Protein AF-0000000068148582 (afdb_homodimer)

Foldseek 3Di:
DWFWWDAAQQDIDIDDDDDDDAAAAQKFKWQWFKFWDDPVQLVCNHPVVQAPDGTAGAGQQTKTFTCHHYHPDDPDDGGFIWTFAQKDADCPDPCNVVLNRLVHPPIDGDRHPHHHRLGRMDMDRPVGIGGFDPVADRQLLSCLQLLQLLVQLLVQQPDDAAAEEEEEDLFSSSLSNLQCCLPPHHYAYEYEDPDPLSRVLSCVLRVHHYFYLAQVRVCVVDPPHFAAYYEYQAQDLVSVVSCLVRHAADHEYEYEHHDDDDHPDDCVSCVVRVYYYHYGGRHGPCSVVSSVCSVVCVVSSVSQEDEAAESNCVSVVSVCVVVVNDSHNMYMYRYND/DWFWWDAAQLDIDIDDDDDDDAAAAQKFKWQWFKFWDDPVQLVCNHPVPQAPDGTARAGQQTKTFTQHHYHPDDPDDGGFIWTFAQKDADCPDPCNVVLNRLVHPPIDGDRHPHHHRLGRMDMDRPVGIGGFDPVADRQLLSCLQLLQLLVQLLVQQPDDAAAEEEEEDLFSSSLSNLQCCLPPHHYAYEYEDPDPLSRVLSCVLRVHHYFYLAQVRVCVVDPPHFAAYYEYQALDLVSVVSCLVRHAADHEYEYEHHDDDDHPDDCVSCVVRVYYYHYGGRHGPCSVVSSVCSVVCVVSSVSQEDEAAESNCVSVVSVCVVVVNDSHNMYMYRYND

InterPro domains:
  IPR002328 Alcohol dehydrogenase, zinc-type, conserved site [PS00059] (59-73)
  IPR011032 GroES-like superfamily [SSF50129] (1-169)
  IPR013149 Alcohol dehydrogenase-like, C-terminal [PF00107] (189-295)
  IPR013154 Alcohol dehydrogenase-like, N-terminal [PF08240] (25-130)
  IPR036291 NAD(P)-binding domain superfamily [SSF51735] (137-294)

Radius of gyration: 28.93 Å; Cα contacts (8 Å, |Δi|>4): 1723; chains: 2; bounding box: 54×86×64 Å

Organism: Rhizobium meliloti (strain 1021) (NCBI:txid266834)

pLDDT: mean 96.44, std 3.44, range [72.56, 98.94]

Nearest PDB structures (foldseek):
  4ejm-assembly1_A  TM=8.976E-01  e=1.860E-31  Sinorhizobium meliloti 1021
  2dfv-assembly3_C  TM=9.003E-01  e=1.977E-31  Pyrococcus horikoshii OT3
  2dq4-assembly1_A  TM=9.149E-01  e=8.574E-31  Thermus thermophilus
  4a2c-assembly1_B  TM=9.210E-01  e=3.095E-30  Escherichia coli K-12
  4jbh-assembly2_D-2  TM=8.748E-01  e=2.234E-25  Pyrobaculum aerophilum str. IM2

Secondary structure (DSSP, 8-state):
-EEEEEEETTEEEEEE-PPPPPPPTTEEEEEEEEEEE-HHHHHHHHH-TT--SSSEE---EEEEEEEEE-TT--S--TT-EEEEP-EE--S-SHHHHTT-GGG-TT-EEBTTTB--SSBSEEEEEGGGEEE--TTS-HHHHTTHHHHHHHHHHHHHHTPPTT--EEEE--SHHHHHHHHHHHHH--S-EEEE-S-HHHHHHHHHHH--EE--SSHHHHHHHSTT----EEEE-S--HHHHHHHHHHPPTT-EEEE----SS-EEE-HHHHHHTT-EEEE--S-SS-HHHHHHHHHHHHHHHHHHEEEES-GGGHHHHHHHHHTT---SSEEEEES--/-EEEEEEETTEEEEEE-PPPPPPPTTEEEEEEEEEEE-HHHHHHHHH-TT--SSSEE---EEEEEEEEE-TT--S--TT-EEEEP-EE--S-SHHHHTT-GGG-TT-EEBTTTB--SSBSEEEEEGGGEEE--TTS-HHHHTTHHHHHHHHHHHHHHTPPTT--EEEE--SHHHHHHHHHHHHH--S-EEEE-S-HHHHHHHHHHH--EE--SSHHHHHHHSTT----EEEE-S--HHHHHHHHHHPPSS-EEEE----SS-EEE-HHHHHHTT-EEEE--S-SS-HHHHHHHHHHHHHHHHHHEEEES-GGGHHHHHHHHHTT---SSEEEEES--

Structure (mmCIF, N/CA/C/O backbone):
data_AF-0000000068148582-model_v1
#
loop_
_entity.id
_entity.type
_entity.pdbx_description
1 polymer 'Dehydrogenase, Zn-dependent'
#
loop_
_atom_site.group_PDB
_atom_site.id
_atom_site.type_symbol
_atom_site.label_atom_id
_atom_site.label_alt_id
_atom_site.label_comp_id
_atom_site.label_asym_id
_atom_site.label_entity_id
_atom_site.label_seq_id
_atom_site.pdbx_PDB_ins_code
_atom_site.Cartn_x
_atom_site.Cartn_y
_atom_site.Cartn_z
_atom_site.occupancy
_atom_site.B_iso_or_equiv
_atom_site.auth_seq_id
_atom_site.auth_comp_id
_atom_site.auth_asym_id
_atom_site.auth_atom_id
_atom_site.pdbx_PDB_model_num
ATOM 1 N N . MET A 1 1 ? 10.75 -39.531 -23.078 1 97 1 MET A N 1
ATOM 2 C CA . MET A 1 1 ? 9.539 -39.281 -22.281 1 97 1 MET A CA 1
ATOM 3 C C . MET A 1 1 ? 8.703 -38.156 -22.906 1 97 1 MET A C 1
ATOM 5 O O . MET A 1 1 ? 9.227 -37.344 -23.656 1 97 1 MET A O 1
ATOM 9 N N . LYS A 1 2 ? 7.453 -38.125 -22.594 1 98 2 LYS A N 1
ATOM 10 C CA . LYS A 1 2 ? 6.551 -37.125 -23.156 1 98 2 LYS A CA 1
ATOM 11 C C . LYS A 1 2 ? 6.664 -35.812 -22.422 1 98 2 LYS A C 1
ATOM 13 O O . LYS A 1 2 ? 6.746 -35.781 -21.188 1 98 2 LYS A O 1
ATOM 18 N N . ALA A 1 3 ? 6.641 -34.719 -23.125 1 98.56 3 ALA A N 1
ATOM 19 C CA . ALA A 1 3 ? 6.695 -33.375 -22.547 1 98.56 3 ALA A CA 1
ATOM 20 C C . ALA A 1 3 ? 5.984 -32.375 -23.453 1 98.56 3 ALA A C 1
ATOM 22 O O . ALA A 1 3 ? 5.871 -32.594 -24.672 1 98.56 3 ALA A O 1
ATOM 23 N N . VAL A 1 4 ? 5.43 -31.406 -22.891 1 98.5 4 VAL A N 1
ATOM 24 C CA . VAL A 1 4 ? 4.867 -30.266 -23.609 1 98.5 4 VAL A CA 1
ATOM 25 C C . VAL A 1 4 ? 5.898 -29.141 -23.703 1 98.5 4 VAL A C 1
ATOM 27 O O . VAL A 1 4 ? 6.176 -28.469 -22.703 1 98.5 4 VAL A O 1
ATOM 30 N N . ARG A 1 5 ? 6.398 -28.875 -24.844 1 97.31 5 ARG A N 1
ATOM 31 C CA . ARG A 1 5 ? 7.52 -27.969 -25.062 1 97.31 5 ARG A CA 1
ATOM 32 C C . ARG A 1 5 ? 7.055 -26.656 -25.672 1 97.31 5 ARG A C 1
ATOM 34 O O . ARG A 1 5 ? 6.375 -26.656 -26.703 1 97.31 5 ARG A O 1
ATOM 41 N N . LEU A 1 6 ? 7.359 -25.609 -25.016 1 96.19 6 LEU A N 1
ATOM 42 C CA . LEU A 1 6 ? 7.105 -24.266 -25.547 1 96.19 6 LEU A CA 1
ATOM 43 C C . LEU A 1 6 ? 8.281 -23.781 -26.391 1 96.19 6 LEU A C 1
ATOM 45 O O . LEU A 1 6 ? 9.359 -23.5 -25.859 1 96.19 6 LEU A O 1
ATOM 49 N N . TYR A 1 7 ? 8.156 -23.672 -27.656 1 94.69 7 TYR A N 1
ATOM 50 C CA . TYR A 1 7 ? 9.219 -23.266 -28.578 1 94.69 7 TYR A CA 1
ATOM 51 C C . TYR A 1 7 ? 9.227 -21.766 -28.797 1 94.69 7 TYR A C 1
ATOM 53 O O . TYR A 1 7 ? 10.281 -21.172 -29.016 1 94.69 7 TYR A O 1
ATOM 61 N N . ASP A 1 8 ? 8.055 -21.234 -28.859 1 91.75 8 ASP A N 1
ATOM 62 C CA . ASP A 1 8 ? 7.883 -19.812 -29.094 1 91.75 8 ASP A CA 1
ATOM 63 C C . ASP A 1 8 ? 6.43 -19.391 -28.875 1 91.75 8 ASP A C 1
ATOM 65 O O . ASP A 1 8 ? 5.617 -20.172 -28.375 1 91.75 8 ASP A O 1
ATOM 69 N N . ILE A 1 9 ? 6.266 -18.094 -29.141 1 92.62 9 ILE A N 1
ATOM 70 C CA . ILE A 1 9 ? 4.898 -17.578 -29.094 1 92.62 9 ILE A CA 1
ATOM 71 C C . ILE A 1 9 ? 3.99 -18.453 -29.953 1 92.62 9 ILE A C 1
ATOM 73 O O . ILE A 1 9 ? 4.305 -18.703 -31.125 1 92.62 9 ILE A O 1
ATOM 77 N N . ARG A 1 10 ? 2.953 -19 -29.344 1 94.44 10 ARG A N 1
ATOM 78 C CA . ARG A 1 10 ? 1.908 -19.781 -30 1 94.44 10 ARG A CA 1
ATOM 79 C C . ARG A 1 10 ? 2.477 -21.047 -30.625 1 94.44 10 ARG A C 1
ATOM 81 O O . ARG A 1 10 ? 1.963 -21.531 -31.625 1 94.44 10 ARG A O 1
ATOM 88 N N . ASP A 1 11 ? 3.562 -21.484 -30.125 1 95.62 11 ASP A N 1
ATOM 89 C CA . ASP A 1 11 ? 4.172 -22.734 -30.578 1 95.62 11 ASP A CA 1
ATOM 90 C C . ASP A 1 11 ? 4.441 -23.672 -29.406 1 95.62 11 ASP A C 1
ATOM 92 O O . ASP A 1 11 ? 5.559 -23.719 -28.891 1 95.62 11 ASP A O 1
ATOM 96 N N . LEU A 1 12 ? 3.457 -24.344 -29.016 1 96.56 12 LEU A N 1
ATOM 97 C CA . LEU A 1 12 ? 3.451 -25.344 -27.953 1 96.56 12 LEU A CA 1
ATOM 98 C C . LEU A 1 12 ? 3.246 -26.75 -28.531 1 96.56 12 LEU A C 1
ATOM 100 O O . LEU A 1 12 ? 2.242 -27 -29.203 1 96.56 12 LEU A O 1
ATOM 104 N N . ARG A 1 13 ? 4.152 -27.656 -28.25 1 97.56 13 ARG A N 1
ATOM 105 C CA . ARG A 1 13 ? 4.113 -28.984 -28.875 1 97.56 13 ARG A CA 1
ATOM 106 C C . ARG A 1 13 ? 4.254 -30.078 -27.828 1 97.56 13 ARG A C 1
ATOM 108 O O . ARG A 1 13 ? 5.023 -29.938 -26.875 1 97.56 13 ARG A O 1
ATOM 115 N N . VAL A 1 14 ? 3.488 -31.125 -28.047 1 98.25 14 VAL A N 1
ATOM 116 C CA . VAL A 1 14 ? 3.701 -32.344 -27.281 1 98.25 14 VAL A CA 1
ATOM 117 C C . VAL A 1 14 ? 4.68 -33.25 -28.016 1 98.25 14 VAL A C 1
ATOM 119 O O . VAL A 1 14 ? 4.422 -33.656 -29.156 1 98.25 14 VAL A O 1
ATOM 122 N N . GLU A 1 15 ? 5.746 -33.562 -27.391 1 97.75 15 GLU A N 1
ATOM 123 C CA . GLU A 1 15 ? 6.738 -34.375 -28.094 1 97.75 15 GLU A CA 1
ATOM 124 C C . GLU A 1 15 ? 7.48 -35.281 -27.141 1 97.75 15 GLU A C 1
ATOM 126 O O . GLU A 1 15 ? 7.367 -35.156 -25.922 1 97.75 15 GLU A O 1
ATOM 131 N N . GLU A 1 16 ? 8.125 -36.281 -27.734 1 98.12 16 GLU A N 1
ATOM 132 C CA . GLU A 1 16 ? 9.016 -37.156 -26.969 1 98.12 16 GLU A CA 1
ATOM 133 C C . GLU A 1 16 ? 10.391 -36.531 -26.812 1 98.12 16 GLU A C 1
ATOM 135 O O . GLU A 1 16 ? 11 -36.094 -27.797 1 98.12 16 GLU A O 1
ATOM 140 N N . VAL A 1 17 ? 10.812 -36.438 -25.609 1 97.31 17 VAL A N 1
ATOM 141 C CA . VAL A 1 17 ? 12.141 -35.906 -25.312 1 97.31 17 VAL A CA 1
ATOM 142 C C . VAL A 1 17 ? 12.977 -36.969 -24.594 1 97.31 17 VAL A C 1
ATOM 144 O O . VAL A 1 17 ? 12.477 -38.031 -24.25 1 97.31 17 VAL A O 1
ATOM 147 N N . ALA A 1 18 ? 14.203 -36.688 -24.469 1 96.69 18 ALA A N 1
ATOM 148 C CA . ALA A 1 18 ? 15.117 -37.625 -23.812 1 96.69 18 ALA A CA 1
ATOM 149 C C . ALA A 1 18 ? 14.719 -37.844 -22.359 1 96.69 18 ALA A C 1
ATOM 151 O O . ALA A 1 18 ? 14.242 -36.938 -21.688 1 96.69 18 ALA A O 1
ATOM 152 N N . GLU A 1 19 ? 14.938 -39.062 -21.906 1 97.12 19 GLU A N 1
ATOM 153 C CA . GLU A 1 19 ? 14.758 -39.375 -20.484 1 97.12 19 GLU A CA 1
ATOM 154 C C . GLU A 1 19 ? 15.734 -38.562 -19.625 1 97.12 19 GLU A C 1
ATOM 156 O O . GLU A 1 19 ? 16.781 -38.125 -20.109 1 97.12 19 GLU A O 1
ATOM 161 N N . LEU A 1 20 ? 15.406 -38.438 -18.391 1 97.44 20 LEU A N 1
ATOM 162 C CA . LEU A 1 20 ? 16.25 -37.656 -17.484 1 97.44 20 LEU A CA 1
ATOM 163 C C . LEU A 1 20 ? 17.531 -38.406 -17.141 1 97.44 20 LEU A C 1
ATOM 165 O O . LEU A 1 20 ? 17.484 -39.625 -16.953 1 97.44 20 LEU A O 1
ATOM 169 N N . ALA A 1 21 ? 18.547 -37.719 -17.125 1 97.5 21 ALA A N 1
ATOM 170 C CA . ALA A 1 21 ? 19.766 -38.25 -16.547 1 97.5 21 ALA A CA 1
ATOM 171 C C . ALA A 1 21 ? 19.688 -38.312 -15.023 1 97.5 21 ALA A C 1
ATOM 173 O O . ALA A 1 21 ? 18.734 -37.812 -14.43 1 97.5 21 ALA A O 1
ATOM 174 N N . ALA A 1 22 ? 20.625 -39.094 -14.445 1 98 22 ALA A N 1
ATOM 175 C CA . ALA A 1 22 ? 20.719 -39.062 -12.984 1 98 22 ALA A CA 1
ATOM 176 C C . ALA A 1 22 ? 20.859 -37.625 -12.492 1 98 22 ALA A C 1
ATOM 178 O O . ALA A 1 22 ? 21.547 -36.812 -13.102 1 98 22 ALA A O 1
ATOM 179 N N . PRO A 1 23 ? 20.188 -37.344 -11.43 1 98.5 23 PRO A N 1
ATOM 180 C CA . PRO A 1 23 ? 20.266 -35.938 -10.945 1 98.5 23 PRO A CA 1
ATOM 181 C C . PRO A 1 23 ? 21.656 -35.594 -10.43 1 98.5 23 PRO A C 1
ATOM 183 O O . PRO A 1 23 ? 22.281 -36.406 -9.734 1 98.5 23 PRO A O 1
ATOM 186 N N . PRO A 1 24 ? 22.156 -34.469 -10.773 1 98.25 24 PRO A N 1
ATOM 187 C CA . PRO A 1 24 ? 23.406 -33.969 -10.188 1 98.25 24 PRO A CA 1
ATOM 188 C C . PRO A 1 24 ? 23.281 -33.656 -8.695 1 98.25 24 PRO A C 1
ATOM 190 O O . PRO A 1 24 ? 22.188 -33.75 -8.141 1 98.25 24 PRO A O 1
ATOM 193 N N . PRO A 1 25 ? 24.453 -33.344 -8.047 1 98.31 25 PRO A N 1
ATOM 194 C CA . PRO A 1 25 ? 24.391 -33.031 -6.621 1 98.31 25 PRO A CA 1
ATOM 195 C C . PRO A 1 25 ? 23.375 -31.922 -6.316 1 98.31 25 PRO A C 1
ATOM 197 O O . PRO A 1 25 ? 23.328 -30.906 -7.031 1 98.31 25 PRO A O 1
ATOM 200 N N . GLY A 1 26 ? 22.516 -32.125 -5.305 1 98 26 GLY A N 1
ATOM 201 C CA . GLY A 1 26 ? 21.547 -31.125 -4.859 1 98 26 GLY A CA 1
ATOM 202 C C . GLY A 1 26 ? 20.234 -31.172 -5.629 1 98 26 GLY A C 1
ATOM 203 O O . GLY A 1 26 ? 19.312 -30.438 -5.316 1 98 26 GLY A O 1
ATOM 204 N N . PHE A 1 27 ? 20.125 -32.094 -6.57 1 98.62 27 PHE A N 1
ATOM 205 C CA . PHE A 1 27 ? 18.938 -32.156 -7.418 1 98.62 27 PHE A CA 1
ATOM 206 C C . PHE A 1 27 ? 18.172 -33.438 -7.184 1 98.62 27 PHE A C 1
ATOM 208 O O . PHE A 1 27 ? 18.688 -34.375 -6.543 1 98.62 27 PHE A O 1
ATOM 215 N N . VAL A 1 28 ? 16.953 -33.5 -7.648 1 98.81 28 VAL A N 1
ATOM 216 C CA . VAL A 1 28 ? 16.125 -34.719 -7.609 1 98.81 28 VAL A CA 1
ATOM 217 C C . VAL A 1 28 ? 15.375 -34.844 -8.93 1 98.81 28 VAL A C 1
ATOM 219 O O . VAL A 1 28 ? 15.164 -33.875 -9.648 1 98.81 28 VAL A O 1
ATOM 222 N N . ASN A 1 29 ? 15.062 -36.031 -9.258 1 98.81 29 ASN A N 1
ATOM 223 C CA . ASN A 1 29 ? 14.117 -36.344 -10.328 1 98.81 29 ASN A CA 1
ATOM 224 C C . ASN A 1 29 ? 12.727 -36.656 -9.781 1 98.81 29 ASN A C 1
ATOM 226 O O . ASN A 1 29 ? 12.602 -37.344 -8.766 1 98.81 29 ASN A O 1
ATOM 230 N N . LEU A 1 30 ? 11.789 -36.125 -10.367 1 98.75 30 LEU A N 1
ATOM 231 C CA . LEU A 1 30 ? 10.406 -36.406 -10.008 1 98.75 30 LEU A CA 1
ATOM 232 C C . LEU A 1 30 ? 9.656 -37.062 -11.164 1 98.75 30 LEU A C 1
ATOM 234 O O . LEU A 1 30 ? 9.836 -36.656 -12.32 1 98.75 30 LEU A O 1
ATOM 238 N N . GLU A 1 31 ? 8.914 -38.062 -10.891 1 98.75 31 GLU A N 1
ATOM 239 C CA . GLU A 1 31 ? 7.789 -38.406 -11.75 1 98.75 31 GLU A CA 1
ATOM 240 C C . GLU A 1 31 ? 6.594 -37.5 -11.523 1 98.75 31 GLU A C 1
ATOM 242 O O . GLU A 1 31 ? 6.02 -37.469 -10.43 1 98.75 31 GLU A O 1
ATOM 247 N N . VAL A 1 32 ? 6.254 -36.719 -12.484 1 98.88 32 VAL A N 1
ATOM 248 C CA . VAL A 1 32 ? 5.16 -35.75 -12.312 1 98.88 32 VAL A CA 1
ATOM 249 C C . VAL A 1 32 ? 3.832 -36.5 -12.227 1 98.88 32 VAL A C 1
ATOM 251 O O . VAL A 1 32 ? 3.557 -37.406 -13.039 1 98.88 32 VAL A O 1
ATOM 254 N N . ARG A 1 33 ? 3.078 -36.156 -11.234 1 98.69 33 ARG A N 1
ATOM 255 C CA . ARG A 1 33 ? 1.787 -36.812 -11.062 1 98.69 33 ARG A CA 1
ATOM 256 C C . ARG A 1 33 ? 0.655 -35.969 -11.617 1 98.69 33 ARG A C 1
ATOM 258 O O . ARG A 1 33 ? -0.243 -36.469 -12.289 1 98.69 33 ARG A O 1
ATOM 265 N N . ALA A 1 34 ? 0.658 -34.719 -11.352 1 98.81 34 ALA A N 1
ATOM 266 C CA . ALA A 1 34 ? -0.314 -33.781 -11.867 1 98.81 34 ALA A CA 1
ATOM 267 C C . ALA A 1 34 ? 0.3 -32.375 -11.984 1 98.81 34 ALA A C 1
ATOM 269 O O . ALA A 1 34 ? 1.252 -32.062 -11.273 1 98.81 34 ALA A O 1
ATOM 270 N N . ALA A 1 35 ? -0.173 -31.578 -12.906 1 98.81 35 ALA A N 1
ATOM 271 C CA . ALA A 1 35 ? 0.305 -30.219 -13.141 1 98.81 35 ALA A CA 1
ATOM 272 C C . ALA A 1 35 ? -0.84 -29.297 -13.555 1 98.81 35 ALA A C 1
ATOM 274 O O . ALA A 1 35 ? -1.772 -29.719 -14.234 1 98.81 35 ALA A O 1
ATOM 275 N N . GLY A 1 36 ? -0.765 -28.078 -13.125 1 98.56 36 GLY A N 1
ATOM 276 C CA . GLY A 1 36 ? -1.819 -27.125 -13.438 1 98.56 36 GLY A CA 1
ATOM 277 C C . GLY A 1 36 ? -1.413 -26.094 -14.477 1 98.56 36 GLY A C 1
ATOM 278 O O . GLY A 1 36 ? -0.249 -25.703 -14.539 1 98.56 36 GLY A O 1
ATOM 279 N N . ILE A 1 37 ? -2.373 -25.688 -15.273 1 98.12 37 ILE A N 1
ATOM 280 C CA . ILE A 1 37 ? -2.16 -24.578 -16.203 1 98.12 37 ILE A CA 1
ATOM 281 C C . ILE A 1 37 ? -2.482 -23.25 -15.531 1 98.12 37 ILE A C 1
ATOM 283 O O . ILE A 1 37 ? -3.586 -23.062 -15.016 1 98.12 37 ILE A O 1
ATOM 287 N N . CYS A 1 38 ? -1.536 -22.406 -15.469 1 95.94 38 CYS A N 1
ATOM 288 C CA . CYS A 1 38 ? -1.697 -21.094 -14.844 1 95.94 38 CYS A CA 1
ATOM 289 C C . CYS A 1 38 ? -1.968 -20.016 -15.898 1 95.94 38 CYS A C 1
ATOM 291 O O . CYS A 1 38 ? -1.61 -20.188 -17.062 1 95.94 38 CYS A O 1
ATOM 293 N N . GLY A 1 39 ? -2.664 -18.953 -15.492 1 92.62 39 GLY A N 1
ATOM 294 C CA . GLY A 1 39 ? -2.82 -17.812 -16.375 1 92.62 39 GLY A CA 1
ATOM 295 C C . GLY A 1 39 ? -1.505 -17.297 -16.938 1 92.62 39 GLY A C 1
ATOM 296 O O . GLY A 1 39 ? -1.442 -16.844 -18.078 1 92.62 39 GLY A O 1
ATOM 297 N N . SER A 1 40 ? -0.458 -17.359 -16.188 1 91.81 40 SER A N 1
ATOM 298 C CA . SER A 1 40 ? 0.853 -16.906 -16.641 1 91.81 40 SER A CA 1
ATOM 299 C C . SER A 1 40 ? 1.388 -17.812 -17.75 1 91.81 40 SER A C 1
ATOM 301 O O . SER A 1 40 ? 2.125 -17.359 -18.625 1 91.81 40 SER A O 1
ATOM 303 N N . ASP A 1 41 ? 1.072 -19.094 -17.75 1 94.12 41 ASP A N 1
ATOM 304 C CA . ASP A 1 41 ? 1.413 -19.969 -18.875 1 94.12 41 ASP A CA 1
ATOM 305 C C . ASP A 1 41 ? 0.785 -19.469 -20.172 1 94.12 41 ASP A C 1
ATOM 307 O O . ASP A 1 41 ? 1.451 -19.406 -21.203 1 94.12 41 ASP A O 1
ATOM 311 N N . LEU A 1 42 ? -0.471 -19.141 -20.031 1 94.06 42 LEU A N 1
ATOM 312 C CA . LEU A 1 42 ? -1.215 -18.672 -21.188 1 94.06 42 LEU A CA 1
ATOM 313 C C . LEU A 1 42 ? -0.655 -17.344 -21.688 1 94.06 42 LEU A C 1
ATOM 315 O O . LEU A 1 42 ? -0.542 -17.125 -22.891 1 94.06 42 LEU A O 1
ATOM 319 N N . HIS A 1 43 ? -0.361 -16.531 -20.703 1 90.5 43 HIS A N 1
ATOM 320 C CA . HIS A 1 43 ? 0.227 -15.25 -21.047 1 90.5 43 HIS A CA 1
ATOM 321 C C . HIS A 1 43 ? 1.55 -15.422 -21.781 1 90.5 43 HIS A C 1
ATOM 323 O O . HIS A 1 43 ? 1.784 -14.781 -22.812 1 90.5 43 HIS A O 1
ATOM 329 N N . ASN A 1 44 ? 2.377 -16.234 -21.281 1 90.94 44 ASN A N 1
ATOM 330 C CA . ASN A 1 44 ? 3.646 -16.531 -21.938 1 90.94 44 ASN A CA 1
ATOM 331 C C . ASN A 1 44 ? 3.436 -17.094 -23.344 1 90.94 44 ASN A C 1
ATOM 333 O O . ASN A 1 44 ? 4.141 -16.719 -24.281 1 90.94 44 ASN A O 1
ATOM 337 N N . TYR A 1 45 ? 2.51 -17.938 -23.453 1 94.56 45 TYR A N 1
ATOM 338 C CA . TYR A 1 45 ? 2.191 -18.547 -24.734 1 94.56 45 TYR A CA 1
ATOM 339 C C . TYR A 1 45 ? 1.763 -17.5 -25.766 1 94.56 45 TYR A C 1
ATOM 341 O O . TYR A 1 45 ? 2.15 -17.578 -26.922 1 94.56 45 TYR A O 1
ATOM 349 N N . ARG A 1 46 ? 1.098 -16.547 -25.234 1 92.69 46 ARG A N 1
ATOM 350 C CA . ARG A 1 46 ? 0.546 -15.516 -26.125 1 92.69 46 ARG A CA 1
ATOM 351 C C . ARG A 1 46 ? 1.576 -14.43 -26.422 1 92.69 46 ARG A C 1
ATOM 353 O O . ARG A 1 46 ? 1.605 -13.883 -27.516 1 92.69 46 ARG A O 1
ATOM 360 N N . THR A 1 47 ? 2.473 -14.117 -25.453 1 89.25 47 THR A N 1
ATOM 361 C CA . THR A 1 47 ? 3.262 -12.898 -25.594 1 89.25 47 THR A CA 1
ATOM 362 C C . THR A 1 47 ? 4.754 -13.219 -25.578 1 89.25 47 THR A C 1
ATOM 364 O O . THR A 1 47 ? 5.57 -12.406 -26.016 1 89.25 47 THR A O 1
ATOM 367 N N . GLY A 1 48 ? 5.098 -14.312 -25 1 86.81 48 GLY A N 1
ATOM 368 C CA . GLY A 1 48 ? 6.496 -14.664 -24.844 1 86.81 48 GLY A CA 1
ATOM 369 C C . GLY A 1 48 ? 7.207 -13.805 -23.812 1 86.81 48 GLY A C 1
ATOM 370 O O . GLY A 1 48 ? 8.438 -13.766 -23.766 1 86.81 48 GLY A O 1
ATOM 371 N N . GLN A 1 49 ? 6.523 -13.156 -22.969 1 81.56 49 GLN A N 1
ATOM 372 C CA . GLN A 1 49 ? 7.02 -12.102 -22.094 1 81.56 49 GLN A CA 1
ATOM 373 C C . GLN A 1 49 ? 8.117 -12.625 -21.172 1 81.56 49 GLN A C 1
ATOM 375 O O . GLN A 1 49 ? 9.117 -11.953 -20.953 1 81.56 49 GLN A O 1
ATOM 380 N N . TRP A 1 50 ? 7.984 -13.805 -20.625 1 83.75 50 TRP A N 1
ATOM 381 C CA . TRP A 1 50 ? 8.898 -14.289 -19.594 1 83.75 50 TRP A CA 1
ATOM 382 C C . TRP A 1 50 ? 9.695 -15.492 -20.094 1 83.75 50 TRP A C 1
ATOM 384 O O . TRP A 1 50 ? 10.32 -16.203 -19.297 1 83.75 50 TRP A O 1
ATOM 394 N N . ILE A 1 51 ? 9.609 -15.766 -21.359 1 81.81 51 ILE A N 1
ATOM 395 C CA . ILE A 1 51 ? 10.312 -16.922 -21.922 1 81.81 51 ILE A CA 1
ATOM 396 C C . ILE A 1 51 ? 11.781 -16.562 -22.125 1 81.81 51 ILE A C 1
ATOM 398 O O . ILE A 1 51 ? 12.117 -15.742 -22.984 1 81.81 51 ILE A O 1
ATOM 402 N N . SER A 1 52 ? 12.641 -17.109 -21.359 1 85.56 52 SER A N 1
ATOM 403 C CA . SER A 1 52 ? 14.062 -16.812 -21.469 1 85.56 52 SER A CA 1
ATOM 404 C C . SER A 1 52 ? 14.82 -18 -22.062 1 85.56 52 SER A C 1
ATOM 406 O O . SER A 1 52 ? 16 -17.891 -22.406 1 85.56 52 SER A O 1
ATOM 408 N N . ARG A 1 53 ? 14.172 -19.125 -22.094 1 85.56 53 ARG A N 1
ATOM 409 C CA . ARG A 1 53 ? 14.758 -20.359 -22.625 1 85.56 53 ARG A CA 1
ATOM 410 C C . ARG A 1 53 ? 13.805 -21.031 -23.609 1 85.56 53 ARG A C 1
ATOM 412 O O . ARG A 1 53 ? 12.633 -21.234 -23.312 1 85.56 53 ARG A O 1
ATOM 419 N N . ARG A 1 54 ? 14.367 -21.406 -24.766 1 88.69 54 ARG A N 1
ATOM 420 C CA . ARG A 1 54 ? 13.562 -22.078 -25.781 1 88.69 54 ARG A CA 1
ATOM 421 C C . ARG A 1 54 ? 14.336 -23.234 -26.422 1 88.69 54 ARG A C 1
ATOM 423 O O . ARG A 1 54 ? 15.516 -23.094 -26.734 1 88.69 54 ARG A O 1
ATOM 430 N N . PRO A 1 55 ? 13.688 -24.375 -26.703 1 93.06 55 PRO A N 1
ATOM 431 C CA . PRO A 1 55 ? 12.398 -24.719 -26.094 1 93.06 55 PRO A CA 1
ATOM 432 C C . PRO A 1 55 ? 12.508 -25 -24.594 1 93.06 55 PRO A C 1
ATOM 434 O O . PRO A 1 55 ? 13.594 -25.297 -24.094 1 93.06 55 PRO A O 1
ATOM 437 N N . SER A 1 56 ? 11.492 -24.828 -23.922 1 93.81 56 SER A N 1
ATOM 438 C CA . SER A 1 56 ? 11.375 -25.203 -22.516 1 93.81 56 SER A CA 1
ATOM 439 C C . SER A 1 56 ? 10.125 -26.047 -22.281 1 93.81 56 SER A C 1
ATOM 441 O O . SER A 1 56 ? 9.078 -25.797 -22.891 1 93.81 56 SER A O 1
ATOM 443 N N . THR A 1 57 ? 10.305 -27.109 -21.453 1 97.31 57 THR A N 1
ATOM 444 C CA . THR A 1 57 ? 9.094 -27.766 -20.984 1 97.31 57 THR A CA 1
ATOM 445 C C . THR A 1 57 ? 8.273 -26.828 -20.109 1 97.31 57 THR A C 1
ATOM 447 O O . THR A 1 57 ? 8.758 -26.359 -19.078 1 97.31 57 THR A O 1
ATOM 450 N N . ALA A 1 58 ? 7.008 -26.578 -20.438 1 97 58 ALA A N 1
ATOM 451 C CA . ALA A 1 58 ? 6.168 -25.594 -19.75 1 97 58 ALA A CA 1
ATOM 452 C C . ALA A 1 58 ? 5.609 -26.156 -18.453 1 97 58 ALA A C 1
ATOM 454 O O . ALA A 1 58 ? 5.828 -27.328 -18.141 1 97 58 ALA A O 1
ATOM 455 N N . GLY A 1 59 ? 4.949 -25.281 -17.688 1 97.38 59 GLY A N 1
ATOM 456 C CA . GLY A 1 59 ? 4.25 -25.672 -16.469 1 97.38 59 GLY A CA 1
ATOM 457 C C . GLY A 1 59 ? 5.055 -25.422 -15.211 1 97.38 59 GLY A C 1
ATOM 458 O O . GLY A 1 59 ? 6.156 -25.953 -15.055 1 97.38 59 GLY A O 1
ATOM 459 N N . HIS A 1 60 ? 4.488 -24.641 -14.266 1 97.81 60 HIS A N 1
ATOM 460 C CA . HIS A 1 60 ? 5.238 -24.344 -13.055 1 97.81 60 HIS A CA 1
ATOM 461 C C . HIS A 1 60 ? 4.453 -24.734 -11.805 1 97.81 60 HIS A C 1
ATOM 463 O O . HIS A 1 60 ? 4.957 -24.609 -10.688 1 97.81 60 HIS A O 1
ATOM 469 N N . GLU A 1 61 ? 3.27 -25.25 -11.93 1 98.56 61 GLU A N 1
ATOM 470 C CA . GLU A 1 61 ? 2.42 -25.734 -10.844 1 98.56 61 GLU A CA 1
ATOM 471 C C . GLU A 1 61 ? 2.258 -27.25 -10.906 1 98.56 61 GLU A C 1
ATOM 473 O O . GLU A 1 61 ? 1.452 -27.766 -11.688 1 98.56 61 GLU A O 1
ATOM 478 N N . PHE A 1 62 ? 2.998 -27.969 -10 1 98.75 62 PHE A N 1
ATOM 479 C CA . PHE A 1 62 ? 2.854 -29.406 -10.148 1 98.75 62 PHE A CA 1
ATOM 480 C C . PHE A 1 62 ? 3.305 -30.125 -8.891 1 98.75 62 PHE A C 1
ATOM 482 O O . PHE A 1 62 ? 3.896 -29.516 -7.996 1 98.75 62 PHE A O 1
ATOM 489 N N . CYS A 1 63 ? 2.898 -31.375 -8.773 1 98.75 63 CYS A N 1
ATOM 490 C CA . CYS A 1 63 ? 3.332 -32.312 -7.754 1 98.75 63 CYS A CA 1
ATOM 491 C C . CYS A 1 63 ? 3.877 -33.594 -8.391 1 98.75 63 CYS A C 1
ATOM 493 O O . CYS A 1 63 ? 3.727 -33.812 -9.594 1 98.75 63 CYS A O 1
ATOM 495 N N . GLY A 1 64 ? 4.582 -34.344 -7.617 1 98.62 64 GLY A N 1
ATOM 496 C CA . GLY A 1 64 ? 5.184 -35.562 -8.156 1 98.62 64 GLY A CA 1
ATOM 497 C C . GLY A 1 64 ? 5.715 -36.5 -7.074 1 98.62 64 GLY A C 1
ATOM 498 O O . GLY A 1 64 ? 5.441 -36.281 -5.891 1 98.62 64 GLY A O 1
ATOM 499 N N . ARG A 1 65 ? 6.332 -37.5 -7.578 1 98.56 65 ARG A N 1
ATOM 500 C CA . ARG A 1 65 ? 6.98 -38.469 -6.73 1 98.56 65 ARG A CA 1
ATOM 501 C C . ARG A 1 65 ? 8.484 -38.531 -6.984 1 98.56 65 ARG A C 1
ATOM 503 O O . ARG A 1 65 ? 8.922 -38.594 -8.133 1 98.56 65 ARG A O 1
ATOM 510 N N . VAL A 1 66 ? 9.258 -38.5 -5.902 1 98.75 66 VAL A N 1
ATOM 511 C CA . VAL A 1 66 ? 10.711 -38.531 -6.023 1 98.75 66 VAL A CA 1
ATOM 512 C C . VAL A 1 66 ? 11.148 -39.906 -6.555 1 98.75 66 VAL A C 1
ATOM 514 O O . VAL A 1 66 ? 10.812 -40.938 -5.977 1 98.75 66 VAL A O 1
ATOM 517 N N . THR A 1 67 ? 11.891 -39.906 -7.652 1 98.62 67 THR A N 1
ATOM 518 C CA . THR A 1 67 ? 12.312 -41.156 -8.258 1 98.62 67 THR A CA 1
ATOM 519 C C . THR A 1 67 ? 13.828 -41.312 -8.156 1 98.62 67 THR A C 1
ATOM 521 O O . THR A 1 67 ? 14.336 -42.438 -8.234 1 98.62 67 THR A O 1
ATOM 524 N N . ALA A 1 68 ? 14.531 -40.25 -8.047 1 98.69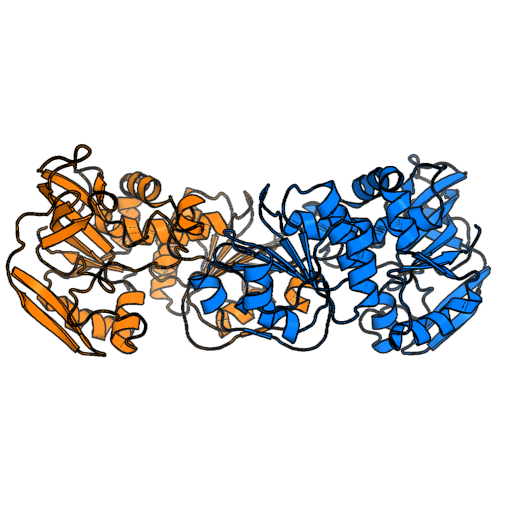 68 ALA A N 1
ATOM 525 C CA . ALA A 1 68 ? 15.984 -40.25 -7.891 1 98.69 68 ALA A CA 1
ATOM 526 C C . ALA A 1 68 ? 16.484 -39.062 -7.102 1 98.69 68 ALA A C 1
ATOM 528 O O . ALA A 1 68 ? 15.859 -38 -7.141 1 98.69 68 ALA A O 1
ATOM 529 N N . ILE A 1 69 ? 17.578 -39.219 -6.363 1 98.44 69 ILE A N 1
ATOM 530 C CA . ILE A 1 69 ? 18.109 -38.188 -5.473 1 98.44 69 ILE A CA 1
ATOM 531 C C . ILE A 1 69 ? 19.594 -38 -5.734 1 98.44 69 ILE A C 1
ATOM 533 O O . ILE A 1 69 ? 20.344 -38.969 -5.781 1 98.44 69 ILE A O 1
ATOM 537 N N . GLY A 1 70 ? 19.938 -36.781 -5.957 1 98.25 70 GLY A N 1
ATOM 538 C CA . GLY A 1 70 ? 21.344 -36.5 -6.133 1 98.25 70 GLY A CA 1
ATOM 539 C C . GLY A 1 70 ? 22.109 -36.438 -4.824 1 98.25 70 GLY A C 1
ATOM 540 O O . GLY A 1 70 ? 21.516 -36.438 -3.75 1 98.25 70 GLY A O 1
ATOM 541 N N . GLU A 1 71 ? 23.469 -36.375 -4.988 1 97.94 71 GLU A N 1
ATOM 542 C CA . GLU A 1 71 ? 24.359 -36.312 -3.826 1 97.94 71 GLU A CA 1
ATOM 543 C C . GLU A 1 71 ? 24.047 -35.062 -2.984 1 97.94 71 GLU A C 1
ATOM 545 O O . GLU A 1 71 ? 23.734 -34 -3.523 1 97.94 71 GLU A O 1
ATOM 550 N N . GLY A 1 72 ? 24.078 -35.219 -1.66 1 97.56 72 GLY A N 1
ATOM 551 C CA . GLY A 1 72 ? 23.953 -34.062 -0.75 1 97.56 72 GLY A CA 1
ATOM 552 C C . GLY A 1 72 ? 22.516 -33.812 -0.344 1 97.56 72 GLY A C 1
ATOM 553 O O . GLY A 1 72 ? 22.266 -32.938 0.485 1 97.56 72 GLY A O 1
ATOM 554 N N . VAL A 1 73 ? 21.562 -34.5 -0.948 1 97.94 73 VAL A N 1
ATOM 555 C CA . VAL A 1 73 ? 20.156 -34.312 -0.585 1 97.94 73 VAL A CA 1
ATOM 556 C C . VAL A 1 73 ? 19.781 -35.312 0.519 1 97.94 73 VAL A C 1
ATOM 558 O O . VAL A 1 73 ? 19.828 -36.531 0.312 1 97.94 73 VAL A O 1
ATOM 561 N N . SER A 1 74 ? 19.438 -34.812 1.717 1 97.12 74 SER A N 1
ATOM 562 C CA . SER A 1 74 ? 19.188 -35.719 2.84 1 97.12 74 SER A CA 1
ATOM 563 C C . SER A 1 74 ? 17.75 -35.594 3.346 1 97.12 74 SER A C 1
ATOM 565 O O . SER A 1 74 ? 17.281 -36.438 4.098 1 97.12 74 SER A O 1
ATOM 567 N N . HIS A 1 75 ? 17.047 -34.531 2.957 1 96.94 75 HIS A N 1
ATOM 568 C CA . HIS A 1 75 ? 15.734 -34.25 3.533 1 96.94 75 HIS A CA 1
ATOM 569 C C . HIS A 1 75 ? 14.633 -34.969 2.75 1 96.94 75 HIS A C 1
ATOM 571 O O . HIS A 1 75 ? 13.453 -34.875 3.104 1 96.94 75 HIS A O 1
ATOM 577 N N . LEU A 1 76 ? 14.969 -35.688 1.676 1 98.12 76 LEU A N 1
ATOM 578 C CA . LEU A 1 76 ? 14.039 -36.438 0.842 1 98.12 76 LEU A CA 1
ATOM 579 C C . LEU A 1 76 ? 14.5 -37.875 0.666 1 98.12 76 LEU A C 1
ATOM 581 O O . LEU A 1 76 ? 15.695 -38.188 0.782 1 98.12 76 LEU A O 1
ATOM 585 N N . VAL A 1 77 ? 13.562 -38.75 0.401 1 97.88 77 VAL A N 1
ATOM 586 C CA . VAL A 1 77 ? 13.875 -40.125 0.016 1 97.88 77 VAL A CA 1
ATOM 587 C C . VAL A 1 77 ? 13.055 -40.531 -1.209 1 97.88 77 VAL A C 1
ATOM 589 O O . VAL A 1 77 ? 12.031 -39.906 -1.501 1 97.88 77 VAL A O 1
ATOM 592 N N . ARG A 1 78 ? 13.555 -41.531 -1.929 1 98 78 ARG A N 1
ATOM 593 C CA . ARG A 1 78 ? 12.805 -42.062 -3.066 1 98 78 ARG A CA 1
ATOM 594 C C . ARG A 1 78 ? 11.406 -42.5 -2.646 1 98 78 ARG A C 1
ATOM 596 O O . ARG A 1 78 ? 11.227 -43.125 -1.601 1 98 78 ARG A O 1
ATOM 603 N N . GLY A 1 79 ? 10.406 -42.062 -3.395 1 98.19 79 GLY A N 1
ATOM 604 C CA . GLY A 1 79 ? 9.031 -42.438 -3.1 1 98.19 79 GLY A CA 1
ATOM 605 C C . GLY A 1 79 ? 8.234 -41.312 -2.459 1 98.19 79 GLY A C 1
ATOM 606 O O . GLY A 1 79 ? 7.004 -41.344 -2.451 1 98.19 79 GLY A O 1
ATOM 607 N N . ASP A 1 80 ? 8.961 -40.344 -1.887 1 98.25 80 ASP A N 1
ATOM 608 C CA . ASP A 1 80 ? 8.266 -39.219 -1.31 1 98.25 80 ASP A CA 1
ATOM 609 C C . ASP A 1 80 ? 7.355 -38.531 -2.34 1 98.25 80 ASP A C 1
ATOM 611 O O . ASP A 1 80 ? 7.742 -38.375 -3.5 1 98.25 80 ASP A O 1
ATOM 615 N N . VAL A 1 81 ? 6.105 -38.188 -1.935 1 98.25 81 VAL A N 1
ATOM 616 C CA . VAL A 1 81 ? 5.242 -37.375 -2.77 1 98.25 81 VAL A CA 1
ATOM 617 C C . VAL A 1 81 ? 5.387 -35.906 -2.365 1 98.25 81 VAL A C 1
ATOM 619 O O . VAL A 1 81 ? 5.449 -35.562 -1.175 1 98.25 81 VAL A O 1
ATOM 622 N N . VAL A 1 82 ? 5.547 -35.031 -3.412 1 98.69 82 VAL A N 1
ATOM 623 C CA . VAL A 1 82 ? 5.988 -33.656 -3.135 1 98.69 82 VAL A CA 1
ATOM 624 C C . VAL A 1 82 ? 5.258 -32.688 -4.051 1 98.69 82 VAL A C 1
ATOM 626 O O . VAL A 1 82 ? 4.723 -33.094 -5.09 1 98.69 82 VAL A O 1
ATOM 629 N N . SER A 1 83 ? 5.078 -31.5 -3.65 1 98.75 83 SER A N 1
ATOM 630 C CA . SER A 1 83 ? 4.695 -30.359 -4.473 1 98.75 83 SER A CA 1
ATOM 631 C C . SER A 1 83 ? 5.891 -29.453 -4.754 1 98.75 83 SER A C 1
ATOM 633 O O . SER A 1 83 ? 6.801 -29.344 -3.928 1 98.75 83 SER A O 1
ATOM 635 N N . ALA A 1 84 ? 5.887 -28.844 -5.855 1 98.5 84 ALA A N 1
ATOM 636 C CA . ALA A 1 84 ? 7.043 -28.062 -6.285 1 98.5 84 ALA A CA 1
ATOM 637 C C . ALA A 1 84 ? 6.836 -26.578 -6 1 98.5 84 ALA A C 1
ATOM 639 O O . ALA A 1 84 ? 5.719 -26.062 -6.117 1 98.5 84 ALA A O 1
ATOM 640 N N . ASP A 1 85 ? 7.902 -25.891 -5.582 1 98.38 85 ASP A N 1
ATOM 641 C CA . ASP A 1 85 ? 8.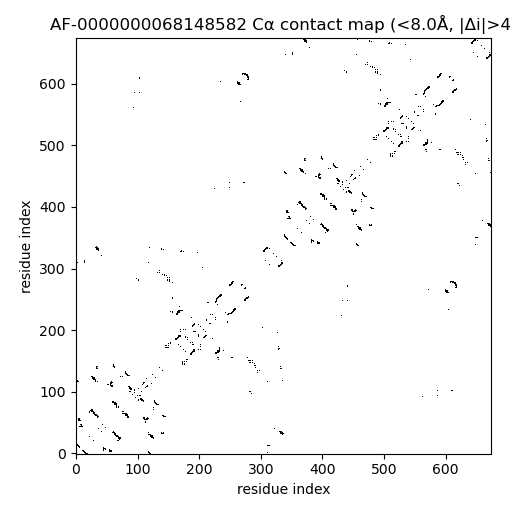008 -24.438 -5.621 1 98.38 85 ASP A CA 1
ATOM 642 C C . ASP A 1 85 ? 8.32 -23.938 -7.031 1 98.38 85 ASP A C 1
ATOM 644 O O . ASP A 1 85 ? 9.297 -24.375 -7.641 1 98.38 85 ASP A O 1
ATOM 648 N N . SER A 1 86 ? 7.5 -23.094 -7.543 1 98 86 SER A N 1
ATOM 649 C CA . SER A 1 86 ? 7.625 -22.641 -8.922 1 98 86 SER A CA 1
ATOM 650 C C . SER A 1 86 ? 8.797 -21.672 -9.086 1 98 86 SER A C 1
ATOM 652 O O . SER A 1 86 ? 9.242 -21.406 -10.211 1 98 86 SER A O 1
ATOM 654 N N . ARG A 1 87 ? 9.453 -21.234 -8.047 1 97.44 87 ARG A N 1
ATOM 655 C CA . ARG A 1 87 ? 10.359 -20.094 -8.078 1 97.44 87 ARG A CA 1
ATOM 656 C C . ARG A 1 87 ? 11.812 -20.547 -8.031 1 97.44 87 ARG A C 1
ATOM 658 O O . ARG A 1 87 ? 12.211 -21.281 -7.129 1 97.44 87 ARG A O 1
ATOM 665 N N . MET A 1 88 ? 12.492 -20 -8.984 1 95.69 88 MET A N 1
ATOM 666 C CA . MET A 1 88 ? 13.938 -20.188 -9.008 1 95.69 88 MET A CA 1
ATOM 667 C C . MET A 1 88 ? 14.656 -18.938 -8.516 1 95.69 88 MET A C 1
ATOM 669 O O . MET A 1 88 ? 14.922 -18.016 -9.289 1 95.69 88 MET A O 1
ATOM 673 N N . TRP A 1 89 ? 14.938 -18.875 -7.207 1 95.44 89 TRP A N 1
ATOM 674 C CA . TRP A 1 89 ? 15.617 -17.734 -6.602 1 95.44 89 TRP A CA 1
ATOM 675 C C . TRP A 1 89 ? 17.094 -18.047 -6.359 1 95.44 89 TRP A C 1
ATOM 677 O O . TRP A 1 89 ? 17.469 -19.203 -6.262 1 95.44 89 TRP A O 1
ATOM 687 N N . CYS A 1 90 ? 17.953 -17.109 -6.215 1 94.31 90 CYS A N 1
ATOM 688 C CA . CYS A 1 90 ? 19.406 -17.297 -6.184 1 94.31 90 CYS A CA 1
ATOM 689 C C . CYS A 1 90 ? 19.875 -17.672 -4.781 1 94.31 90 CYS A C 1
ATOM 691 O O . CYS A 1 90 ? 20.906 -18.328 -4.621 1 94.31 90 CYS A O 1
ATOM 693 N N . GLY A 1 91 ? 19.234 -17.188 -3.787 1 93.12 91 GLY A N 1
ATOM 694 C CA . GLY A 1 91 ? 19.578 -17.516 -2.412 1 93.12 91 GLY A CA 1
ATOM 695 C C . GLY A 1 91 ? 20.672 -16.609 -1.85 1 93.12 91 GLY A C 1
ATOM 696 O O . GLY A 1 91 ? 20.969 -16.656 -0.654 1 93.12 91 GLY A O 1
ATOM 697 N N . THR A 1 92 ? 21.203 -15.688 -2.766 1 92.56 92 THR A N 1
ATOM 698 C CA . THR A 1 92 ? 22.391 -14.969 -2.312 1 92.56 92 THR A CA 1
ATOM 699 C C . THR A 1 92 ? 22.156 -13.461 -2.389 1 92.56 92 THR A C 1
ATOM 701 O O . THR A 1 92 ? 22.859 -12.688 -1.729 1 92.56 92 THR A O 1
ATOM 704 N N . CYS A 1 93 ? 21.312 -13.008 -3.174 1 92.06 93 CYS A N 1
ATOM 705 C CA . CYS A 1 93 ? 21.109 -11.57 -3.303 1 92.06 93 CYS A CA 1
ATOM 706 C C . CYS A 1 93 ? 20.5 -10.984 -2.033 1 92.06 93 CYS A C 1
ATOM 708 O O . CYS A 1 93 ? 20.016 -11.727 -1.17 1 92.06 93 CYS A O 1
ATOM 710 N N . PRO A 1 94 ? 20.453 -9.68 -1.915 1 87.69 94 PRO A N 1
ATOM 711 C CA . PRO A 1 94 ? 19.922 -9.07 -0.697 1 87.69 94 PRO A CA 1
ATOM 712 C C . PRO A 1 94 ? 18.469 -9.43 -0.442 1 87.69 94 PRO A C 1
ATOM 714 O O . PRO A 1 94 ? 18.062 -9.648 0.708 1 87.69 94 PRO A O 1
ATOM 717 N N . ALA A 1 95 ? 17.672 -9.547 -1.404 1 90.81 95 ALA A N 1
ATOM 718 C CA . ALA A 1 95 ? 16.281 -9.938 -1.24 1 90.81 95 ALA A CA 1
ATOM 719 C C . ALA A 1 95 ? 16.172 -11.352 -0.668 1 90.81 95 ALA A C 1
ATOM 721 O O . ALA A 1 95 ? 15.461 -11.57 0.314 1 90.81 95 ALA A O 1
ATOM 722 N N . CYS A 1 96 ? 16.906 -12.273 -1.235 1 92.94 96 CYS A N 1
ATOM 723 C CA . CYS A 1 96 ? 16.875 -13.656 -0.766 1 92.94 96 CYS A CA 1
ATOM 724 C C . CYS A 1 96 ? 17.391 -13.75 0.665 1 92.94 96 CYS A C 1
ATOM 726 O O . CYS A 1 96 ? 16.828 -14.477 1.484 1 92.94 96 CYS A O 1
ATOM 728 N N . ALA A 1 97 ? 18.406 -12.953 0.921 1 88.69 97 ALA A N 1
ATOM 729 C CA . ALA A 1 97 ? 19.016 -12.977 2.25 1 88.69 97 ALA A CA 1
ATOM 730 C C . ALA A 1 97 ? 18.047 -12.453 3.305 1 88.69 97 ALA A C 1
ATOM 732 O O . ALA A 1 97 ? 18.109 -12.852 4.469 1 88.69 97 ALA A O 1
ATOM 733 N N . SER A 1 98 ? 17.172 -11.602 2.873 1 85.69 98 SER A N 1
ATOM 734 C CA . SER A 1 98 ? 16.219 -11 3.809 1 85.69 98 SER A CA 1
ATOM 735 C C . SER A 1 98 ? 14.914 -11.781 3.852 1 85.69 98 SER A C 1
ATOM 737 O O . SER A 1 98 ? 13.93 -11.32 4.426 1 85.69 98 SER A O 1
ATOM 739 N N . GLY A 1 99 ? 14.844 -12.914 3.178 1 86.75 99 GLY A N 1
ATOM 740 C CA . GLY A 1 99 ? 13.664 -13.766 3.207 1 86.75 99 GLY A CA 1
ATOM 741 C C . GLY A 1 99 ? 12.641 -13.406 2.152 1 86.75 99 GLY A C 1
ATOM 742 O O . GLY A 1 99 ? 11.531 -13.945 2.15 1 86.75 99 GLY A O 1
ATOM 743 N N . ARG A 1 100 ? 12.984 -12.508 1.274 1 90.62 100 ARG A N 1
ATOM 744 C CA . ARG A 1 100 ? 12.078 -12.086 0.218 1 90.62 100 ARG A CA 1
ATOM 745 C C . ARG A 1 100 ? 12.469 -12.695 -1.124 1 90.62 100 ARG A C 1
ATOM 747 O O . ARG A 1 100 ? 12.688 -11.969 -2.098 1 90.62 100 ARG A O 1
ATOM 754 N N . SER A 1 101 ? 12.406 -13.992 -1.135 1 94.38 101 SER A N 1
ATOM 755 C CA . SER A 1 101 ? 12.867 -14.688 -2.332 1 94.38 101 SER A CA 1
ATOM 756 C C . SER A 1 101 ? 11.938 -14.43 -3.512 1 94.38 101 SER A C 1
ATOM 758 O O . SER A 1 101 ? 12.328 -14.594 -4.668 1 94.38 101 SER A O 1
ATOM 760 N N . ASN A 1 102 ? 10.656 -14.039 -3.219 1 95.69 102 ASN A N 1
ATOM 761 C CA . ASN A 1 102 ? 9.688 -13.773 -4.273 1 95.69 102 ASN A CA 1
ATOM 762 C C . ASN A 1 102 ? 10.062 -12.547 -5.094 1 95.69 102 ASN A C 1
ATOM 764 O O . ASN A 1 102 ? 9.523 -12.328 -6.18 1 95.69 102 ASN A O 1
ATOM 768 N N . VAL A 1 103 ? 10.992 -11.758 -4.566 1 95.81 103 VAL A N 1
ATOM 769 C CA . VAL A 1 103 ? 11.484 -10.609 -5.324 1 95.81 103 VAL A CA 1
ATOM 770 C C . VAL A 1 103 ? 12.992 -10.727 -5.512 1 95.81 103 VAL A C 1
ATOM 772 O O . VAL A 1 103 ? 13.711 -9.719 -5.488 1 95.81 103 VAL A O 1
ATOM 775 N N . CYS A 1 104 ? 13.477 -11.914 -5.605 1 96 104 CYS A N 1
ATOM 776 C CA . CYS A 1 104 ? 14.875 -12.195 -5.934 1 96 104 CYS A CA 1
ATOM 777 C C . CYS A 1 104 ? 15.312 -11.414 -7.168 1 96 104 CYS A C 1
ATOM 779 O O . CYS A 1 104 ? 14.555 -11.312 -8.141 1 96 104 CYS A O 1
ATOM 781 N N . GLU A 1 105 ? 16.547 -10.938 -7.172 1 91.62 105 GLU A N 1
ATOM 782 C CA . GLU A 1 105 ? 17.047 -10.086 -8.234 1 91.62 105 GLU A CA 1
ATOM 783 C C . GLU A 1 105 ? 17.203 -10.859 -9.539 1 91.62 105 GLU A C 1
ATOM 785 O O . GLU A 1 105 ? 17.234 -10.266 -10.625 1 91.62 105 GLU A O 1
ATOM 790 N N . THR A 1 106 ? 17.266 -12.148 -9.492 1 93.25 106 THR A N 1
ATOM 791 C CA . THR A 1 106 ? 17.375 -12.984 -10.68 1 93.25 106 THR A CA 1
ATOM 792 C C . THR A 1 106 ? 16.281 -14.047 -10.695 1 93.25 106 THR A C 1
ATOM 794 O O . THR A 1 106 ? 16.516 -15.18 -11.133 1 93.25 106 THR A O 1
ATOM 797 N N . LEU A 1 107 ? 15.203 -13.703 -10.148 1 95.19 107 LEU A N 1
ATOM 798 C CA . LEU A 1 107 ? 14.094 -14.641 -10.023 1 95.19 107 LEU A CA 1
ATOM 799 C C . LEU A 1 107 ? 13.68 -15.188 -11.383 1 95.19 107 LEU A C 1
ATOM 801 O O . LEU A 1 107 ? 13.547 -14.43 -12.344 1 95.19 107 LEU A O 1
ATOM 805 N N . GLY A 1 108 ? 13.594 -16.453 -11.508 1 94 108 GLY A N 1
ATOM 806 C CA . GLY A 1 108 ? 12.953 -17.156 -12.609 1 94 108 GLY A CA 1
ATOM 807 C C . GLY A 1 108 ? 11.891 -18.141 -12.156 1 94 108 GLY A C 1
ATOM 808 O O . GLY A 1 108 ? 11.719 -18.359 -10.953 1 94 108 GLY A O 1
ATOM 809 N N . PHE A 1 109 ? 11.18 -18.672 -13.109 1 96.06 109 PHE A N 1
ATOM 810 C CA . PHE A 1 109 ? 10.133 -19.625 -12.781 1 96.06 109 PHE A CA 1
ATOM 811 C C . PHE A 1 109 ? 10.328 -20.922 -13.555 1 96.06 109 PHE A C 1
ATOM 813 O O . PHE A 1 109 ? 10.828 -20.922 -14.68 1 96.06 109 PHE A O 1
ATOM 820 N N . LEU A 1 110 ? 9.984 -21.984 -12.906 1 96.62 110 LEU A N 1
ATOM 821 C CA . LEU A 1 110 ? 9.922 -23.266 -13.609 1 96.62 110 LEU A CA 1
ATOM 822 C C . LEU A 1 110 ? 9.055 -23.156 -14.859 1 96.62 110 LEU A C 1
ATOM 824 O O . LEU A 1 110 ? 8.008 -22.484 -14.844 1 96.62 110 LEU A O 1
ATOM 828 N N . GLY A 1 111 ? 9.477 -23.797 -15.883 1 94.88 111 GLY A N 1
ATOM 829 C CA . GLY A 1 111 ? 8.734 -23.719 -17.141 1 94.88 111 GLY A CA 1
ATOM 830 C C . GLY A 1 111 ? 9.172 -22.547 -18 1 94.88 111 GLY A C 1
ATOM 831 O O . GLY A 1 111 ? 8.797 -22.469 -19.172 1 94.88 111 GLY A O 1
ATOM 832 N N . GLU A 1 112 ? 9.977 -21.641 -17.406 1 93.19 112 GLU A N 1
ATOM 833 C CA . GLU A 1 112 ? 10.461 -20.453 -18.125 1 93.19 112 GLU A CA 1
ATOM 834 C C . GLU A 1 112 ? 11.984 -20.453 -18.219 1 93.19 112 GLU A C 1
ATOM 836 O O . GLU A 1 112 ? 12.539 -20.547 -19.297 1 93.19 112 GLU A O 1
ATOM 841 N N . VAL A 1 113 ? 12.641 -20.484 -17.062 1 92.62 113 VAL A N 1
ATOM 842 C CA . VAL A 1 113 ? 14.094 -20.391 -17.047 1 92.62 113 VAL A CA 1
ATOM 843 C C . VAL A 1 113 ? 14.703 -21.797 -17.016 1 92.62 113 VAL A C 1
ATOM 845 O O . VAL A 1 113 ? 15.898 -21.969 -17.281 1 92.62 113 VAL A O 1
ATOM 848 N N . CYS A 1 114 ? 13.883 -22.766 -16.75 1 93.12 114 CYS A N 1
ATOM 849 C CA . CYS A 1 114 ? 14.219 -24.188 -16.781 1 93.12 114 CYS A CA 1
ATOM 850 C C . CYS A 1 114 ? 12.984 -25.031 -17.094 1 93.12 114 CYS A C 1
ATOM 852 O O . CYS A 1 114 ? 11.891 -24.5 -17.281 1 93.12 114 CYS A O 1
ATOM 854 N N . ASP A 1 115 ? 13.141 -26.281 -17.234 1 96.12 115 ASP A N 1
ATOM 855 C CA . ASP A 1 115 ? 12.023 -27.141 -17.594 1 96.12 115 ASP A CA 1
ATOM 856 C C . ASP A 1 115 ? 11.047 -27.297 -16.438 1 96.12 115 ASP A C 1
ATOM 858 O O . ASP A 1 115 ? 11.461 -27.391 -15.273 1 96.12 115 ASP A O 1
ATOM 862 N N . GLY A 1 116 ? 9.727 -27.359 -16.844 1 97.31 116 GLY A N 1
ATOM 863 C CA . GLY A 1 116 ? 8.672 -27.406 -15.836 1 97.31 116 GLY A CA 1
ATOM 864 C C . GLY A 1 116 ? 7.938 -28.734 -15.805 1 97.31 116 GLY A C 1
ATOM 865 O O . GLY A 1 116 ? 8.508 -29.766 -16.141 1 97.31 116 GLY A O 1
ATOM 866 N N . GLY A 1 117 ? 6.727 -28.688 -15.344 1 98.12 117 GLY A N 1
ATOM 867 C CA . GLY A 1 117 ? 6.031 -29.891 -14.914 1 98.12 117 GLY A CA 1
ATOM 868 C C . GLY A 1 117 ? 5.113 -30.453 -15.984 1 98.12 117 GLY A C 1
ATOM 869 O O . GLY A 1 117 ? 4.469 -31.484 -15.766 1 98.12 117 GLY A O 1
ATOM 870 N N . PHE A 1 118 ? 5.02 -29.828 -17.156 1 98.69 118 PHE A N 1
ATOM 871 C CA . PHE A 1 118 ? 4.23 -30.453 -18.219 1 98.69 118 PHE A CA 1
ATOM 872 C C . PHE A 1 118 ? 5.027 -31.531 -18.922 1 98.69 118 PHE A C 1
ATOM 874 O O . PHE A 1 118 ? 5.281 -31.453 -20.125 1 98.69 118 PHE A O 1
ATOM 881 N N . ALA A 1 119 ? 5.379 -32.531 -18.203 1 98.75 119 ALA A N 1
ATOM 882 C CA . ALA A 1 119 ? 6.168 -33.688 -18.656 1 98.75 119 ALA A CA 1
ATOM 883 C C . ALA A 1 119 ? 5.977 -34.875 -17.719 1 98.75 119 ALA A C 1
ATOM 885 O O . ALA A 1 119 ? 5.488 -34.719 -16.594 1 98.75 119 ALA A O 1
ATOM 886 N N . GLU A 1 120 ? 6.34 -36 -18.219 1 98.75 120 GLU A N 1
ATOM 887 C CA . GLU A 1 120 ? 6.223 -37.219 -17.406 1 98.75 120 GLU A CA 1
ATOM 888 C C . GLU A 1 120 ? 7.199 -37.188 -16.234 1 98.75 120 GLU A C 1
ATOM 890 O O . GLU A 1 120 ? 6.934 -37.75 -15.172 1 98.75 120 GLU A O 1
ATOM 895 N N . ALA A 1 121 ? 8.352 -36.5 -16.438 1 98.62 121 ALA A N 1
ATOM 896 C CA . ALA A 1 121 ? 9.352 -36.375 -15.375 1 98.62 121 ALA A CA 1
ATOM 897 C C . ALA A 1 121 ? 10.047 -35 -15.461 1 98.62 121 ALA A C 1
ATOM 899 O O . ALA A 1 121 ? 10.039 -34.375 -16.5 1 98.62 121 ALA A O 1
ATOM 900 N N . VAL A 1 122 ? 10.664 -34.625 -14.352 1 98.44 122 VAL A N 1
ATOM 901 C CA . VAL A 1 122 ? 11.359 -33.344 -14.297 1 98.44 122 VAL A CA 1
ATOM 902 C C . VAL A 1 122 ? 12.5 -33.406 -13.289 1 98.44 122 VAL A C 1
ATOM 904 O O . VAL A 1 122 ? 12.445 -34.188 -12.336 1 98.44 122 VAL A O 1
ATOM 907 N N . GLN A 1 123 ? 13.555 -32.719 -13.578 1 98.44 123 GLN A N 1
ATOM 908 C CA . GLN A 1 123 ? 14.711 -32.594 -12.695 1 98.44 123 GLN A CA 1
ATOM 909 C C . GLN A 1 123 ? 14.797 -31.203 -12.102 1 98.44 123 GLN A C 1
ATOM 911 O O . GLN A 1 123 ? 14.789 -30.203 -12.828 1 98.44 123 GLN A O 1
ATOM 916 N N . LEU A 1 124 ? 14.836 -31.094 -10.742 1 97.06 124 LEU A N 1
ATOM 917 C CA . LEU A 1 124 ? 14.836 -29.797 -10.078 1 97.06 124 LEU A CA 1
ATOM 918 C C . LEU A 1 124 ? 15.789 -29.797 -8.891 1 97.06 124 LEU A C 1
ATOM 920 O O . LEU A 1 124 ? 16.141 -30.859 -8.367 1 97.06 124 LEU A O 1
ATOM 924 N N . PRO A 1 125 ? 16.234 -28.562 -8.461 1 97.44 125 PRO A N 1
ATOM 925 C CA . PRO A 1 125 ? 16.891 -28.5 -7.16 1 97.44 125 PRO A CA 1
ATOM 926 C C . PRO A 1 125 ? 16.016 -29 -6.02 1 97.44 125 PRO A C 1
ATOM 928 O O . PRO A 1 125 ? 14.836 -28.656 -5.949 1 97.44 125 PRO A O 1
ATOM 931 N N . SER A 1 126 ? 16.625 -29.781 -5.113 1 97.94 126 SER A N 1
ATOM 932 C CA . SER A 1 126 ? 15.859 -30.406 -4.031 1 97.94 126 SER A CA 1
ATOM 933 C C . SER A 1 126 ? 15.234 -29.359 -3.125 1 97.94 126 SER A C 1
ATOM 935 O O . SER A 1 126 ? 14.203 -29.609 -2.5 1 97.94 126 SER A O 1
ATOM 937 N N . ARG A 1 127 ? 15.75 -28.109 -3.086 1 95.69 127 ARG A N 1
ATOM 938 C CA . ARG A 1 127 ? 15.25 -27.047 -2.227 1 95.69 127 ARG A CA 1
ATOM 939 C C . ARG A 1 127 ? 13.875 -26.578 -2.691 1 95.69 127 ARG A C 1
ATOM 941 O O . ARG A 1 127 ? 13.18 -25.875 -1.96 1 95.69 127 ARG A O 1
ATOM 948 N N . LEU A 1 128 ? 13.43 -26.969 -3.879 1 97.25 128 LEU A N 1
ATOM 949 C CA . LEU A 1 128 ? 12.164 -26.5 -4.434 1 97.25 128 LEU A CA 1
ATOM 950 C C . LEU A 1 128 ? 11.062 -27.531 -4.23 1 97.25 128 LEU A C 1
ATOM 952 O O . LEU A 1 128 ? 9.953 -27.359 -4.73 1 97.25 128 LEU A O 1
ATOM 956 N N . VAL A 1 129 ? 11.344 -28.562 -3.549 1 97.44 129 VAL A N 1
ATOM 957 C CA . VAL A 1 129 ? 10.406 -29.688 -3.455 1 97.44 129 VAL A CA 1
ATOM 958 C C . VAL A 1 129 ? 9.992 -29.891 -2 1 97.44 129 VAL A C 1
ATOM 960 O O . VAL A 1 129 ? 10.836 -29.953 -1.106 1 97.44 129 VAL A O 1
ATOM 963 N N . PHE A 1 130 ? 8.672 -29.953 -1.747 1 98.5 130 PHE A N 1
ATOM 964 C CA . PHE A 1 130 ? 8.133 -30.078 -0.396 1 98.5 130 PHE A CA 1
ATOM 965 C C . PHE A 1 130 ? 7.195 -31.266 -0.283 1 98.5 130 PHE A C 1
ATOM 967 O O . PHE A 1 130 ? 6.277 -31.422 -1.091 1 98.5 130 PHE A O 1
ATOM 974 N N . ARG A 1 131 ? 7.395 -32.062 0.732 1 98.44 131 ARG A N 1
ATOM 975 C CA . ARG A 1 131 ? 6.543 -33.219 0.947 1 98.44 131 ARG A CA 1
ATOM 976 C C . ARG A 1 131 ? 5.109 -32.812 1.252 1 98.44 131 ARG A C 1
ATOM 978 O O . ARG A 1 131 ? 4.879 -31.766 1.865 1 98.44 131 ARG A O 1
ATOM 985 N N . HIS A 1 132 ? 4.141 -33.531 0.809 1 97.94 132 HIS A N 1
ATOM 986 C CA . HIS A 1 132 ? 2.75 -33.375 1.213 1 97.94 132 HIS A CA 1
ATOM 987 C C . HIS A 1 132 ? 2.135 -34.688 1.645 1 97.94 132 HIS A C 1
ATOM 989 O O . HIS A 1 132 ? 2.773 -35.75 1.532 1 97.94 132 HIS A O 1
ATOM 995 N N . ASP A 1 133 ? 0.962 -34.688 2.23 1 96.69 133 ASP A N 1
ATOM 996 C CA . ASP A 1 133 ? 0.229 -35.875 2.654 1 96.69 133 ASP A CA 1
ATOM 997 C C . ASP A 1 133 ? 0.035 -36.844 1.49 1 96.69 133 ASP A C 1
ATOM 999 O O . ASP A 1 133 ? -0.599 -36.5 0.49 1 96.69 133 ASP A O 1
ATOM 1003 N N . PRO A 1 134 ? 0.592 -38.062 1.586 1 95.69 134 PRO A N 1
ATOM 1004 C CA . PRO A 1 134 ? 0.509 -39.031 0.48 1 95.69 134 PRO A CA 1
ATOM 1005 C C . PRO A 1 134 ? -0.928 -39.406 0.147 1 95.69 134 PRO A C 1
ATOM 1007 O O . PRO A 1 134 ? -1.185 -39.969 -0.915 1 95.69 134 PRO A O 1
ATOM 1010 N N . LYS A 1 135 ? -1.809 -39.062 1.021 1 96.62 135 LYS A N 1
ATOM 1011 C CA . LYS A 1 135 ? -3.201 -39.438 0.798 1 96.62 135 LYS A CA 1
ATOM 1012 C C . LYS A 1 135 ? -3.914 -38.406 -0.082 1 96.62 135 LYS A C 1
ATOM 1014 O O . LYS A 1 135 ? -5.016 -38.656 -0.576 1 96.62 135 LYS A O 1
ATOM 1019 N N . LEU A 1 136 ? -3.318 -37.312 -0.337 1 96.88 136 LEU A N 1
ATOM 1020 C CA . LEU A 1 136 ? -3.941 -36.25 -1.145 1 96.88 136 LEU A CA 1
ATOM 1021 C C . LEU A 1 136 ? -4.02 -36.688 -2.609 1 96.88 136 LEU A C 1
ATOM 1023 O O . LEU A 1 136 ? -3.076 -37.281 -3.141 1 96.88 136 LEU A O 1
ATOM 1027 N N . SER A 1 137 ? -5.188 -36.375 -3.18 1 97.31 137 SER A N 1
ATOM 1028 C CA . SER A 1 137 ? -5.254 -36.5 -4.633 1 97.31 137 SER A CA 1
ATOM 1029 C C . SER A 1 137 ? -4.172 -35.656 -5.305 1 97.31 137 SER A C 1
ATOM 1031 O O . SER A 1 137 ? -3.906 -34.531 -4.883 1 97.31 137 SER A O 1
ATOM 1033 N N . PRO A 1 138 ? -3.518 -36.219 -6.34 1 98.25 138 PRO A N 1
ATOM 1034 C CA . PRO A 1 138 ? -2.531 -35.406 -7.055 1 98.25 138 PRO A CA 1
ATOM 1035 C C . PRO A 1 138 ? -3.127 -34.125 -7.621 1 98.25 138 PRO A C 1
ATOM 1037 O O . PRO A 1 138 ? -2.432 -33.125 -7.727 1 98.25 138 PRO A O 1
ATOM 1040 N N . HIS A 1 139 ? -4.422 -34.219 -7.969 1 98.5 139 HIS A N 1
ATOM 1041 C CA . HIS A 1 139 ? -5.074 -33 -8.492 1 98.5 139 HIS A CA 1
ATOM 1042 C C . HIS A 1 139 ? -5.094 -31.891 -7.457 1 98.5 139 HIS A C 1
ATOM 1044 O O . HIS A 1 139 ? -4.809 -30.734 -7.773 1 98.5 139 HIS A O 1
ATOM 1050 N N . VAL A 1 140 ? -5.355 -32.25 -6.211 1 98.62 140 VAL A N 1
ATOM 1051 C CA . VAL A 1 140 ? -5.398 -31.297 -5.113 1 98.62 140 VAL A CA 1
ATOM 1052 C C . VAL A 1 140 ? -3.982 -30.859 -4.75 1 98.62 140 VAL A C 1
ATOM 1054 O O . VAL A 1 140 ? -3.732 -29.672 -4.512 1 98.62 140 VAL A O 1
ATOM 1057 N N . ALA A 1 141 ? -3.025 -31.797 -4.777 1 98.69 141 ALA A N 1
ATOM 1058 C CA . ALA A 1 141 ? -1.643 -31.484 -4.418 1 98.69 141 ALA A CA 1
ATOM 1059 C C . ALA A 1 141 ? -1.032 -30.469 -5.383 1 98.69 141 ALA A C 1
ATOM 1061 O O . ALA A 1 141 ? -0.222 -29.641 -4.984 1 98.69 141 ALA A O 1
ATOM 1062 N N . ALA A 1 142 ? -1.435 -30.547 -6.645 1 98.56 142 ALA A N 1
ATOM 1063 C CA . ALA A 1 142 ? -0.907 -29.641 -7.66 1 98.56 142 ALA A CA 1
ATOM 1064 C C . ALA A 1 142 ? -1.404 -28.219 -7.43 1 98.56 142 ALA A C 1
ATOM 1066 O O . ALA A 1 142 ? -0.883 -27.266 -8.023 1 98.56 142 ALA A O 1
ATOM 1067 N N . MET A 1 143 ? -2.395 -28.047 -6.535 1 98.75 143 MET A N 1
ATOM 1068 C CA . MET A 1 143 ? -2.953 -26.734 -6.23 1 98.75 143 MET A CA 1
ATOM 1069 C C . MET A 1 143 ? -2.105 -26 -5.188 1 98.75 143 MET A C 1
ATOM 1071 O O . MET A 1 143 ? -2.361 -24.844 -4.871 1 98.75 143 MET A O 1
ATOM 1075 N N . ALA A 1 144 ? -1.055 -26.656 -4.695 1 98.88 144 ALA A N 1
ATOM 1076 C CA . ALA A 1 144 ? -0.253 -26.094 -3.613 1 98.88 144 ALA A CA 1
ATOM 1077 C C . ALA A 1 144 ? 0.331 -24.734 -4.012 1 98.88 144 ALA A C 1
ATOM 1079 O O . ALA A 1 144 ? 0.236 -23.766 -3.258 1 98.88 144 ALA A O 1
ATOM 1080 N N . GLU A 1 145 ? 0.893 -24.672 -5.152 1 98.69 145 GLU A N 1
ATOM 1081 C CA . GLU A 1 145 ? 1.585 -23.469 -5.605 1 98.69 145 GLU A CA 1
ATOM 1082 C C . GLU A 1 145 ? 0.614 -22.297 -5.773 1 98.69 145 GLU A C 1
ATOM 1084 O O . GLU A 1 145 ? 0.803 -21.234 -5.18 1 98.69 145 GLU A O 1
ATOM 1089 N N . PRO A 1 146 ? -0.515 -22.438 -6.531 1 98.75 146 PRO A N 1
ATOM 1090 C CA . PRO A 1 146 ? -1.438 -21.312 -6.637 1 98.75 146 PRO A CA 1
ATOM 1091 C C . PRO A 1 146 ? -2.119 -20.984 -5.312 1 98.75 146 PRO A C 1
ATOM 1093 O O . PRO A 1 146 ? -2.467 -19.828 -5.062 1 98.75 146 PRO A O 1
ATOM 1096 N N . LEU A 1 147 ? -2.318 -22 -4.453 1 98.88 147 LEU A N 1
ATOM 1097 C CA . LEU A 1 147 ? -2.852 -21.703 -3.125 1 98.88 147 LEU A CA 1
ATOM 1098 C C . LEU A 1 147 ? -1.887 -20.844 -2.326 1 98.88 147 LEU A C 1
ATOM 1100 O O . LEU A 1 147 ? -2.314 -19.953 -1.583 1 98.88 147 LEU A O 1
ATOM 1104 N N . ALA A 1 148 ? -0.585 -21.109 -2.49 1 98.81 148 ALA A N 1
ATOM 1105 C CA . ALA A 1 148 ? 0.425 -20.281 -1.829 1 98.81 148 ALA A CA 1
ATOM 1106 C C . ALA A 1 148 ? 0.38 -18.844 -2.336 1 98.81 148 ALA A C 1
ATOM 1108 O O . ALA A 1 148 ? 0.546 -17.906 -1.56 1 98.81 148 ALA A O 1
ATOM 1109 N N . VAL A 1 149 ? 0.15 -18.656 -3.605 1 98.75 149 VAL A N 1
ATOM 1110 C CA . VAL A 1 149 ? 0.026 -17.328 -4.195 1 98.75 149 VAL A CA 1
ATOM 1111 C C . VAL A 1 149 ? -1.157 -16.594 -3.572 1 98.75 149 VAL A C 1
ATOM 1113 O O . VAL A 1 149 ? -1.028 -15.438 -3.146 1 98.75 149 VAL A O 1
ATOM 1116 N N . ALA A 1 150 ? -2.299 -17.266 -3.49 1 98.88 150 ALA A N 1
ATOM 1117 C CA . ALA A 1 150 ? -3.496 -16.672 -2.898 1 98.88 150 ALA A CA 1
ATOM 1118 C C . ALA A 1 150 ? -3.273 -16.344 -1.427 1 98.88 150 ALA A C 1
ATOM 1120 O O . ALA A 1 150 ? -3.686 -15.273 -0.957 1 98.88 150 ALA A O 1
ATOM 1121 N N . LEU A 1 151 ? -2.648 -17.297 -0.75 1 98.88 151 LEU A N 1
ATOM 1122 C CA . LEU A 1 151 ? -2.385 -17.094 0.669 1 98.88 151 LEU A CA 1
ATOM 1123 C C . LEU A 1 151 ? -1.502 -15.859 0.885 1 98.88 151 LEU A C 1
ATOM 1125 O O . LEU A 1 151 ? -1.745 -15.07 1.798 1 98.88 151 LEU A O 1
ATOM 1129 N N . HIS A 1 152 ? -0.514 -15.703 0.056 1 98.69 152 HIS A N 1
ATOM 1130 C CA . HIS A 1 152 ? 0.365 -14.539 0.127 1 98.69 152 HIS A CA 1
ATOM 1131 C C . HIS A 1 152 ? -0.416 -13.242 -0.067 1 98.69 152 HIS A C 1
ATOM 1133 O O . HIS A 1 152 ? -0.246 -12.289 0.696 1 98.69 152 HIS A O 1
ATOM 1139 N N . ALA A 1 153 ? -1.278 -13.211 -1.037 1 98.81 153 ALA A N 1
ATOM 1140 C CA . ALA A 1 153 ? -2.074 -12.023 -1.331 1 98.81 153 ALA A CA 1
ATOM 1141 C C . ALA A 1 153 ? -3.006 -11.688 -0.17 1 98.81 153 ALA A C 1
ATOM 1143 O O . ALA A 1 153 ? -3.121 -10.523 0.225 1 98.81 153 ALA A O 1
ATOM 1144 N N . VAL A 1 154 ? -3.666 -12.719 0.392 1 98.81 154 VAL A N 1
ATOM 1145 C CA . VAL A 1 154 ? -4.582 -12.539 1.515 1 98.81 154 VAL A CA 1
ATOM 1146 C C . VAL A 1 154 ? -3.822 -11.984 2.717 1 98.81 154 VAL A C 1
ATOM 1148 O O . VAL A 1 154 ? -4.301 -11.07 3.395 1 98.81 154 VAL A O 1
ATOM 1151 N N . ARG A 1 155 ? -2.637 -12.477 2.922 1 98.25 155 ARG A N 1
ATOM 1152 C CA . ARG A 1 155 ? -1.836 -12.031 4.059 1 98.25 155 ARG A CA 1
ATOM 1153 C C . ARG A 1 155 ? -1.355 -10.602 3.859 1 98.25 155 ARG A C 1
ATOM 1155 O O . ARG A 1 155 ? -1.344 -9.805 4.801 1 98.25 155 ARG A O 1
ATOM 1162 N N . ARG A 1 156 ? -0.924 -10.289 2.672 1 98.19 156 ARG A N 1
ATOM 1163 C CA . ARG A 1 156 ? -0.454 -8.93 2.406 1 98.19 156 ARG A CA 1
ATOM 1164 C C . ARG A 1 156 ? -1.59 -7.922 2.541 1 98.19 156 ARG A C 1
ATOM 1166 O O . ARG A 1 156 ? -1.377 -6.793 2.992 1 98.19 156 ARG A O 1
ATOM 1173 N N . LEU A 1 157 ? -2.799 -8.305 2.105 1 98.56 157 LEU A N 1
ATOM 1174 C CA . LEU A 1 157 ? -3.943 -7.414 2.25 1 98.56 157 LEU A CA 1
ATOM 1175 C C . LEU A 1 157 ? -4.258 -7.168 3.723 1 98.56 157 LEU A C 1
ATOM 1177 O O . LEU A 1 157 ? -4.688 -6.074 4.094 1 98.56 157 LEU A O 1
ATOM 1181 N N . ALA A 1 158 ? -4.105 -8.219 4.551 1 97.12 158 ALA A N 1
ATOM 1182 C CA . ALA A 1 158 ? -4.238 -8.133 6.004 1 97.12 158 ALA A CA 1
ATOM 1183 C C . ALA A 1 158 ? -5.57 -7.5 6.398 1 97.12 158 ALA A C 1
ATOM 1185 O O . ALA A 1 158 ? -5.598 -6.535 7.164 1 97.12 158 ALA A O 1
ATOM 1186 N N . VAL A 1 159 ? -6.656 -8.047 5.969 1 97.75 159 VAL A N 1
ATOM 1187 C CA . VAL A 1 159 ? -7.98 -7.539 6.309 1 97.75 159 VAL A CA 1
ATOM 1188 C C . VAL A 1 159 ? -8.211 -7.652 7.812 1 97.75 159 VAL A C 1
ATOM 1190 O O . VAL A 1 159 ? -8.016 -8.719 8.398 1 97.75 159 VAL A O 1
ATOM 1193 N N . PRO A 1 160 ? -8.594 -6.562 8.477 1 95.38 160 PRO A N 1
ATOM 1194 C CA . PRO A 1 160 ? -8.898 -6.656 9.906 1 95.38 160 PRO A CA 1
ATOM 1195 C C . PRO A 1 160 ? -10.055 -7.617 10.195 1 95.38 160 PRO A C 1
ATOM 1197 O O . PRO A 1 160 ? -10.977 -7.738 9.391 1 95.38 160 PRO A O 1
ATOM 1200 N N . ASP A 1 161 ? -9.938 -8.219 11.359 1 94.38 161 ASP A N 1
ATOM 1201 C CA . ASP A 1 161 ? -10.984 -9.156 11.773 1 94.38 161 ASP A CA 1
ATOM 1202 C C . ASP A 1 161 ? -12.359 -8.484 11.742 1 94.38 161 ASP A C 1
ATOM 1204 O O . ASP A 1 161 ? -12.508 -7.332 12.156 1 94.38 161 ASP A O 1
ATOM 1208 N N . GLY A 1 162 ? -13.289 -9.164 11.164 1 95.06 162 GLY A N 1
ATOM 1209 C CA . GLY A 1 162 ? -14.664 -8.695 11.141 1 95.06 162 GLY A CA 1
ATOM 1210 C C . GLY A 1 162 ? -14.961 -7.766 9.977 1 95.06 162 GLY A C 1
ATOM 1211 O O . GLY A 1 162 ? -16.125 -7.523 9.656 1 95.06 162 GLY A O 1
ATOM 1212 N N . ALA A 1 163 ? -13.969 -7.195 9.297 1 95.94 163 ALA A N 1
ATOM 1213 C CA . ALA A 1 163 ? -14.172 -6.219 8.227 1 95.94 163 ALA A CA 1
ATOM 1214 C C . ALA A 1 163 ? -14.57 -6.906 6.926 1 95.94 163 ALA A C 1
ATOM 1216 O O . ALA A 1 163 ? -14.125 -8.016 6.641 1 95.94 163 ALA A O 1
ATOM 1217 N N . PRO A 1 164 ? -15.414 -6.266 6.145 1 97.75 164 PRO A N 1
ATOM 1218 C CA . PRO A 1 164 ? -15.75 -6.832 4.836 1 97.75 164 PRO A CA 1
ATOM 1219 C C . PRO A 1 164 ? -14.57 -6.805 3.861 1 97.75 164 PRO A C 1
ATOM 1221 O O . PRO A 1 164 ? -13.695 -5.945 3.971 1 97.75 164 PRO A O 1
ATOM 1224 N N . VAL A 1 165 ? -14.586 -7.715 2.975 1 98.75 165 VAL A N 1
ATOM 1225 C CA . VAL A 1 165 ? -13.57 -7.766 1.926 1 98.75 165 VAL A CA 1
ATOM 1226 C C . VAL A 1 165 ? -14.227 -8.117 0.592 1 98.75 165 VAL A C 1
ATOM 1228 O O . VAL A 1 165 ? -15.125 -8.961 0.54 1 98.75 165 VAL A O 1
ATOM 1231 N N . LEU A 1 166 ? -13.852 -7.406 -0.451 1 98.94 166 LEU A N 1
ATOM 1232 C CA . LEU A 1 166 ? -14.305 -7.668 -1.813 1 98.94 166 LEU A CA 1
ATOM 1233 C C . LEU A 1 166 ? -13.211 -8.367 -2.623 1 98.94 166 LEU A C 1
ATOM 1235 O O . LEU A 1 166 ? -12.086 -7.875 -2.701 1 98.94 166 LEU A O 1
ATOM 1239 N N . VAL A 1 167 ? -13.477 -9.516 -3.145 1 98.94 167 VAL A N 1
ATOM 1240 C CA . VAL A 1 167 ? -12.602 -10.188 -4.094 1 98.94 167 VAL A CA 1
ATOM 1241 C C . VAL A 1 167 ? -13.086 -9.93 -5.52 1 98.94 167 VAL A C 1
ATOM 1243 O O . VAL A 1 167 ? -14.227 -10.266 -5.863 1 98.94 167 VAL A O 1
ATOM 1246 N N . MET A 1 168 ? -12.234 -9.336 -6.285 1 98.88 168 MET A N 1
ATOM 1247 C CA . MET A 1 168 ? -12.555 -9.031 -7.676 1 98.88 168 MET A CA 1
ATOM 1248 C C . MET A 1 168 ? -11.883 -10.023 -8.617 1 98.88 168 MET A C 1
ATOM 1250 O O . MET A 1 168 ? -10.656 -10.062 -8.711 1 98.88 168 MET A O 1
ATOM 1254 N N . GLY A 1 169 ? -12.656 -10.727 -9.406 1 98.19 169 GLY A N 1
ATOM 1255 C CA . GLY A 1 169 ? -12.18 -11.836 -10.211 1 98.19 169 GLY A CA 1
ATOM 1256 C C . GLY A 1 169 ? -12.312 -13.18 -9.516 1 98.19 169 GLY A C 1
ATOM 1257 O O . GLY A 1 169 ? -11.688 -13.414 -8.484 1 98.19 169 GLY A O 1
ATOM 1258 N N . CYS A 1 170 ? -13.102 -14.016 -10.141 1 97.88 170 CYS A N 1
ATOM 1259 C CA . CYS A 1 170 ? -13.344 -15.336 -9.562 1 97.88 170 CYS A CA 1
ATOM 1260 C C . CYS A 1 170 ? -12.68 -16.422 -10.398 1 97.88 170 CYS A C 1
ATOM 1262 O O . CYS A 1 170 ? -13.258 -17.484 -10.602 1 97.88 170 CYS A O 1
ATOM 1264 N N . GLY A 1 171 ? -11.516 -16.078 -10.977 1 97.06 171 GLY A N 1
ATOM 1265 C CA . GLY A 1 171 ? -10.633 -17.109 -11.516 1 97.06 171 GLY A CA 1
ATOM 1266 C C . GLY A 1 171 ? -9.906 -17.891 -10.445 1 97.06 171 GLY A C 1
ATOM 1267 O O . GLY A 1 171 ? -10.352 -17.938 -9.297 1 97.06 171 GLY A O 1
ATOM 1268 N N . THR A 1 172 ? -8.789 -18.484 -10.828 1 98.12 172 THR A N 1
ATOM 1269 C CA . THR A 1 172 ? -8.086 -19.375 -9.914 1 98.12 172 THR A CA 1
ATOM 1270 C C . THR A 1 172 ? -7.629 -18.641 -8.664 1 98.12 172 THR A C 1
ATOM 1272 O O . THR A 1 172 ? -8.016 -18.984 -7.547 1 98.12 172 THR A O 1
ATOM 1275 N N . ILE A 1 173 ? -6.879 -17.562 -8.844 1 98.62 173 ILE A N 1
ATOM 1276 C CA . ILE A 1 173 ? -6.293 -16.859 -7.707 1 98.62 173 ILE A CA 1
ATOM 1277 C C . ILE A 1 173 ? -7.391 -16.188 -6.895 1 98.62 173 ILE A C 1
ATOM 1279 O O . ILE A 1 173 ? -7.375 -16.234 -5.66 1 98.62 173 ILE A O 1
ATOM 1283 N N . GLY A 1 174 ? -8.359 -15.578 -7.59 1 98.75 174 GLY A N 1
ATOM 1284 C CA . GLY A 1 174 ? -9.477 -14.977 -6.879 1 98.75 174 GLY A CA 1
ATOM 1285 C C . GLY A 1 174 ? -10.312 -15.992 -6.117 1 98.75 174 GLY A C 1
ATOM 1286 O O . GLY A 1 174 ? -10.664 -15.766 -4.961 1 98.75 174 GLY A O 1
ATOM 1287 N N . GLY A 1 175 ? -10.641 -17.062 -6.762 1 98.81 175 GLY A N 1
ATOM 1288 C CA . GLY A 1 175 ? -11.391 -18.125 -6.105 1 98.81 175 GLY A CA 1
ATOM 1289 C C . GLY A 1 175 ? -10.672 -18.719 -4.906 1 98.81 175 GLY A C 1
ATOM 1290 O O . GLY A 1 175 ? -11.281 -18.953 -3.861 1 98.81 175 GLY A O 1
ATOM 1291 N N . LEU A 1 176 ? -9.391 -18.969 -5.062 1 98.94 176 LEU A N 1
ATOM 1292 C CA . LEU A 1 176 ? -8.602 -19.5 -3.961 1 98.94 176 LEU A CA 1
ATOM 1293 C C . LEU A 1 176 ? -8.484 -18.484 -2.832 1 98.94 176 LEU A C 1
ATOM 1295 O O . LEU A 1 176 ? -8.508 -18.844 -1.655 1 98.94 176 LEU A O 1
ATOM 1299 N N . SER A 1 177 ? -8.32 -17.188 -3.145 1 98.94 177 SER A N 1
ATOM 1300 C CA . SER A 1 177 ? -8.305 -16.141 -2.129 1 98.94 177 SER A CA 1
ATOM 1301 C C . SER A 1 177 ? -9.625 -16.094 -1.362 1 98.94 177 SER A C 1
ATOM 1303 O O . SER A 1 177 ? -9.633 -15.992 -0.133 1 98.94 177 SER A O 1
ATOM 1305 N N . ALA A 1 178 ? -10.734 -16.188 -2.113 1 98.94 178 ALA A N 1
ATOM 1306 C CA . ALA A 1 178 ? -12.047 -16.203 -1.482 1 98.94 178 ALA A CA 1
ATOM 1307 C C . ALA A 1 178 ? -12.195 -17.406 -0.555 1 98.94 178 ALA A C 1
ATOM 1309 O O . ALA A 1 178 ? -12.727 -17.281 0.552 1 98.94 178 ALA A O 1
ATOM 1310 N N . LEU A 1 179 ? -11.719 -18.547 -1.017 1 98.94 179 LEU A N 1
ATOM 1311 C CA . LEU A 1 179 ? -11.781 -19.766 -0.208 1 98.94 179 LEU A CA 1
ATOM 1312 C C . LEU A 1 179 ? -10.992 -19.594 1.084 1 98.94 179 LEU A C 1
ATOM 1314 O O . LEU A 1 179 ? -11.484 -19.906 2.168 1 98.94 179 LEU A O 1
ATOM 1318 N N . LEU A 1 180 ? -9.773 -19.094 0.953 1 98.88 180 LEU A N 1
ATOM 1319 C CA . LEU A 1 180 ? -8.945 -18.859 2.127 1 98.88 180 LEU A CA 1
ATOM 1320 C C . LEU A 1 180 ? -9.594 -17.859 3.07 1 98.88 180 LEU A C 1
ATOM 1322 O O . LEU A 1 180 ? -9.602 -18.062 4.289 1 98.88 180 LEU A O 1
ATOM 1326 N N . LEU A 1 181 ? -10.141 -16.781 2.537 1 98.81 181 LEU A N 1
ATOM 1327 C CA . LEU A 1 181 ? -10.805 -15.758 3.35 1 98.81 181 LEU A CA 1
ATOM 1328 C C . LEU A 1 181 ? -12.023 -16.344 4.059 1 98.81 181 LEU A C 1
ATOM 1330 O O . LEU A 1 181 ? -12.297 -16 5.211 1 98.81 181 LEU A O 1
ATOM 1334 N N . SER A 1 182 ? -12.773 -17.219 3.393 1 98.56 182 SER A N 1
ATOM 1335 C CA . SER A 1 182 ? -13.969 -17.828 3.982 1 98.56 182 SER A CA 1
ATOM 1336 C C . SER A 1 182 ? -13.602 -18.719 5.168 1 98.56 182 SER A C 1
ATOM 1338 O O . SER A 1 182 ? -14.438 -18.969 6.043 1 98.56 182 SER A O 1
ATOM 1340 N N . ARG A 1 183 ? -12.336 -19.172 5.172 1 97.56 183 ARG A N 1
ATOM 1341 C CA . ARG A 1 183 ? -11.914 -20.109 6.207 1 97.56 183 ARG A CA 1
ATOM 1342 C C . ARG A 1 183 ? -11.109 -19.406 7.293 1 97.56 183 ARG A C 1
ATOM 1344 O O . ARG A 1 183 ? -11.18 -19.781 8.469 1 97.56 183 ARG A O 1
ATOM 1351 N N . LEU A 1 184 ? -10.32 -18.406 6.887 1 96.19 184 LEU A N 1
ATOM 1352 C CA . LEU A 1 184 ? -9.32 -17.844 7.789 1 96.19 184 LEU A CA 1
ATOM 1353 C C . LEU A 1 184 ? -9.734 -16.469 8.266 1 96.19 184 LEU A C 1
ATOM 1355 O O . LEU A 1 184 ? -9.109 -15.906 9.172 1 96.19 184 LEU A O 1
ATOM 1359 N N . HIS A 1 185 ? -10.734 -15.859 7.656 1 95.25 185 HIS A N 1
ATOM 1360 C CA . HIS A 1 185 ? -11.203 -14.516 7.98 1 95.25 185 HIS A CA 1
ATOM 1361 C C . HIS A 1 185 ? -12.656 -14.531 8.43 1 95.25 185 HIS A C 1
ATOM 1363 O O . HIS A 1 185 ? -13.484 -15.227 7.836 1 95.25 185 HIS A O 1
ATOM 1369 N N . GLN A 1 186 ? -12.914 -13.758 9.555 1 93.62 186 GLN A N 1
ATOM 1370 C CA . GLN A 1 186 ? -14.281 -13.617 10.047 1 93.62 186 GLN A CA 1
ATOM 1371 C C . GLN A 1 186 ? -14.898 -12.297 9.602 1 93.62 186 GLN A C 1
ATOM 1373 O O . GLN A 1 186 ? -14.617 -11.25 10.195 1 93.62 186 GLN A O 1
ATOM 1378 N N . GLY A 1 187 ? -15.602 -12.164 8.586 1 95.44 187 GLY A N 1
ATOM 1379 C CA . GLY A 1 187 ? -16.266 -10.977 8.062 1 95.44 187 GLY A CA 1
ATOM 1380 C C . GLY A 1 187 ? -16.984 -11.227 6.746 1 95.44 187 GLY A C 1
ATOM 1381 O O . GLY A 1 187 ? -16.812 -12.281 6.137 1 95.44 187 GLY A O 1
ATOM 1382 N N . PRO A 1 188 ? -17.734 -10.273 6.328 1 97.94 188 PRO A N 1
ATOM 1383 C CA . PRO A 1 188 ? -18.453 -10.422 5.059 1 97.94 188 PRO A CA 1
ATOM 1384 C C . PRO A 1 188 ? -17.516 -10.57 3.867 1 97.94 188 PRO A C 1
ATOM 1386 O O . PRO A 1 188 ? -16.5 -9.867 3.787 1 97.94 188 PRO A O 1
ATOM 1389 N N . LEU A 1 189 ? -17.797 -11.531 3.094 1 98.69 189 LEU A N 1
ATOM 1390 C CA . LEU A 1 189 ? -17.031 -11.805 1.875 1 98.69 189 LEU A CA 1
ATOM 1391 C C . LEU A 1 189 ? -17.859 -11.484 0.637 1 98.69 189 LEU A C 1
ATOM 1393 O O . LEU A 1 189 ? -18.891 -12.125 0.39 1 98.69 189 LEU A O 1
ATOM 1397 N N . LEU A 1 190 ? -17.469 -10.477 -0.103 1 98.88 190 LEU A N 1
ATOM 1398 C CA . LEU A 1 190 ? -18.125 -10.086 -1.345 1 98.88 190 LEU A CA 1
ATOM 1399 C C . LEU A 1 190 ? -17.312 -10.547 -2.555 1 98.88 190 LEU A C 1
ATOM 1401 O O . LEU A 1 190 ? -16.078 -10.586 -2.508 1 98.88 190 LEU A O 1
ATOM 1405 N N . LEU A 1 191 ? -18.031 -10.93 -3.615 1 98.88 191 LEU A N 1
ATOM 1406 C CA . LEU A 1 191 ? -17.422 -11.43 -4.852 1 98.88 191 LEU A CA 1
ATOM 1407 C C . LEU A 1 191 ? -17.969 -10.664 -6.059 1 98.88 191 LEU A C 1
ATOM 1409 O O . LEU A 1 191 ? -19.156 -10.344 -6.113 1 98.88 191 LEU A O 1
ATOM 1413 N N . THR A 1 192 ? -17.078 -10.406 -6.953 1 98.75 192 THR A N 1
ATOM 1414 C CA . THR A 1 192 ? -17.547 -9.852 -8.219 1 98.75 192 THR A CA 1
ATOM 1415 C C . THR A 1 192 ? -16.734 -10.414 -9.383 1 98.75 192 THR A C 1
ATOM 1417 O O . THR A 1 192 ? -15.523 -10.641 -9.266 1 98.75 192 THR A O 1
ATOM 1420 N N . ASP A 1 193 ? -17.359 -10.789 -10.398 1 97.75 193 ASP A N 1
ATOM 1421 C CA . ASP A 1 193 ? -16.781 -11.289 -11.648 1 97.75 193 ASP A CA 1
ATOM 1422 C C . ASP A 1 193 ? -17.734 -11.047 -12.82 1 97.75 193 ASP A C 1
ATOM 1424 O O . ASP A 1 193 ? -18.953 -11.055 -12.656 1 97.75 193 ASP A O 1
ATOM 1428 N N . LEU A 1 194 ? -17.188 -10.797 -13.977 1 95.25 194 LEU A N 1
ATOM 1429 C CA . LEU A 1 194 ? -18.016 -10.641 -15.164 1 95.25 194 LEU A CA 1
ATOM 1430 C C . LEU A 1 194 ? -18.594 -11.984 -15.609 1 95.25 194 LEU A C 1
ATOM 1432 O O . LEU A 1 194 ? -19.625 -12.031 -16.281 1 95.25 194 LEU A O 1
ATOM 1436 N N . ASN A 1 195 ? -17.859 -13.102 -15.352 1 95.69 195 ASN A N 1
ATOM 1437 C CA . ASN A 1 195 ? -18.375 -14.438 -15.609 1 95.69 195 ASN A CA 1
ATOM 1438 C C . ASN A 1 195 ? -19.297 -14.914 -14.492 1 95.69 195 ASN A C 1
ATOM 1440 O O . ASN A 1 195 ? -18.828 -15.297 -13.414 1 95.69 195 ASN A O 1
ATOM 1444 N N . ALA A 1 196 ? -20.562 -15 -14.734 1 96.12 196 ALA A N 1
ATOM 1445 C CA . ALA A 1 196 ? -21.562 -15.289 -13.719 1 96.12 196 ALA A CA 1
ATOM 1446 C C . ALA A 1 196 ? -21.422 -16.703 -13.188 1 96.12 196 ALA A C 1
ATOM 1448 O O . ALA A 1 196 ? -21.656 -16.969 -12 1 96.12 196 ALA A O 1
ATOM 1449 N N . ASP A 1 197 ? -21.016 -17.578 -14.047 1 96.5 197 ASP A N 1
ATOM 1450 C CA . ASP A 1 197 ? -20.891 -18.969 -13.641 1 96.5 197 ASP A CA 1
ATOM 1451 C C . ASP A 1 197 ? -19.75 -19.156 -12.656 1 96.5 197 ASP A C 1
ATOM 1453 O O . ASP A 1 197 ? -19.875 -19.875 -11.664 1 96.5 197 ASP A O 1
ATOM 1457 N N . LYS A 1 198 ? -18.641 -18.516 -12.914 1 97.19 198 LYS A N 1
ATOM 1458 C CA . LYS A 1 198 ? -17.516 -18.609 -12 1 97.19 198 LYS A CA 1
ATOM 1459 C C . LYS A 1 198 ? -17.828 -17.953 -10.656 1 97.19 198 LYS A C 1
ATOM 1461 O O . LYS A 1 198 ? -17.516 -18.5 -9.602 1 97.19 198 LYS A O 1
ATOM 1466 N N . ALA A 1 199 ? -18.484 -16.797 -10.734 1 98.12 199 ALA A N 1
ATOM 1467 C CA . ALA A 1 199 ? -18.875 -16.125 -9.5 1 98.12 199 ALA A CA 1
ATOM 1468 C C . ALA A 1 199 ? -19.812 -16.984 -8.672 1 98.12 199 ALA A C 1
ATOM 1470 O O . ALA A 1 199 ? -19.656 -17.094 -7.453 1 98.12 199 ALA A O 1
ATOM 1471 N N . ALA A 1 200 ? -20.75 -17.609 -9.352 1 98.25 200 ALA A N 1
ATOM 1472 C CA . ALA A 1 200 ? -21.719 -18.453 -8.672 1 98.25 200 ALA A CA 1
ATOM 1473 C C . ALA A 1 200 ? -21.047 -19.656 -8.023 1 98.25 200 ALA A C 1
ATOM 1475 O O . ALA A 1 200 ? -21.359 -20.031 -6.895 1 98.25 200 ALA A O 1
ATOM 1476 N N . LEU A 1 201 ? -20.125 -20.219 -8.758 1 98.31 201 LEU A N 1
ATOM 1477 C CA . LEU A 1 201 ? -19.406 -21.375 -8.234 1 98.31 201 LEU A CA 1
ATOM 1478 C C . LEU A 1 201 ? -18.625 -21 -6.984 1 98.31 201 LEU A C 1
ATOM 1480 O O . LEU A 1 201 ? -18.688 -21.703 -5.973 1 98.31 201 LEU A O 1
ATOM 1484 N N . VAL A 1 202 ? -17.859 -19.906 -7.016 1 98.81 202 VAL A N 1
ATOM 1485 C CA . VAL A 1 202 ? -17.062 -19.484 -5.871 1 98.81 202 VAL A CA 1
ATOM 1486 C C . VAL A 1 202 ? -17.984 -19.125 -4.703 1 98.81 202 VAL A C 1
ATOM 1488 O O . VAL A 1 202 ? -17.688 -19.453 -3.551 1 98.81 202 VAL A O 1
ATOM 1491 N N . ALA A 1 203 ? -19.109 -18.484 -5 1 98.81 203 ALA A N 1
ATOM 1492 C CA . ALA A 1 203 ? -20.078 -18.156 -3.963 1 98.81 203 ALA A CA 1
ATOM 1493 C C . ALA A 1 203 ? -20.625 -19.406 -3.289 1 98.81 203 ALA A C 1
ATOM 1495 O O . ALA A 1 203 ? -20.734 -19.469 -2.062 1 98.81 203 ALA A O 1
ATOM 1496 N N . GLU A 1 204 ? -20.938 -20.391 -4.094 1 98.62 204 GLU A N 1
ATOM 1497 C CA . GLU A 1 204 ? -21.469 -21.656 -3.574 1 98.62 204 GLU A CA 1
ATOM 1498 C C . GLU A 1 204 ? -20.453 -22.328 -2.656 1 98.62 204 GLU A C 1
ATOM 1500 O O . GLU A 1 204 ? -20.828 -22.859 -1.601 1 98.62 204 GLU A O 1
ATOM 1505 N N . VAL A 1 205 ? -19.234 -22.281 -3.029 1 98.56 205 VAL A N 1
ATOM 1506 C CA . VAL A 1 205 ? -18.172 -23 -2.32 1 98.56 205 VAL A CA 1
ATOM 1507 C C . VAL A 1 205 ? -17.797 -22.25 -1.053 1 98.56 205 VAL A C 1
ATOM 1509 O O . VAL A 1 205 ? -17.484 -22.859 -0.026 1 98.56 205 VAL A O 1
ATOM 1512 N N . THR A 1 206 ? -17.859 -20.891 -1.042 1 98.69 206 THR A N 1
ATOM 1513 C CA . THR A 1 206 ? -17.25 -20.109 0.015 1 98.69 206 THR A CA 1
ATOM 1514 C C . THR A 1 206 ? -18.312 -19.453 0.898 1 98.69 206 THR A C 1
ATOM 1516 O O . THR A 1 206 ? -18.016 -19.016 2.008 1 98.69 206 THR A O 1
ATOM 1519 N N . GLY A 1 207 ? -19.547 -19.344 0.391 1 98.38 207 GLY A N 1
ATOM 1520 C CA . GLY A 1 207 ? -20.578 -18.625 1.103 1 98.38 207 GLY A CA 1
ATOM 1521 C C . GLY A 1 207 ? -20.516 -17.125 0.882 1 98.38 207 GLY A C 1
ATOM 1522 O O . GLY A 1 207 ? -21.219 -16.359 1.545 1 98.38 207 GLY A O 1
ATOM 1523 N N . GLY A 1 208 ? -19.672 -16.625 -0.038 1 98.5 208 GLY A N 1
ATOM 1524 C CA . GLY A 1 208 ? -19.594 -15.211 -0.36 1 98.5 208 GLY A CA 1
ATOM 1525 C C . GLY A 1 208 ? -20.828 -14.695 -1.086 1 98.5 208 GLY A C 1
ATOM 1526 O O . GLY A 1 208 ? -21.625 -15.484 -1.597 1 98.5 208 GLY A O 1
ATOM 1527 N N . VAL A 1 209 ? -20.969 -13.43 -1.148 1 98.62 209 VAL A N 1
ATOM 1528 C CA . VAL A 1 209 ? -22.094 -12.781 -1.807 1 98.62 209 VAL A CA 1
ATOM 1529 C C . VAL A 1 209 ? -21.641 -12.117 -3.1 1 98.62 209 VAL A C 1
ATOM 1531 O O . VAL A 1 209 ? -20.719 -11.297 -3.088 1 98.62 209 VAL A O 1
ATOM 1534 N N . VAL A 1 210 ? -22.25 -12.5 -4.184 1 98.81 210 VAL A N 1
ATOM 1535 C CA . VAL A 1 210 ? -21.922 -11.898 -5.473 1 98.81 210 VAL A CA 1
ATOM 1536 C C . VAL A 1 210 ? -22.562 -10.516 -5.578 1 98.81 210 VAL A C 1
ATOM 1538 O O . VAL A 1 210 ? -23.766 -10.359 -5.305 1 98.81 210 VAL A O 1
ATOM 1541 N N . VAL A 1 211 ? -21.812 -9.531 -5.965 1 98.69 211 VAL A N 1
ATOM 1542 C CA . VAL A 1 211 ? -22.297 -8.164 -6.102 1 98.69 211 VAL A CA 1
ATOM 1543 C C . VAL A 1 211 ? -21.781 -7.547 -7.395 1 98.69 211 VAL A C 1
ATOM 1545 O O . VAL A 1 211 ? -20.75 -7.973 -7.914 1 98.69 211 VAL A O 1
ATOM 1548 N N . ALA A 1 212 ? -22.531 -6.559 -7.922 1 98.06 212 ALA A N 1
ATOM 1549 C CA . ALA A 1 212 ? -21.984 -5.727 -8.992 1 98.06 212 ALA A CA 1
ATOM 1550 C C . ALA A 1 212 ? -20.875 -4.82 -8.469 1 98.06 212 ALA A C 1
ATOM 1552 O O . ALA A 1 212 ? -20.875 -4.457 -7.289 1 98.06 212 ALA A O 1
ATOM 1553 N N . LEU A 1 213 ? -19.953 -4.508 -9.344 1 98 213 LEU A N 1
ATOM 1554 C CA . LEU A 1 213 ? -18.859 -3.621 -8.953 1 98 213 LEU A CA 1
ATOM 1555 C C . LEU A 1 213 ? -19.281 -2.16 -9.047 1 98 213 LEU A C 1
ATOM 1557 O O . LEU A 1 213 ? -18.75 -1.406 -9.867 1 98 213 LEU A O 1
ATOM 1561 N N . ASP A 1 214 ? -20.125 -1.778 -8.172 1 96.25 214 ASP A N 1
ATOM 1562 C CA . ASP A 1 214 ? -20.609 -0.403 -8.086 1 96.25 214 ASP A CA 1
ATOM 1563 C C . ASP A 1 214 ? -20.984 -0.044 -6.652 1 96.25 214 ASP A C 1
ATOM 1565 O O . ASP A 1 214 ? -21.344 -0.92 -5.863 1 96.25 214 ASP A O 1
ATOM 1569 N N . GLY A 1 215 ? -20.938 1.2 -6.41 1 95.44 215 GLY A N 1
ATOM 1570 C CA . GLY A 1 215 ? -21.094 1.699 -5.051 1 95.44 215 GLY A CA 1
ATOM 1571 C C . GLY A 1 215 ? -22.438 1.361 -4.434 1 95.44 215 GLY A C 1
ATOM 1572 O O . GLY A 1 215 ? -22.5 0.93 -3.281 1 95.44 215 GLY A O 1
ATOM 1573 N N . ALA A 1 216 ? -23.516 1.544 -5.133 1 95.94 216 ALA A N 1
ATOM 1574 C CA . ALA A 1 216 ? -24.859 1.308 -4.617 1 95.94 216 ALA A CA 1
ATOM 1575 C C . ALA A 1 216 ? -25.062 -0.164 -4.27 1 95.94 216 ALA A C 1
ATOM 1577 O O . ALA A 1 216 ? -25.625 -0.489 -3.221 1 95.94 216 ALA A O 1
ATOM 1578 N N . ALA A 1 217 ? -24.594 -1.097 -5.156 1 97.31 217 ALA A N 1
ATOM 1579 C CA . ALA A 1 217 ? -24.734 -2.533 -4.926 1 97.31 217 ALA A CA 1
ATOM 1580 C C . ALA A 1 217 ? -23.953 -2.961 -3.688 1 97.31 217 ALA A C 1
ATOM 1582 O O . ALA A 1 217 ? -24.422 -3.785 -2.902 1 97.31 217 ALA A O 1
ATOM 1583 N N . ILE A 1 218 ? -22.75 -2.424 -3.523 1 97 218 ILE A N 1
ATOM 1584 C CA . ILE A 1 218 ? -21.891 -2.754 -2.391 1 97 218 ILE A CA 1
ATOM 1585 C C . ILE A 1 218 ? -22.531 -2.246 -1.099 1 97 218 ILE A C 1
ATOM 1587 O O . ILE A 1 218 ? -22.562 -2.959 -0.093 1 97 218 ILE A O 1
ATOM 1591 N N . GLU A 1 219 ? -23.031 -1.021 -1.102 1 94.5 219 GLU A N 1
ATOM 1592 C CA . GLU A 1 219 ? -23.688 -0.46 0.073 1 94.5 219 GLU A CA 1
ATOM 1593 C C . GLU A 1 219 ? -24.906 -1.295 0.475 1 94.5 219 GLU A C 1
ATOM 1595 O O . GLU A 1 219 ? -25.156 -1.497 1.664 1 94.5 219 GLU A O 1
ATOM 1600 N N . GLU A 1 220 ? -25.672 -1.731 -0.544 1 96.69 220 GLU A N 1
ATOM 1601 C CA . GLU A 1 220 ? -26.828 -2.568 -0.276 1 96.69 220 GLU A CA 1
ATOM 1602 C C . GLU A 1 220 ? -26.422 -3.891 0.366 1 96.69 220 GLU A C 1
ATOM 1604 O O . GLU A 1 220 ? -27.109 -4.391 1.258 1 96.69 220 GLU A O 1
ATOM 1609 N N . ALA A 1 221 ? -25.281 -4.438 -0.031 1 97.31 221 ALA A N 1
ATOM 1610 C CA . ALA A 1 221 ? -24.812 -5.73 0.458 1 97.31 221 ALA A CA 1
ATOM 1611 C C . ALA A 1 221 ? -24.203 -5.602 1.852 1 97.31 221 ALA A C 1
ATOM 1613 O O . ALA A 1 221 ? -24.047 -6.602 2.559 1 97.31 221 ALA A O 1
ATOM 1614 N N . LEU A 1 222 ? -23.766 -4.426 2.232 1 95.75 222 LEU A N 1
ATOM 1615 C CA . LEU A 1 222 ? -23.094 -4.184 3.51 1 95.75 222 LEU A CA 1
ATOM 1616 C C . LEU A 1 222 ? -23.844 -3.129 4.316 1 95.75 222 LEU A C 1
ATOM 1618 O O . LEU A 1 222 ? -23.312 -2.059 4.605 1 95.75 222 LEU A O 1
ATOM 1622 N N . PRO A 1 223 ? -25.031 -3.48 4.742 1 88.44 223 PRO A N 1
ATOM 1623 C CA . PRO A 1 223 ? -25.766 -2.459 5.496 1 88.44 223 PRO A CA 1
ATOM 1624 C C . PRO A 1 223 ? -25.047 -2.041 6.777 1 88.44 223 PRO A C 1
ATOM 1626 O O . PRO A 1 223 ? -24.688 -2.891 7.598 1 88.44 223 PRO A O 1
ATOM 1629 N N . GLY A 1 224 ? -24.75 -0.797 6.914 1 84.06 224 GLY A N 1
ATOM 1630 C CA . GLY A 1 224 ? -24.219 -0.225 8.141 1 84.06 224 GLY A CA 1
ATOM 1631 C C . GLY A 1 224 ? -22.703 -0.344 8.25 1 84.06 224 GLY A C 1
ATOM 1632 O O . GLY A 1 224 ? -22.125 0.029 9.273 1 84.06 224 GLY A O 1
ATOM 1633 N N . THR A 1 225 ? -22.078 -1.071 7.336 1 89.94 225 THR A N 1
ATOM 1634 C CA . THR A 1 225 ? -20.609 -1.183 7.344 1 89.94 225 THR A CA 1
ATOM 1635 C C . THR A 1 225 ? -20.031 -0.726 6.012 1 89.94 225 THR A C 1
ATOM 1637 O O . THR A 1 225 ? -20.734 -0.689 5 1 89.94 225 THR A O 1
ATOM 1640 N N . ARG A 1 226 ? -18.812 -0.272 6.004 1 93.19 226 ARG A N 1
ATOM 1641 C CA . ARG A 1 226 ? -18.172 0.241 4.797 1 93.19 226 ARG A CA 1
ATOM 1642 C C . ARG A 1 226 ? -17.141 -0.752 4.254 1 93.19 226 ARG A C 1
ATOM 1644 O O . ARG A 1 226 ? -16.531 -1.493 5.023 1 93.19 226 ARG A O 1
ATOM 1651 N N . LEU A 1 227 ? -17.016 -0.755 2.953 1 97 227 LEU A N 1
ATOM 1652 C CA . LEU A 1 227 ? -15.977 -1.543 2.305 1 97 227 LEU A CA 1
ATOM 1653 C C . LEU A 1 227 ? -14.672 -0.762 2.238 1 97 227 LEU A C 1
ATOM 1655 O O . LEU A 1 227 ? -14.617 0.314 1.638 1 97 227 LEU A O 1
ATOM 1659 N N . ARG A 1 228 ? -13.602 -1.338 2.863 1 97.19 228 ARG A N 1
ATOM 1660 C CA . ARG A 1 228 ? -12.328 -0.637 2.869 1 97.19 228 ARG A CA 1
ATOM 1661 C C . ARG A 1 228 ? -11.219 -1.502 2.268 1 97.19 228 ARG A C 1
ATOM 1663 O O . ARG A 1 228 ? -10.133 -1.008 1.959 1 97.19 228 ARG A O 1
ATOM 1670 N N . HIS A 1 229 ? -11.508 -2.811 2.076 1 98.5 229 HIS A N 1
ATOM 1671 C CA . HIS A 1 229 ? -10.484 -3.746 1.62 1 98.5 229 HIS A CA 1
ATOM 1672 C C . HIS A 1 229 ? -10.969 -4.551 0.419 1 98.5 229 HIS A C 1
ATOM 1674 O O . HIS A 1 229 ? -12.102 -5.035 0.409 1 98.5 229 HIS A O 1
ATOM 1680 N N . ALA A 1 230 ? -10.156 -4.641 -0.566 1 98.94 230 ALA A N 1
ATOM 1681 C CA . ALA A 1 230 ? -10.461 -5.426 -1.758 1 98.94 230 ALA A CA 1
ATOM 1682 C C . ALA A 1 230 ? -9.203 -6.105 -2.305 1 98.94 230 ALA A C 1
ATOM 1684 O O . ALA A 1 230 ? -8.086 -5.668 -2.031 1 98.94 230 ALA A O 1
ATOM 1685 N N . LEU A 1 231 ? -9.352 -7.199 -2.941 1 98.94 231 LEU A N 1
ATOM 1686 C CA . LEU A 1 231 ? -8.305 -7.938 -3.633 1 98.94 231 LEU A CA 1
ATOM 1687 C C . LEU A 1 231 ? -8.617 -8.062 -5.121 1 98.94 231 LEU A C 1
ATOM 1689 O O . LEU A 1 231 ? -9.672 -8.578 -5.5 1 98.94 231 LEU A O 1
ATOM 1693 N N . ASP A 1 232 ? -7.758 -7.57 -5.934 1 98.94 232 ASP A N 1
ATOM 1694 C CA . ASP A 1 232 ? -7.934 -7.652 -7.383 1 98.94 232 ASP A CA 1
ATOM 1695 C C . ASP A 1 232 ? -7.152 -8.828 -7.965 1 98.94 232 ASP A C 1
ATOM 1697 O O . ASP A 1 232 ? -5.918 -8.812 -7.973 1 98.94 232 ASP A O 1
ATOM 1701 N N . ALA A 1 233 ? -7.832 -9.742 -8.477 1 98.5 233 ALA A N 1
ATOM 1702 C CA . ALA A 1 233 ? -7.23 -10.883 -9.156 1 98.5 233 ALA A CA 1
ATOM 1703 C C . ALA A 1 233 ? -7.543 -10.859 -10.648 1 98.5 233 ALA A C 1
ATOM 1705 O O . ALA A 1 233 ? -7.469 -11.891 -11.32 1 98.5 233 ALA A O 1
ATOM 1706 N N . THR A 1 234 ? -7.953 -9.719 -11.195 1 97 234 THR A N 1
ATOM 1707 C CA . THR A 1 234 ? -8.328 -9.617 -12.602 1 97 234 THR A CA 1
ATOM 1708 C C . THR A 1 234 ? -7.203 -9 -13.414 1 97 234 THR A C 1
ATOM 1710 O O . THR A 1 234 ? -6.977 -9.391 -14.562 1 97 234 THR A O 1
ATOM 1713 N N . GLY A 1 235 ? -6.562 -7.988 -12.852 1 96.12 235 GLY A N 1
ATOM 1714 C CA . GLY A 1 235 ? -5.617 -7.172 -13.594 1 96.12 235 GLY A CA 1
ATOM 1715 C C . GLY A 1 235 ? -6.285 -6.145 -14.492 1 96.12 235 GLY A C 1
ATOM 1716 O O . GLY A 1 235 ? -5.613 -5.453 -15.258 1 96.12 235 GLY A O 1
ATOM 1717 N N . SER A 1 236 ? -7.613 -6.02 -14.383 1 97.12 236 SER A N 1
ATOM 1718 C CA . SER A 1 236 ? -8.367 -5.098 -15.227 1 97.12 236 SER A CA 1
ATOM 1719 C C . SER A 1 236 ? -8.227 -3.66 -14.742 1 97.12 236 SER A C 1
ATOM 1721 O O . SER A 1 236 ? -8.578 -3.348 -13.602 1 97.12 236 SER A O 1
ATOM 1723 N N . ILE A 1 237 ? -7.793 -2.791 -15.688 1 97.94 237 ILE A N 1
ATOM 1724 C CA . ILE A 1 237 ? -7.621 -1.381 -15.359 1 97.94 237 ILE A CA 1
ATOM 1725 C C . ILE A 1 237 ? -8.961 -0.784 -14.938 1 97.94 237 ILE A C 1
ATOM 1727 O O . ILE A 1 237 ? -9.031 -0.032 -13.961 1 97.94 237 ILE A O 1
ATOM 1731 N N . GLN A 1 238 ? -10 -1.181 -15.602 1 97.44 238 GLN A N 1
ATOM 1732 C CA . GLN A 1 238 ? -11.336 -0.675 -15.297 1 97.44 238 GLN A CA 1
ATOM 1733 C C . GLN A 1 238 ? -11.797 -1.128 -13.914 1 97.44 238 GLN A C 1
ATOM 1735 O O . GLN A 1 238 ? -12.367 -0.344 -13.156 1 97.44 238 GLN A O 1
ATOM 1740 N N . ALA A 1 239 ? -11.57 -2.363 -13.602 1 98.25 239 ALA A N 1
ATOM 1741 C CA . ALA A 1 239 ? -11.977 -2.887 -12.297 1 98.25 239 ALA A CA 1
ATOM 1742 C C . ALA A 1 239 ? -11.203 -2.209 -11.172 1 98.25 239 ALA A C 1
ATOM 1744 O O . ALA A 1 239 ? -11.781 -1.838 -10.148 1 98.25 239 ALA A O 1
ATOM 1745 N N . ILE A 1 240 ? -9.922 -2.051 -11.383 1 98.62 240 ILE A N 1
ATOM 1746 C CA . ILE A 1 240 ? -9.07 -1.414 -10.383 1 98.62 240 ILE A CA 1
ATOM 1747 C C . ILE A 1 240 ? -9.531 0.024 -10.156 1 98.62 240 ILE A C 1
ATOM 1749 O O . ILE A 1 240 ? -9.68 0.46 -9.016 1 98.62 240 ILE A O 1
ATOM 1753 N N . ALA A 1 241 ? -9.773 0.738 -11.242 1 98.06 241 ALA A N 1
ATOM 1754 C CA . ALA A 1 241 ? -10.242 2.117 -11.148 1 98.06 241 ALA A CA 1
ATOM 1755 C C . ALA A 1 241 ? -11.57 2.191 -10.398 1 98.06 241 ALA A C 1
ATOM 1757 O O . ALA A 1 241 ? -11.758 3.047 -9.531 1 98.06 241 ALA A O 1
ATOM 1758 N N . ARG A 1 242 ? -12.492 1.325 -10.719 1 97.81 242 ARG A N 1
ATOM 1759 C CA . ARG A 1 242 ? -13.805 1.305 -10.07 1 97.81 242 ARG A CA 1
ATOM 1760 C C . ARG A 1 242 ? -13.672 0.985 -8.586 1 97.81 242 ARG A C 1
ATOM 1762 O O . ARG A 1 242 ? -14.375 1.567 -7.758 1 97.81 242 ARG A O 1
ATOM 1769 N N . ALA A 1 243 ? -12.797 0.028 -8.258 1 98.38 243 ALA A N 1
ATOM 1770 C CA . ALA A 1 243 ? -12.57 -0.32 -6.859 1 98.38 243 ALA A CA 1
ATOM 1771 C C . ALA A 1 243 ? -12.094 0.891 -6.062 1 98.38 243 ALA A C 1
ATOM 1773 O O . ALA A 1 243 ? -12.547 1.124 -4.941 1 98.38 243 ALA A O 1
ATOM 1774 N N . LEU A 1 244 ? -11.195 1.679 -6.609 1 97.81 244 LEU A N 1
ATOM 1775 C CA . LEU A 1 244 ? -10.672 2.867 -5.949 1 97.81 244 LEU A CA 1
ATOM 1776 C C . LEU A 1 244 ? -11.773 3.891 -5.707 1 97.81 244 LEU A C 1
ATOM 1778 O O . LEU A 1 244 ? -11.742 4.629 -4.719 1 97.81 244 LEU A O 1
ATOM 1782 N N . ASP A 1 245 ? -12.719 3.863 -6.605 1 96.38 245 ASP A N 1
ATOM 1783 C CA . ASP A 1 245 ? -13.844 4.781 -6.465 1 96.38 245 ASP A CA 1
ATOM 1784 C C . ASP A 1 245 ? -14.805 4.309 -5.375 1 96.38 245 ASP A C 1
ATOM 1786 O O . ASP A 1 245 ? -15.445 5.121 -4.711 1 96.38 245 ASP A O 1
ATOM 1790 N N . ILE A 1 246 ? -14.875 3.021 -5.18 1 96.69 246 ILE A N 1
ATOM 1791 C CA . ILE A 1 246 ? -15.906 2.424 -4.336 1 96.69 246 ILE A CA 1
ATOM 1792 C C . ILE A 1 246 ? -15.391 2.316 -2.898 1 96.69 246 ILE A C 1
ATOM 1794 O O . ILE A 1 246 ? -16.172 2.451 -1.947 1 96.69 246 ILE A O 1
ATOM 1798 N N . LEU A 1 247 ? -14.141 2.082 -2.688 1 97.12 247 LEU A N 1
ATOM 1799 C CA . LEU A 1 247 ? -13.578 1.845 -1.363 1 97.12 247 LEU A CA 1
ATOM 1800 C C . LEU A 1 247 ? -13.703 3.086 -0.486 1 97.12 247 LEU A C 1
ATOM 1802 O O . LEU A 1 247 ? -13.484 4.207 -0.951 1 97.12 247 LEU A O 1
ATOM 1806 N N . SER A 1 248 ? -14.156 2.838 0.737 1 95.38 248 SER A N 1
ATOM 1807 C CA . SER A 1 248 ? -14.078 3.902 1.733 1 95.38 248 SER A CA 1
ATOM 1808 C C . SER A 1 248 ? -12.641 4.117 2.195 1 95.38 248 SER A C 1
ATOM 1810 O O . SER A 1 248 ? -11.773 3.271 1.967 1 95.38 248 SER A O 1
ATOM 1812 N N . GLY A 1 249 ? -12.422 5.184 2.812 1 95.81 249 GLY A N 1
ATOM 1813 C CA . GLY A 1 249 ? -11.07 5.562 3.195 1 95.81 249 GLY A CA 1
ATOM 1814 C C . GLY A 1 249 ? -10.484 4.676 4.277 1 95.81 249 GLY A C 1
ATOM 1815 O O . GLY A 1 249 ? -11.219 4.117 5.094 1 95.81 249 GLY A O 1
ATOM 1816 N N . GLY A 1 250 ? -9.086 4.617 4.289 1 96.19 250 GLY A N 1
ATOM 1817 C CA . GLY A 1 250 ? -8.367 3.965 5.371 1 96.19 250 GLY A CA 1
ATOM 1818 C C . GLY A 1 250 ? -8.125 2.486 5.121 1 96.19 250 GLY A C 1
ATOM 1819 O O . GLY A 1 250 ? -7.801 1.739 6.043 1 96.19 250 GLY A O 1
ATOM 1820 N N . GLY A 1 251 ? -8.328 2.082 3.924 1 96.31 251 GLY A N 1
ATOM 1821 C CA . GLY A 1 251 ? -8.164 0.668 3.629 1 96.31 251 GLY A CA 1
ATOM 1822 C C . GLY A 1 251 ? -7.082 0.393 2.605 1 96.31 251 GLY A C 1
ATOM 1823 O O . GLY A 1 251 ? -6.062 1.087 2.57 1 96.31 251 GLY A O 1
ATOM 1824 N N . ALA A 1 252 ? -7.266 -0.773 1.868 1 98.62 252 ALA A N 1
ATOM 1825 C CA . ALA A 1 252 ? -6.23 -1.195 0.928 1 98.62 252 ALA A CA 1
ATOM 1826 C C . ALA A 1 252 ? -6.824 -2.023 -0.207 1 98.62 252 ALA A C 1
ATOM 1828 O O . ALA A 1 252 ? -7.867 -2.662 -0.039 1 98.62 252 ALA A O 1
ATOM 1829 N N . LEU A 1 253 ? -6.246 -1.908 -1.308 1 98.88 253 LEU A N 1
ATOM 1830 C CA . LEU A 1 253 ? -6.504 -2.742 -2.477 1 98.88 253 LEU A CA 1
ATOM 1831 C C . LEU A 1 253 ? -5.273 -3.574 -2.828 1 98.88 253 LEU A C 1
ATOM 1833 O O . LEU A 1 253 ? -4.254 -3.033 -3.264 1 98.88 253 LEU A O 1
ATOM 1837 N N . ALA A 1 254 ? -5.336 -4.871 -2.598 1 98.94 254 ALA A N 1
ATOM 1838 C CA . ALA A 1 254 ? -4.258 -5.77 -2.996 1 98.94 254 ALA A CA 1
ATOM 1839 C C . ALA A 1 254 ? -4.344 -6.102 -4.484 1 98.94 254 ALA A C 1
ATOM 1841 O O . ALA A 1 254 ? -5.422 -6.406 -5 1 98.94 254 ALA A O 1
ATOM 1842 N N . LEU A 1 255 ? -3.252 -6.012 -5.133 1 98.88 255 LEU A N 1
ATOM 1843 C CA . LEU A 1 255 ? -3.154 -6.297 -6.559 1 98.88 255 LEU A CA 1
ATOM 1844 C C . LEU A 1 255 ? -2.375 -7.586 -6.805 1 98.88 255 LEU A C 1
ATOM 1846 O O . LEU A 1 255 ? -1.188 -7.668 -6.48 1 98.88 255 LEU A O 1
ATOM 1850 N N . VAL A 1 256 ? -3.012 -8.547 -7.34 1 98.19 256 VAL A N 1
ATOM 1851 C CA . VAL A 1 256 ? -2.336 -9.805 -7.621 1 98.19 256 VAL A CA 1
ATOM 1852 C C . VAL A 1 256 ? -2.535 -10.18 -9.086 1 98.19 256 VAL A C 1
ATOM 1854 O O . VAL A 1 256 ? -1.729 -10.914 -9.664 1 98.19 256 VAL A O 1
ATOM 1857 N N . GLY A 1 257 ? -3.555 -9.648 -9.727 1 96.38 257 GLY A N 1
ATOM 1858 C CA . GLY A 1 257 ? -3.807 -9.914 -11.141 1 96.38 257 GLY A CA 1
ATOM 1859 C C . GLY A 1 257 ? -2.84 -9.195 -12.062 1 96.38 257 GLY A C 1
ATOM 1860 O O . GLY A 1 257 ? -2.414 -8.07 -11.773 1 96.38 257 GLY A O 1
ATOM 1861 N N . ILE A 1 258 ? -2.518 -9.828 -13.125 1 92.56 258 ILE A N 1
ATOM 1862 C CA . ILE A 1 258 ? -1.672 -9.242 -14.164 1 92.56 258 ILE A CA 1
ATOM 1863 C C . ILE A 1 258 ? -2.504 -8.961 -15.414 1 92.56 258 ILE A C 1
ATOM 1865 O O . ILE A 1 258 ? -3.297 -9.805 -15.844 1 92.56 258 ILE A O 1
ATOM 1869 N N . GLY A 1 259 ? -2.428 -7.77 -15.914 1 90.62 259 GLY A N 1
ATOM 1870 C CA . GLY A 1 259 ? -3.205 -7.398 -17.078 1 90.62 259 GLY A CA 1
ATOM 1871 C C . GLY A 1 259 ? -2.467 -6.461 -18.016 1 90.62 259 GLY A C 1
ATOM 1872 O O . GLY A 1 259 ? -1.24 -6.512 -18.109 1 90.62 259 GLY A O 1
ATOM 1873 N N . HIS A 1 260 ? -3.229 -5.848 -18.812 1 90.62 260 HIS A N 1
ATOM 1874 C CA . HIS A 1 260 ? -2.678 -4.902 -19.781 1 90.62 260 HIS A CA 1
ATOM 1875 C C . HIS A 1 260 ? -3.256 -3.506 -19.562 1 90.62 260 HIS A C 1
ATOM 1877 O O . HIS A 1 260 ? -4.395 -3.361 -19.109 1 90.62 260 HIS A O 1
ATOM 1883 N N . GLY A 1 261 ? -2.379 -2.574 -19.844 1 93.88 261 GLY A N 1
ATOM 1884 C CA . GLY A 1 261 ? -2.836 -1.196 -19.781 1 93.88 261 GLY A CA 1
ATOM 1885 C C . GLY A 1 261 ? -2.25 -0.427 -18.609 1 93.88 261 GLY A C 1
ATOM 1886 O O . GLY A 1 261 ? -1.423 -0.957 -17.875 1 93.88 261 GLY A O 1
ATOM 1887 N N . LYS A 1 262 ? -2.646 0.854 -18.562 1 96.81 262 LYS A N 1
ATOM 1888 C CA . LYS A 1 262 ? -2.139 1.746 -17.531 1 96.81 262 LYS A CA 1
ATOM 1889 C C . LYS A 1 262 ? -3.281 2.424 -16.781 1 96.81 262 LYS A C 1
ATOM 1891 O O . LYS A 1 262 ? -4.305 2.764 -17.375 1 96.81 262 LYS A O 1
ATOM 1896 N N . LEU A 1 263 ? -3.127 2.549 -15.562 1 97.06 263 LEU A N 1
ATOM 1897 C CA . LEU A 1 263 ? -4.059 3.248 -14.68 1 97.06 263 LEU A CA 1
ATOM 1898 C C . LEU A 1 263 ? -3.75 4.738 -14.641 1 97.06 263 LEU A C 1
ATOM 1900 O O . LEU A 1 263 ? -2.629 5.137 -14.312 1 97.06 263 LEU A O 1
ATOM 1904 N N . ASP A 1 264 ? -4.66 5.574 -15.078 1 96.56 264 ASP A N 1
ATOM 1905 C CA . ASP A 1 264 ? -4.543 7.023 -14.945 1 96.56 264 ASP A CA 1
ATOM 1906 C C . ASP A 1 264 ? -4.863 7.477 -13.523 1 96.56 264 ASP A C 1
ATOM 1908 O O . ASP A 1 264 ? -5.977 7.922 -13.25 1 96.56 264 ASP A O 1
ATOM 1912 N N . LEU A 1 265 ? -3.891 7.418 -12.656 1 97.56 265 LEU A N 1
ATOM 1913 C CA . LEU A 1 265 ? -4.102 7.516 -11.219 1 97.56 265 LEU A CA 1
ATOM 1914 C C . LEU A 1 265 ? -3.75 8.914 -10.711 1 97.56 265 LEU A C 1
ATOM 1916 O O . LEU A 1 265 ? -2.625 9.383 -10.906 1 97.56 265 LEU A O 1
ATOM 1920 N N . ASP A 1 266 ? -4.672 9.625 -10.156 1 97.12 266 ASP A N 1
ATOM 1921 C CA . ASP A 1 266 ? -4.367 10.789 -9.336 1 97.12 266 ASP A CA 1
ATOM 1922 C C . ASP A 1 266 ? -3.895 10.367 -7.941 1 97.12 266 ASP A C 1
ATOM 1924 O O . ASP A 1 266 ? -4.695 9.93 -7.117 1 97.12 266 ASP A O 1
ATOM 1928 N N . PRO A 1 267 ? -2.588 10.5 -7.625 1 97.44 267 PRO A N 1
ATOM 1929 C CA . PRO A 1 267 ? -2.082 10.023 -6.34 1 97.44 267 PRO A CA 1
ATOM 1930 C C . PRO A 1 267 ? -2.766 10.695 -5.148 1 97.44 267 PRO A C 1
ATOM 1932 O O . PRO A 1 267 ? -2.758 10.148 -4.043 1 97.44 267 PRO A O 1
ATOM 1935 N N . ASN A 1 268 ? -3.387 11.844 -5.355 1 95.62 268 ASN A N 1
ATOM 1936 C CA . ASN A 1 268 ? -4.074 12.531 -4.27 1 95.62 268 ASN A CA 1
ATOM 1937 C C . ASN A 1 268 ? -5.219 11.695 -3.709 1 95.62 268 ASN A C 1
ATOM 1939 O O . ASN A 1 268 ? -5.547 11.797 -2.525 1 95.62 268 ASN A O 1
ATOM 1943 N N . ILE A 1 269 ? -5.797 10.836 -4.543 1 96.56 269 ILE A N 1
ATOM 1944 C CA . ILE A 1 269 ? -6.895 9.992 -4.09 1 96.56 269 ILE A CA 1
ATOM 1945 C C . ILE A 1 269 ? -6.398 9.039 -3.008 1 96.56 269 ILE A C 1
ATOM 1947 O O . ILE A 1 269 ? -7.07 8.828 -1.994 1 96.56 269 ILE A O 1
ATOM 1951 N N . LEU A 1 270 ? -5.156 8.484 -3.229 1 98.44 270 LEU A N 1
ATOM 1952 C CA . LEU A 1 270 ? -4.574 7.594 -2.23 1 98.44 270 LEU A CA 1
ATOM 1953 C C . LEU A 1 270 ? -4.273 8.352 -0.938 1 98.44 270 LEU A C 1
ATOM 1955 O O . LEU A 1 270 ? -4.527 7.836 0.156 1 98.44 270 LEU A O 1
ATOM 1959 N N . VAL A 1 271 ? -3.779 9.555 -1.04 1 97.75 271 VAL A N 1
ATOM 1960 C CA . VAL A 1 271 ? -3.41 10.344 0.129 1 97.75 271 VAL A CA 1
ATOM 1961 C C . VAL A 1 271 ? -4.668 10.773 0.879 1 97.75 271 VAL A C 1
ATOM 1963 O O . VAL A 1 271 ? -4.848 10.43 2.051 1 97.75 271 VAL A O 1
ATOM 1966 N N . GLU A 1 272 ? -5.602 11.438 0.236 1 95 272 GLU A N 1
ATOM 1967 C CA . GLU A 1 272 ? -6.77 12.047 0.863 1 95 272 GLU A CA 1
ATOM 1968 C C . GLU A 1 272 ? -7.676 10.992 1.49 1 95 272 GLU A C 1
ATOM 1970 O O . GLU A 1 272 ? -8.328 11.25 2.504 1 95 272 GLU A O 1
ATOM 1975 N N . ARG A 1 273 ? -7.664 9.828 0.885 1 96.88 273 ARG A N 1
ATOM 1976 C CA . ARG A 1 273 ? -8.555 8.781 1.386 1 96.88 273 ARG A CA 1
ATOM 1977 C C . ARG A 1 273 ? -7.766 7.711 2.137 1 96.88 273 ARG A C 1
ATOM 1979 O O . ARG A 1 273 ? -8.344 6.727 2.602 1 96.88 273 ARG A O 1
ATOM 1986 N N . GLU A 1 274 ? -6.469 7.945 2.193 1 98.25 274 GLU A N 1
ATOM 1987 C CA . GLU A 1 274 ? -5.566 7.027 2.883 1 98.25 274 GLU A CA 1
ATOM 1988 C C . GLU A 1 274 ? -5.789 5.59 2.42 1 98.25 274 GLU A C 1
ATOM 1990 O O . GLU A 1 274 ? -6.012 4.695 3.24 1 98.25 274 GLU A O 1
ATOM 1995 N N . ILE A 1 275 ? -5.762 5.367 1.142 1 98.5 275 ILE A N 1
ATOM 1996 C CA . ILE A 1 275 ? -5.875 4.043 0.541 1 98.5 275 ILE A CA 1
ATOM 1997 C C . ILE A 1 275 ? -4.496 3.547 0.118 1 98.5 275 ILE A C 1
ATOM 1999 O O . ILE A 1 275 ? -3.693 4.312 -0.426 1 98.5 275 ILE A O 1
ATOM 2003 N N . SER A 1 276 ? -4.195 2.299 0.385 1 98.75 276 SER A N 1
ATOM 2004 C CA . SER A 1 276 ? -2.951 1.679 -0.055 1 98.75 276 SER A CA 1
ATOM 2005 C C . SER A 1 276 ? -3.188 0.741 -1.233 1 98.75 276 SER A C 1
ATOM 2007 O O . SER A 1 276 ? -4.152 -0.024 -1.241 1 98.75 276 SER A O 1
ATOM 2009 N N . LEU A 1 277 ? -2.406 0.873 -2.258 1 98.88 277 LEU A N 1
ATOM 2010 C CA . LEU A 1 277 ? -2.266 -0.156 -3.281 1 98.88 277 LEU A CA 1
ATOM 2011 C C . LEU A 1 277 ? -1.133 -1.116 -2.936 1 98.88 277 LEU A C 1
ATOM 2013 O O . LEU A 1 277 ? 0.022 -0.703 -2.814 1 98.88 277 LEU A O 1
ATOM 2017 N N . VAL A 1 278 ? -1.475 -2.391 -2.809 1 98.81 278 VAL A N 1
ATOM 2018 C CA . VAL A 1 278 ? -0.525 -3.375 -2.297 1 98.81 278 VAL A CA 1
ATOM 2019 C C . VAL A 1 278 ? -0.2 -4.395 -3.387 1 98.81 278 VAL A C 1
ATOM 2021 O O . VAL A 1 278 ? -1.038 -5.23 -3.734 1 98.81 278 VAL A O 1
ATOM 2024 N N . GLY A 1 279 ? 0.997 -4.305 -3.875 1 98.75 279 GLY A N 1
ATOM 2025 C CA . GLY A 1 279 ? 1.422 -5.305 -4.844 1 98.75 279 GLY A CA 1
ATOM 2026 C C . GLY A 1 279 ? 1.705 -6.656 -4.219 1 98.75 279 GLY A C 1
ATOM 2027 O O . GLY A 1 279 ? 2.344 -6.738 -3.168 1 98.75 279 GLY A O 1
ATOM 2028 N N . CYS A 1 280 ? 1.258 -7.688 -4.844 1 98.56 280 CYS A N 1
ATOM 2029 C CA . CYS A 1 280 ? 1.487 -9.055 -4.395 1 98.56 280 CYS A CA 1
ATOM 2030 C C . CYS A 1 280 ? 2.139 -9.891 -5.492 1 98.56 280 CYS A C 1
ATOM 2032 O O . CYS A 1 280 ? 1.586 -10.023 -6.586 1 98.56 280 CYS A O 1
ATOM 2034 N N . HIS A 1 281 ? 3.293 -10.43 -5.191 1 98.06 281 HIS A N 1
ATOM 2035 C CA . HIS A 1 281 ? 4.039 -11.18 -6.191 1 98.06 281 HIS A CA 1
ATOM 2036 C C . HIS A 1 281 ? 4.293 -12.609 -5.734 1 98.06 281 HIS A C 1
ATOM 2038 O O . HIS A 1 281 ? 4.969 -12.836 -4.727 1 98.06 281 HIS A O 1
ATOM 2044 N N . ALA A 1 282 ? 3.812 -13.531 -6.504 1 97.12 282 ALA A N 1
ATOM 2045 C CA . ALA A 1 282 ? 4.031 -14.945 -6.203 1 97.12 282 ALA A CA 1
ATOM 2046 C C . ALA A 1 282 ? 3.721 -15.25 -4.742 1 97.12 282 ALA A C 1
ATOM 2048 O O . ALA A 1 282 ? 2.607 -15.008 -4.27 1 97.12 282 ALA A O 1
ATOM 2049 N N . PHE A 1 283 ? 4.652 -15.797 -4.066 1 97.5 283 PHE A N 1
ATOM 2050 C CA . PHE A 1 283 ? 4.555 -16.016 -2.629 1 97.5 283 PHE A CA 1
ATOM 2051 C C . PHE A 1 283 ? 5.938 -16.031 -1.985 1 97.5 283 PHE A C 1
ATOM 2053 O O . PHE A 1 283 ? 6.949 -16.109 -2.682 1 97.5 283 PHE A O 1
ATOM 2060 N N . ALA A 1 284 ? 5.996 -15.773 -0.734 1 93.88 284 ALA A N 1
ATOM 2061 C CA . ALA A 1 284 ? 7.238 -15.805 0.031 1 93.88 284 ALA A CA 1
ATOM 2062 C C . ALA A 1 284 ? 7.43 -17.156 0.714 1 93.88 284 ALA A C 1
ATOM 2064 O O . ALA A 1 284 ? 7.672 -18.172 0.049 1 93.88 284 ALA A O 1
ATOM 2065 N N . GLY A 1 285 ? 7.184 -17.312 1.925 1 94.81 285 GLY A N 1
ATOM 2066 C CA . GLY A 1 285 ? 7.383 -18.547 2.68 1 94.81 285 GLY A CA 1
ATOM 2067 C C . GLY A 1 285 ? 6.102 -19.328 2.887 1 94.81 285 GLY A C 1
ATOM 2068 O O . GLY A 1 285 ? 6.051 -20.234 3.723 1 94.81 285 GLY A O 1
ATOM 2069 N N . GLU A 1 286 ? 5.055 -19.078 2.021 1 97.62 286 GLU A N 1
ATOM 2070 C CA . GLU A 1 286 ? 3.717 -19.562 2.34 1 97.62 286 GLU A CA 1
ATOM 2071 C C . GLU A 1 286 ? 3.518 -21 1.837 1 97.62 286 GLU A C 1
ATOM 2073 O O . GLU A 1 286 ? 2.547 -21.656 2.207 1 97.62 286 GLU A O 1
ATOM 2078 N N . LEU A 1 287 ? 4.359 -21.531 0.973 1 98.25 287 LEU A N 1
ATOM 2079 C CA . LEU A 1 287 ? 4.078 -22.797 0.292 1 98.25 287 LEU A CA 1
ATOM 2080 C C . LEU A 1 287 ? 3.922 -23.938 1.296 1 98.25 287 LEU A C 1
ATOM 2082 O O . LEU A 1 287 ? 2.965 -24.703 1.22 1 98.25 287 LEU A O 1
ATOM 2086 N N . PRO A 1 288 ? 4.801 -24.109 2.332 1 98.19 288 PRO A N 1
ATOM 2087 C CA . PRO A 1 288 ? 4.586 -25.188 3.305 1 98.19 288 PRO A CA 1
ATOM 2088 C C . PRO A 1 288 ? 3.23 -25.094 4 1 98.19 288 PRO A C 1
ATOM 2090 O O . PRO A 1 288 ? 2.547 -26.094 4.172 1 98.19 288 PRO A O 1
ATOM 2093 N N . GLU A 1 289 ? 2.861 -23.891 4.355 1 98.44 289 GLU A N 1
ATOM 2094 C CA . GLU A 1 289 ? 1.562 -23.719 4.996 1 98.44 289 GLU A CA 1
ATOM 2095 C C . GLU A 1 289 ? 0.424 -24.031 4.027 1 98.44 289 GLU A C 1
ATOM 2097 O O . GLU A 1 289 ? -0.582 -24.625 4.414 1 98.44 289 GLU A O 1
ATOM 2102 N N . ALA A 1 290 ? 0.561 -23.531 2.793 1 98.81 290 ALA A N 1
ATOM 2103 C CA . ALA A 1 290 ? -0.439 -23.859 1.779 1 98.81 290 ALA A CA 1
ATOM 2104 C C . ALA A 1 290 ? -0.617 -25.375 1.647 1 98.81 290 ALA A C 1
ATOM 2106 O O . ALA A 1 290 ? -1.744 -25.859 1.571 1 98.81 290 ALA A O 1
ATOM 2107 N N . ILE A 1 291 ? 0.483 -26.094 1.636 1 98.75 291 ILE A N 1
ATOM 2108 C CA . ILE A 1 291 ? 0.458 -27.547 1.522 1 98.75 291 ILE A CA 1
ATOM 2109 C C . ILE A 1 291 ? -0.29 -28.156 2.713 1 98.75 291 ILE A C 1
ATOM 2111 O O . ILE A 1 291 ? -1.116 -29.047 2.545 1 98.75 291 ILE A O 1
ATOM 2115 N N . GLU A 1 292 ? -0.056 -27.594 3.85 1 98.44 292 GLU A N 1
ATOM 2116 C CA . GLU A 1 292 ? -0.709 -28.094 5.059 1 98.44 292 GLU A CA 1
ATOM 2117 C C . GLU A 1 292 ? -2.219 -27.875 4.996 1 98.44 292 GLU A C 1
ATOM 2119 O O . GLU A 1 292 ? -2.986 -28.672 5.559 1 98.44 292 GLU A O 1
ATOM 2124 N N . LEU A 1 293 ? -2.658 -26.891 4.316 1 98.62 293 LEU A N 1
ATOM 2125 C CA . LEU A 1 293 ? -4.074 -26.547 4.246 1 98.62 293 LEU A CA 1
ATOM 2126 C C . LEU A 1 293 ? -4.801 -27.422 3.225 1 98.62 293 LEU A C 1
ATOM 2128 O O . LEU A 1 293 ? -6.031 -27.469 3.219 1 98.62 293 LEU A O 1
ATOM 2132 N N . LEU A 1 294 ? -4.102 -28.109 2.354 1 98.69 294 LEU A N 1
ATOM 2133 C CA . LEU A 1 294 ? -4.691 -28.797 1.209 1 98.69 294 LEU A CA 1
ATOM 2134 C C . LEU A 1 294 ? -5.691 -29.859 1.664 1 98.69 294 LEU A C 1
ATOM 2136 O O . LEU A 1 294 ? -6.773 -29.984 1.088 1 98.69 294 LEU A O 1
ATOM 2140 N N . ALA A 1 295 ? -5.324 -30.578 2.668 1 97.88 295 ALA A N 1
ATOM 2141 C CA . ALA A 1 295 ? -6.191 -31.688 3.092 1 97.88 295 ALA A CA 1
ATOM 2142 C C . ALA A 1 295 ? -7.562 -31.172 3.521 1 97.88 295 ALA A C 1
ATOM 2144 O O . ALA A 1 295 ? -8.594 -31.688 3.08 1 97.88 295 ALA A O 1
ATOM 2145 N N . ASP A 1 296 ? -7.555 -30.141 4.348 1 97.88 296 ASP A N 1
ATOM 2146 C CA . ASP A 1 296 ? -8.797 -29.547 4.844 1 97.88 296 ASP A CA 1
ATOM 2147 C C . ASP A 1 296 ? -9.578 -28.891 3.711 1 97.88 296 ASP A C 1
ATOM 2149 O O . ASP A 1 296 ? -10.812 -28.891 3.723 1 97.88 296 ASP A O 1
ATOM 2153 N N . LEU A 1 297 ? -8.938 -28.375 2.688 1 98.62 297 LEU A N 1
ATOM 2154 C CA . LEU A 1 297 ? -9.578 -27.609 1.621 1 98.62 297 LEU A CA 1
ATOM 2155 C C . LEU A 1 297 ? -9.914 -28.516 0.436 1 98.62 297 LEU A C 1
ATOM 2157 O O . LEU A 1 297 ? -10.531 -28.062 -0.535 1 98.62 297 LEU A O 1
ATOM 2161 N N . ALA A 1 298 ? -9.586 -29.75 0.512 1 98.5 298 ALA A N 1
ATOM 2162 C CA . ALA A 1 298 ? -9.633 -30.672 -0.621 1 98.5 298 ALA A CA 1
ATOM 2163 C C . ALA A 1 298 ? -11.031 -30.734 -1.226 1 98.5 298 ALA A C 1
ATOM 2165 O O . ALA A 1 298 ? -11.195 -30.625 -2.443 1 98.5 298 ALA A O 1
ATOM 2166 N N . PRO A 1 299 ? -12.109 -30.812 -0.383 1 98.38 299 PRO A N 1
ATOM 2167 C CA . PRO A 1 299 ? -13.445 -30.875 -0.996 1 98.38 299 PRO A CA 1
ATOM 2168 C C . PRO A 1 299 ? -13.781 -29.625 -1.813 1 98.38 299 PRO A C 1
ATOM 2170 O O . PRO A 1 299 ? -14.367 -29.734 -2.896 1 98.38 299 PRO A O 1
ATOM 2173 N N . ALA A 1 300 ? -13.422 -28.484 -1.321 1 98.69 300 ALA A N 1
ATOM 2174 C CA . ALA A 1 300 ? -13.672 -27.234 -2.027 1 98.69 300 ALA A CA 1
ATOM 2175 C C . ALA A 1 300 ? -12.797 -27.125 -3.273 1 98.69 300 ALA A C 1
ATOM 2177 O O . ALA A 1 300 ? -13.273 -26.719 -4.34 1 98.69 300 ALA A O 1
ATOM 2178 N N . LEU A 1 301 ? -11.523 -27.484 -3.146 1 98.81 301 LEU A N 1
ATOM 2179 C CA . LEU A 1 301 ? -10.586 -27.391 -4.258 1 98.81 301 LEU A CA 1
ATOM 2180 C C . LEU A 1 301 ? -11.023 -28.281 -5.418 1 98.81 301 LEU A C 1
ATOM 2182 O O . LEU A 1 301 ? -10.891 -27.891 -6.582 1 98.81 301 LEU A O 1
ATOM 2186 N N . GLN A 1 302 ? -11.508 -29.422 -5.086 1 98.5 302 GLN A N 1
ATOM 2187 C CA . GLN A 1 302 ? -11.953 -30.344 -6.121 1 98.5 302 GLN A CA 1
ATOM 2188 C C . GLN A 1 302 ? -13.062 -29.75 -6.969 1 98.5 302 GLN A C 1
ATOM 2190 O O . GLN A 1 302 ? -13.148 -30 -8.172 1 98.5 302 GLN A O 1
ATOM 2195 N N . ARG A 1 303 ? -13.859 -28.875 -6.387 1 98.38 303 ARG A N 1
ATOM 2196 C CA . ARG A 1 303 ? -14.953 -28.234 -7.102 1 98.38 303 ARG A CA 1
ATOM 2197 C C . ARG A 1 303 ? -14.43 -27.203 -8.094 1 98.38 303 ARG A C 1
ATOM 2199 O O . ARG A 1 303 ? -15.133 -26.812 -9.031 1 98.38 303 ARG A O 1
ATOM 2206 N N . PHE A 1 304 ? -13.203 -26.734 -7.91 1 98.5 304 PHE A N 1
ATOM 2207 C CA . PHE A 1 304 ? -12.625 -25.703 -8.758 1 98.5 304 PHE A CA 1
ATOM 2208 C C . PHE A 1 304 ? -11.867 -26.312 -9.93 1 98.5 304 PHE A C 1
ATOM 2210 O O . PHE A 1 304 ? -11.453 -25.609 -10.844 1 98.5 304 PHE A O 1
ATOM 2217 N N . ILE A 1 305 ? -11.695 -27.625 -9.977 1 98.25 305 ILE A N 1
ATOM 2218 C CA . ILE A 1 305 ? -10.727 -28.266 -10.852 1 98.25 305 ILE A CA 1
ATOM 2219 C C . ILE A 1 305 ? -11.445 -28.922 -12.031 1 98.25 305 ILE A C 1
ATOM 2221 O O . ILE A 1 305 ? -12.484 -29.562 -11.844 1 98.25 305 ILE A O 1
ATOM 2225 N N . GLU A 1 306 ? -10.945 -28.703 -13.172 1 97.81 306 GLU A N 1
ATOM 2226 C CA . GLU A 1 306 ? -11.18 -29.578 -14.312 1 97.81 306 GLU A CA 1
ATOM 2227 C C . GLU A 1 306 ? -9.93 -30.391 -14.648 1 97.81 306 GLU A C 1
ATOM 2229 O O . GLU A 1 306 ? -8.812 -29.875 -14.578 1 97.81 306 GLU A O 1
ATOM 2234 N N . VAL A 1 307 ? -10.109 -31.688 -15 1 97.75 307 VAL A N 1
ATOM 2235 C CA . VAL A 1 307 ? -8.961 -32.562 -15.195 1 97.75 307 VAL A CA 1
ATOM 2236 C C . VAL A 1 307 ? -8.805 -32.875 -16.688 1 97.75 307 VAL A C 1
ATOM 2238 O O . VAL A 1 307 ? -9.766 -33.25 -17.359 1 97.75 307 VAL A O 1
ATOM 2241 N N . LEU A 1 308 ? -7.648 -32.625 -17.188 1 97.25 308 LEU A N 1
ATOM 2242 C CA . LEU A 1 308 ? -7.219 -33.125 -18.484 1 97.25 308 LEU A CA 1
ATOM 2243 C C . LEU A 1 308 ? -6.57 -34.5 -18.344 1 97.25 308 LEU A C 1
ATOM 2245 O O . LEU A 1 308 ? -5.668 -34.688 -17.516 1 97.25 308 LEU A O 1
ATOM 2249 N N . PRO A 1 309 ? -6.93 -35.344 -19.172 1 96.5 309 PRO A N 1
ATOM 2250 C CA . PRO A 1 309 ? -6.5 -36.75 -18.938 1 96.5 309 PRO A CA 1
ATOM 2251 C C . PRO A 1 309 ? -5.043 -36.969 -19.328 1 96.5 309 PRO A C 1
ATOM 2253 O O . PRO A 1 309 ? -4.418 -37.938 -18.844 1 96.5 309 PRO A O 1
ATOM 2256 N N . THR A 1 310 ? -4.535 -36.188 -20.359 1 96.94 310 THR A N 1
ATOM 2257 C CA . THR A 1 310 ? -3.172 -36.469 -20.797 1 96.94 310 THR A CA 1
ATOM 2258 C C . THR A 1 310 ? -2.453 -35.156 -21.172 1 96.94 310 THR A C 1
ATOM 2260 O O . THR A 1 310 ? -3.092 -34.125 -21.391 1 96.94 310 THR A O 1
ATOM 2263 N N . LEU A 1 311 ? -1.143 -35.25 -21.219 1 98.44 311 LEU A N 1
ATOM 2264 C CA . LEU A 1 311 ? -0.303 -34.156 -21.688 1 98.44 311 LEU A CA 1
ATOM 2265 C C . LEU A 1 311 ? -0.654 -33.781 -23.125 1 98.44 311 LEU A C 1
ATOM 2267 O O . LEU A 1 311 ? -0.487 -32.625 -23.516 1 98.44 311 LEU A O 1
ATOM 2271 N N . ASP A 1 312 ? -1.186 -34.719 -23.906 1 97.94 312 ASP A N 1
ATOM 2272 C CA . ASP A 1 312 ? -1.521 -34.5 -25.312 1 97.94 312 ASP A CA 1
ATOM 2273 C C . ASP A 1 312 ? -2.625 -33.438 -25.438 1 97.94 312 ASP A C 1
ATOM 2275 O O . ASP A 1 312 ? -2.783 -32.844 -26.5 1 97.94 312 ASP A O 1
ATOM 2279 N N . ASP A 1 313 ? -3.35 -33.25 -24.391 1 97.5 313 ASP A N 1
ATOM 2280 C CA . ASP A 1 313 ? -4.512 -32.344 -24.422 1 97.5 313 ASP A CA 1
ATOM 2281 C C . ASP A 1 313 ? -4.109 -30.906 -24.141 1 97.5 313 ASP A C 1
ATOM 2283 O O . ASP A 1 313 ? -4.914 -29.984 -24.312 1 97.5 313 ASP A O 1
ATOM 2287 N N . VAL A 1 314 ? -2.869 -30.641 -23.719 1 98.19 314 VAL A N 1
ATOM 2288 C CA . VAL A 1 314 ? -2.451 -29.359 -23.172 1 98.19 314 VAL A CA 1
ATOM 2289 C C . VAL A 1 314 ? -2.531 -28.281 -24.25 1 98.19 314 VAL A C 1
ATOM 2291 O O . VAL A 1 314 ? -3.09 -27.203 -24.016 1 98.19 314 VAL A O 1
ATOM 2294 N N . PRO A 1 315 ? -2.039 -28.531 -25.5 1 97.5 315 PRO A N 1
ATOM 2295 C CA . PRO A 1 315 ? -2.102 -27.469 -26.484 1 97.5 315 PRO A CA 1
ATOM 2296 C C . PRO A 1 315 ? -3.529 -27 -26.781 1 97.5 315 PRO A C 1
ATOM 2298 O O . PRO A 1 315 ? -3.801 -25.797 -26.812 1 97.5 315 PRO A O 1
ATOM 2301 N N . GLU A 1 316 ? -4.387 -27.938 -26.953 1 96.62 316 GLU A N 1
ATOM 2302 C CA . GLU A 1 316 ? -5.781 -27.578 -27.188 1 96.62 316 GLU A CA 1
ATOM 2303 C C . GLU A 1 316 ? -6.383 -26.859 -25.984 1 96.62 316 GLU A C 1
ATOM 2305 O O . GLU A 1 316 ? -7.195 -25.953 -26.141 1 96.62 316 GLU A O 1
ATOM 2310 N N . ALA A 1 317 ? -6.051 -27.297 -24.781 1 97.44 317 ALA A N 1
ATOM 2311 C CA . ALA A 1 317 ? -6.535 -26.656 -23.562 1 97.44 317 ALA A CA 1
ATOM 2312 C C . ALA A 1 317 ? -6.094 -25.203 -23.5 1 97.44 317 ALA A C 1
ATOM 2314 O O . ALA A 1 317 ? -6.855 -24.328 -23.062 1 97.44 317 ALA A O 1
ATOM 2315 N N . TYR A 1 318 ? -4.781 -24.906 -23.859 1 97.31 318 TYR A N 1
ATOM 2316 C CA . TYR A 1 318 ? -4.293 -23.547 -23.906 1 97.31 318 TYR A CA 1
ATOM 2317 C C . TYR A 1 318 ? -5.207 -22.656 -24.75 1 97.31 318 TYR A C 1
ATOM 2319 O O . TYR A 1 318 ? -5.613 -21.578 -24.312 1 97.31 318 TYR A O 1
ATOM 2327 N N . GLU A 1 319 ? -5.59 -23.188 -25.922 1 96 319 GLU A N 1
ATOM 2328 C CA . GLU A 1 319 ? -6.43 -22.422 -26.844 1 96 319 GLU A CA 1
ATOM 2329 C C . GLU A 1 319 ? -7.824 -22.203 -26.266 1 96 319 GLU A C 1
ATOM 2331 O O . GLU A 1 319 ? -8.367 -21.094 -26.328 1 96 319 GLU A O 1
ATOM 2336 N N . ARG A 1 320 ? -8.367 -23.203 -25.719 1 95.25 320 ARG A N 1
ATOM 2337 C CA . ARG A 1 320 ? -9.695 -23.141 -25.125 1 95.25 320 ARG A CA 1
ATOM 2338 C C . ARG A 1 320 ? -9.727 -22.125 -23.984 1 95.25 320 ARG A C 1
ATOM 2340 O O . ARG A 1 320 ? -10.648 -21.312 -23.891 1 95.25 320 ARG A O 1
ATOM 2347 N N . LEU A 1 321 ? -8.719 -22.156 -23.156 1 95.19 321 LEU A N 1
ATOM 2348 C CA . LEU A 1 321 ? -8.648 -21.281 -22 1 95.19 321 LEU A CA 1
ATOM 2349 C C . LEU A 1 321 ? -8.438 -19.828 -22.422 1 95.19 321 LEU A C 1
ATOM 2351 O O . LEU A 1 321 ? -8.992 -18.906 -21.828 1 95.19 321 LEU A O 1
ATOM 2355 N N . LEU A 1 322 ? -7.641 -19.625 -23.469 1 93.12 322 LEU A N 1
ATOM 2356 C CA . LEU A 1 322 ? -7.398 -18.281 -23.969 1 93.12 322 LEU A CA 1
ATOM 2357 C C . LEU A 1 322 ? -8.68 -17.672 -24.531 1 93.12 322 LEU A C 1
ATOM 2359 O O . LEU A 1 322 ? -8.844 -16.438 -24.516 1 93.12 322 LEU A O 1
ATOM 2363 N N . ARG A 1 323 ? -9.633 -18.578 -25 1 90.06 323 ARG A N 1
ATOM 2364 C CA . ARG A 1 323 ? -10.906 -18.125 -25.547 1 90.06 323 ARG A CA 1
ATOM 2365 C C . ARG A 1 323 ? -11.938 -17.953 -24.438 1 90.06 323 ARG A C 1
ATOM 2367 O O . ARG A 1 323 ? -13.07 -17.547 -24.688 1 90.06 323 ARG A O 1
ATOM 2374 N N . GLY A 1 324 ? -11.445 -18.297 -23.219 1 88 324 GLY A N 1
ATOM 2375 C CA . GLY A 1 324 ? -12.336 -18.141 -22.094 1 88 324 GLY A CA 1
ATOM 2376 C C . GLY A 1 324 ? -13.406 -19.203 -22.016 1 88 324 GLY A C 1
ATOM 2377 O O . GLY A 1 324 ? -14.492 -18.969 -21.469 1 88 324 GLY A O 1
ATOM 2378 N N . GLU A 1 325 ? -13.133 -20.266 -22.625 1 86.88 325 GLU A N 1
ATOM 2379 C CA . GLU A 1 325 ? -14.109 -21.344 -22.703 1 86.88 325 GLU A CA 1
ATOM 2380 C C . GLU A 1 325 ? -13.898 -22.359 -21.594 1 86.88 325 GLU A C 1
ATOM 2382 O O . GLU A 1 325 ? -13.57 -23.516 -21.875 1 86.88 325 GLU A O 1
ATOM 2387 N N . SER A 1 326 ? -13.961 -22.062 -20.406 1 86.88 326 SER A N 1
ATOM 2388 C CA . SER A 1 326 ? -13.922 -22.953 -19.25 1 86.88 326 SER A CA 1
ATOM 2389 C C . SER A 1 326 ? -14.695 -22.375 -18.078 1 86.88 326 SER A C 1
ATOM 2391 O O . SER A 1 326 ? -14.625 -21.172 -17.828 1 86.88 326 SER A O 1
ATOM 2393 N N . ASN A 1 327 ? -15.414 -23.188 -17.438 1 86.75 327 ASN A N 1
ATOM 2394 C CA . ASN A 1 327 ? -16.141 -22.75 -16.25 1 86.75 327 ASN A CA 1
ATOM 2395 C C . ASN A 1 327 ? -15.398 -23.156 -14.977 1 86.75 327 ASN A C 1
ATOM 2397 O O . ASN A 1 327 ? -15.75 -22.719 -13.883 1 86.75 327 ASN A O 1
ATOM 2401 N N . ALA A 1 328 ? -14.398 -24.016 -15.195 1 94.56 328 ALA A N 1
ATOM 2402 C CA . ALA A 1 328 ? -13.57 -24.375 -14.039 1 94.56 328 ALA A CA 1
ATOM 2403 C C . ALA A 1 328 ? -12.562 -23.266 -13.734 1 94.56 328 ALA A C 1
ATOM 2405 O O . ALA A 1 328 ? -12.289 -22.422 -14.586 1 94.56 328 ALA A O 1
ATOM 2406 N N . LEU A 1 329 ? -12.133 -23.234 -12.547 1 97.62 329 LEU A N 1
ATOM 2407 C CA . LEU A 1 329 ? -11.156 -22.219 -12.164 1 97.62 329 LEU A CA 1
ATOM 2408 C C . LEU A 1 329 ? -9.742 -22.672 -12.523 1 97.62 329 LEU A C 1
ATOM 2410 O O . LEU A 1 329 ? -8.906 -21.844 -12.906 1 97.62 329 LEU A O 1
ATOM 2414 N N . LYS A 1 330 ? -9.492 -23.938 -12.43 1 98.44 330 LYS A N 1
ATOM 2415 C CA . LYS A 1 330 ? -8.148 -24.469 -12.648 1 98.44 330 LYS A CA 1
ATOM 2416 C C . LYS A 1 330 ? -8.195 -25.734 -13.508 1 98.44 330 LYS A C 1
ATOM 2418 O O . LYS A 1 330 ? -8.984 -26.641 -13.242 1 98.44 330 LYS A O 1
ATOM 2423 N N . THR A 1 331 ? -7.426 -25.734 -14.547 1 98.44 331 THR A N 1
ATOM 2424 C CA . THR A 1 331 ? -7.234 -26.938 -15.359 1 98.44 331 THR A CA 1
ATOM 2425 C C . THR A 1 331 ? -6 -27.703 -14.906 1 98.44 331 THR A C 1
ATOM 2427 O O . THR A 1 331 ? -4.891 -27.172 -14.914 1 98.44 331 THR A O 1
ATOM 2430 N N . ILE A 1 332 ? -6.211 -28.922 -14.477 1 98.62 332 ILE A N 1
ATOM 2431 C CA . ILE A 1 332 ? -5.148 -29.797 -13.992 1 98.62 332 ILE A CA 1
ATOM 2432 C C . ILE A 1 332 ? -4.949 -30.953 -14.977 1 98.62 332 ILE A C 1
ATOM 2434 O O . ILE A 1 332 ? -5.914 -31.594 -15.398 1 98.62 332 ILE A O 1
ATOM 2438 N N . ILE A 1 333 ? -3.74 -31.203 -15.336 1 98.62 333 ILE A N 1
ATOM 2439 C CA . ILE A 1 333 ? -3.373 -32.344 -16.188 1 98.62 333 ILE A CA 1
ATOM 2440 C C . ILE A 1 333 ? -3.02 -33.531 -15.312 1 98.62 333 ILE A C 1
ATOM 2442 O O . ILE A 1 333 ? -2.166 -33.438 -14.422 1 98.62 333 ILE A O 1
ATOM 2446 N N . GLU A 1 334 ? -3.719 -34.562 -15.508 1 98.12 334 GLU A N 1
ATOM 2447 C CA . GLU A 1 334 ? -3.291 -35.844 -14.906 1 98.12 334 GLU A CA 1
ATOM 2448 C C . GLU A 1 334 ? -2.137 -36.438 -15.688 1 98.12 334 GLU A C 1
ATOM 2450 O O . GLU A 1 334 ? -2.285 -36.781 -16.875 1 98.12 334 GLU A O 1
ATOM 2455 N N . VAL A 1 335 ? -0.981 -36.594 -15.117 1 97.62 335 VAL A N 1
ATOM 2456 C CA . VAL A 1 335 ? 0.203 -37.094 -15.812 1 97.62 335 VAL A CA 1
ATOM 2457 C C . VAL A 1 335 ? 0.447 -38.562 -15.453 1 97.62 335 VAL A C 1
ATOM 2459 O O . VAL A 1 335 ? 0.365 -39.438 -16.312 1 97.62 335 VAL A O 1
ATOM 2462 N N . ALA A 1 336 ? 0.825 -38.969 -14.266 1 89.88 336 ALA A N 1
ATOM 2463 C CA . ALA A 1 336 ? 0.987 -40.375 -13.836 1 89.88 336 ALA A CA 1
ATOM 2464 C C . ALA A 1 336 ? -0.009 -40.719 -12.734 1 89.88 336 ALA A C 1
ATOM 2466 O O . ALA A 1 336 ? 0.053 -41.812 -12.164 1 89.88 336 ALA A O 1
ATOM 2467 N N . GLY A 1 337 ? -1.189 -40.125 -12.68 1 73.69 337 GLY A N 1
ATOM 2468 C CA . GLY A 1 337 ? -2.246 -40.375 -11.711 1 73.69 337 GLY A CA 1
ATOM 2469 C C . GLY A 1 337 ? -1.723 -40.625 -10.312 1 73.69 337 GLY A C 1
ATOM 2470 O O . GLY A 1 337 ? -0.568 -41.031 -10.133 1 73.69 337 GLY A O 1
ATOM 2471 N N . MET B 1 1 ? -11.125 41.875 17.594 1 97 1 MET B N 1
ATOM 2472 C CA . MET B 1 1 ? -9.805 41.25 17.609 1 97 1 MET B CA 1
ATOM 2473 C C . MET B 1 1 ? -9.273 41.062 16.188 1 97 1 MET B C 1
ATOM 2475 O O . MET B 1 1 ? -10.047 41.031 15.234 1 97 1 MET B O 1
ATOM 2479 N N . LYS B 1 2 ? -8 40.969 16.062 1 98 2 LYS B N 1
ATOM 2480 C CA . LYS B 1 2 ? -7.379 40.812 14.742 1 98 2 LYS B CA 1
ATOM 2481 C C . LYS B 1 2 ? -7.457 39.375 14.242 1 98 2 LYS B C 1
ATOM 2483 O O . LYS B 1 2 ? -7.246 38.438 15.016 1 98 2 LYS B O 1
ATOM 2488 N N . ALA B 1 3 ? -7.719 39.188 12.992 1 98.56 3 ALA B N 1
ATOM 2489 C CA . ALA B 1 3 ? -7.781 37.875 12.352 1 98.56 3 ALA B CA 1
ATOM 2490 C C . ALA B 1 3 ? -7.422 37.969 10.875 1 98.56 3 ALA B C 1
ATOM 2492 O O . ALA B 1 3 ? -7.574 39.031 10.258 1 98.56 3 ALA B O 1
ATOM 2493 N N . VAL B 1 4 ? -6.863 36.969 10.367 1 98.5 4 VAL B N 1
ATOM 2494 C CA . VAL B 1 4 ? -6.617 36.844 8.938 1 98.5 4 VAL B CA 1
ATOM 2495 C C . VAL B 1 4 ? -7.762 36.062 8.289 1 98.5 4 VAL B C 1
ATOM 2497 O O . VAL B 1 4 ? -7.867 34.844 8.469 1 98.5 4 VAL B O 1
ATOM 2500 N N . ARG B 1 5 ? -8.539 36.688 7.496 1 97.25 5 ARG B N 1
ATOM 2501 C CA . ARG B 1 5 ? -9.773 36.125 6.957 1 97.25 5 ARG B CA 1
ATOM 2502 C C . ARG B 1 5 ? -9.617 35.781 5.484 1 97.25 5 ARG B C 1
ATOM 2504 O O . ARG B 1 5 ? -9.203 36.625 4.676 1 97.25 5 ARG B O 1
ATOM 2511 N N . LEU B 1 6 ? -9.891 34.562 5.191 1 96.31 6 LEU B N 1
ATOM 2512 C CA . LEU B 1 6 ? -9.914 34.094 3.809 1 96.31 6 LEU B CA 1
ATOM 2513 C C . LEU B 1 6 ? -11.305 34.281 3.201 1 96.31 6 LEU B C 1
ATOM 2515 O O . LEU B 1 6 ? -12.242 33.594 3.578 1 96.31 6 LEU B O 1
ATOM 2519 N N . TYR B 1 7 ? -11.484 35.156 2.279 1 94.75 7 TYR B N 1
ATOM 2520 C CA . TYR B 1 7 ? -12.766 35.469 1.66 1 94.75 7 TYR B CA 1
ATOM 2521 C C . TYR B 1 7 ? -12.984 34.656 0.406 1 94.75 7 TYR B C 1
ATOM 2523 O O . TYR B 1 7 ? -14.117 34.281 0.085 1 94.75 7 TYR B O 1
ATOM 2531 N N . ASP B 1 8 ? -11.922 34.469 -0.31 1 92.31 8 ASP B N 1
ATOM 2532 C CA . ASP B 1 8 ? -11.969 33.719 -1.562 1 92.31 8 ASP B CA 1
ATOM 2533 C C . ASP B 1 8 ? -10.562 33.438 -2.084 1 92.31 8 ASP B C 1
ATOM 2535 O O . ASP B 1 8 ? -9.57 33.656 -1.375 1 92.31 8 ASP B O 1
ATOM 2539 N N . ILE B 1 9 ? -10.594 32.812 -3.266 1 92.94 9 ILE B N 1
ATOM 2540 C CA . ILE B 1 9 ? -9.312 32.594 -3.934 1 92.94 9 ILE B CA 1
ATOM 2541 C C . ILE B 1 9 ? -8.547 33.906 -4.027 1 92.94 9 ILE B C 1
ATOM 2543 O O . ILE B 1 9 ? -9.086 34.938 -4.477 1 92.94 9 ILE B O 1
ATOM 2547 N N . ARG B 1 10 ? -7.34 33.938 -3.475 1 94.56 10 ARG B N 1
ATOM 2548 C CA . ARG B 1 10 ? -6.402 35.031 -3.545 1 94.56 10 ARG B CA 1
ATOM 2549 C C . ARG B 1 10 ? -6.965 36.281 -2.854 1 94.56 10 ARG B C 1
ATOM 2551 O O . ARG B 1 10 ? -6.652 37.406 -3.24 1 94.56 10 ARG B O 1
ATOM 2558 N N . ASP B 1 11 ? -7.844 36.094 -1.973 1 95.62 11 ASP B N 1
ATOM 2559 C CA . ASP B 1 11 ? -8.406 37.188 -1.181 1 95.62 11 ASP B CA 1
ATOM 2560 C C . ASP B 1 11 ? -8.289 36.875 0.314 1 95.62 11 ASP B C 1
ATOM 2562 O O . ASP B 1 11 ? -9.242 36.406 0.935 1 95.62 11 ASP B O 1
ATOM 2566 N N . LEU B 1 12 ? -7.184 37.125 0.83 1 96.56 12 LEU B N 1
ATOM 2567 C CA . LEU B 1 12 ? -6.82 37 2.238 1 96.56 12 LEU B CA 1
ATOM 2568 C C . LEU B 1 12 ? -6.598 38.375 2.871 1 96.56 12 LEU B C 1
ATOM 2570 O O . LEU B 1 12 ? -5.754 39.125 2.412 1 96.56 12 LEU B O 1
ATOM 2574 N N . ARG B 1 13 ? -7.309 38.656 3.939 1 97.56 13 ARG B N 1
ATOM 2575 C CA . ARG B 1 13 ? -7.27 40 4.527 1 97.56 13 ARG B CA 1
ATOM 2576 C C . ARG B 1 13 ? -7.039 39.938 6.035 1 97.56 13 ARG B C 1
ATOM 2578 O O . ARG B 1 13 ? -7.578 39.062 6.707 1 97.56 13 ARG B O 1
ATOM 2585 N N . VAL B 1 14 ? -6.23 40.844 6.5 1 98.25 14 VAL B N 1
ATOM 2586 C CA . VAL B 1 14 ? -6.125 41.062 7.941 1 98.25 14 VAL B CA 1
ATOM 2587 C C . VAL B 1 14 ? -7.141 42.094 8.398 1 98.25 14 VAL B C 1
ATOM 2589 O O . VAL B 1 14 ? -7.113 43.25 7.934 1 98.25 14 VAL B O 1
ATOM 2592 N N . GLU B 1 15 ? -7.984 41.719 9.266 1 97.69 15 GLU B N 1
ATOM 2593 C CA . GLU B 1 15 ? -9.023 42.656 9.664 1 97.69 15 GLU B CA 1
ATOM 2594 C C . GLU B 1 15 ? -9.406 42.469 11.133 1 97.69 15 GLU B C 1
ATOM 2596 O O . GLU B 1 15 ? -9.016 41.469 11.758 1 97.69 15 GLU B O 1
ATOM 2601 N N . GLU B 1 16 ? -10.062 43.5 11.664 1 98.12 16 GLU B N 1
ATOM 2602 C CA . GLU B 1 16 ? -10.648 43.438 13 1 98.12 16 GLU B CA 1
ATOM 2603 C C . GLU B 1 16 ? -12.016 42.75 12.961 1 98.12 16 GLU B C 1
ATOM 2605 O O . GLU B 1 16 ? -12.883 43.125 12.172 1 98.12 16 GLU B O 1
ATOM 2610 N N . VAL B 1 17 ? -12.141 41.719 13.734 1 97.38 17 VAL B N 1
ATOM 2611 C CA . VAL B 1 17 ? -13.414 41.031 13.828 1 97.38 17 VAL B CA 1
ATOM 2612 C C . VAL B 1 17 ? -13.938 41.094 15.266 1 97.38 17 VAL B C 1
ATOM 2614 O O . VAL B 1 17 ? -13.25 41.562 16.156 1 97.38 17 VAL B O 1
ATOM 2617 N N . ALA B 1 18 ? -15.117 40.656 15.43 1 96.75 18 ALA B N 1
ATOM 2618 C CA . ALA B 1 18 ? -15.742 40.688 16.75 1 96.75 18 ALA B CA 1
ATOM 2619 C C . ALA B 1 18 ? -14.984 39.812 17.734 1 96.75 18 ALA B C 1
ATOM 2621 O O . ALA B 1 18 ? -14.461 38.75 17.359 1 96.75 18 ALA B O 1
ATOM 2622 N N . GLU B 1 19 ? -14.961 40.25 18.984 1 97.12 19 GLU B N 1
ATOM 2623 C CA . GLU B 1 19 ? -14.414 39.406 20.047 1 97.12 19 GLU B CA 1
ATOM 2624 C C . GLU B 1 19 ? -15.242 38.125 20.203 1 97.12 19 GLU B C 1
ATOM 2626 O O . GLU B 1 19 ? -16.422 38.094 19.828 1 97.12 19 GLU B O 1
ATOM 2631 N N . LEU B 1 20 ? -14.633 37.156 20.797 1 97.44 20 LEU B N 1
ATOM 2632 C CA . LEU B 1 20 ? -15.32 35.875 20.984 1 97.44 20 LEU B CA 1
ATOM 2633 C C . LEU B 1 20 ? -16.391 35.969 22.062 1 97.44 20 LEU B C 1
ATOM 2635 O O . LEU B 1 20 ? -16.172 36.656 23.078 1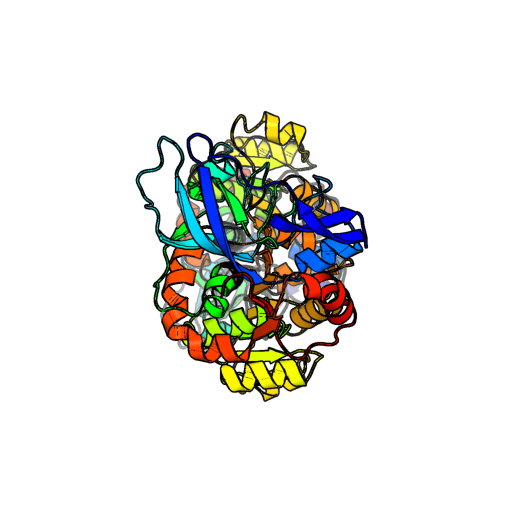 97.44 20 LEU B O 1
ATOM 2639 N N . ALA B 1 21 ? -17.453 35.375 21.797 1 97.56 21 ALA B N 1
ATOM 2640 C CA . ALA B 1 21 ? -18.438 35.188 22.859 1 97.56 21 ALA B CA 1
ATOM 2641 C C . ALA B 1 21 ? -17.969 34.094 23.844 1 97.56 21 ALA B C 1
ATOM 2643 O O . ALA B 1 21 ? -16.969 33.406 23.594 1 97.56 21 ALA B O 1
ATOM 2644 N N . ALA B 1 22 ? -18.656 34.094 25.016 1 98 22 ALA B N 1
ATOM 2645 C CA . ALA B 1 22 ? -18.406 32.969 25.906 1 98 22 ALA B CA 1
ATOM 2646 C C . ALA B 1 22 ? -18.578 31.625 25.188 1 98 22 ALA B C 1
ATOM 2648 O O . ALA B 1 22 ? -19.484 31.469 24.359 1 98 22 ALA B O 1
ATOM 2649 N N . PRO B 1 23 ? -17.703 30.719 25.469 1 98.44 23 PRO B N 1
ATOM 2650 C CA . PRO B 1 23 ? -17.828 29.438 24.75 1 98.44 23 PRO B CA 1
ATOM 2651 C C . PRO B 1 23 ? -19.078 28.672 25.141 1 98.44 23 PRO B C 1
ATOM 2653 O O . PRO B 1 23 ? -19.438 28.609 26.328 1 98.44 23 PRO B O 1
ATOM 2656 N N . PRO B 1 24 ? -19.766 28.125 24.203 1 98.25 24 PRO B N 1
ATOM 2657 C CA . PRO B 1 24 ? -20.891 27.234 24.516 1 98.25 24 PRO B CA 1
ATOM 2658 C C . PRO B 1 24 ? -20.438 25.922 25.172 1 98.25 24 PRO B C 1
ATOM 2660 O O . PRO B 1 24 ? -19.25 25.688 25.328 1 98.25 24 PRO B O 1
ATOM 2663 N N . PRO B 1 25 ? -21.453 25.109 25.641 1 98.31 25 PRO B N 1
ATOM 2664 C CA . PRO B 1 25 ? -21.094 23.828 26.266 1 98.31 25 PRO B CA 1
ATOM 2665 C C . PRO B 1 25 ? -20.172 23 25.391 1 98.31 25 PRO B C 1
ATOM 2667 O O . PRO B 1 25 ? -20.391 22.875 24.188 1 98.31 25 PRO B O 1
ATOM 2670 N N . GLY B 1 26 ? -19.062 22.469 25.969 1 98 26 GLY B N 1
ATOM 2671 C CA . GLY B 1 26 ? -18.141 21.594 25.266 1 98 26 GLY B CA 1
ATOM 2672 C C . GLY B 1 26 ? -17.047 22.344 24.516 1 98 26 GLY B C 1
ATOM 2673 O O . GLY B 1 26 ? -16.156 21.719 23.938 1 98 26 GLY B O 1
ATOM 2674 N N . PHE B 1 27 ? -17.062 23.656 24.578 1 98.62 27 PHE B N 1
ATOM 2675 C CA . PHE B 1 27 ? -16.125 24.453 23.812 1 98.62 27 PHE B CA 1
ATOM 2676 C C . PHE B 1 27 ? -15.18 25.219 24.734 1 98.62 27 PHE B C 1
ATOM 2678 O O . PHE B 1 27 ? -15.414 25.297 25.938 1 98.62 27 PHE B O 1
ATOM 2685 N N . VAL B 1 28 ? -14.109 25.734 24.188 1 98.81 28 VAL B N 1
ATOM 2686 C CA . VAL B 1 28 ? -13.164 26.594 24.906 1 98.81 28 VAL B CA 1
ATOM 2687 C C . VAL B 1 28 ? -12.742 27.75 24.016 1 98.81 28 VAL B C 1
ATOM 2689 O O . VAL B 1 28 ? -12.82 27.672 22.797 1 98.81 28 VAL B O 1
ATOM 2692 N N . ASN B 1 29 ? -12.383 28.812 24.625 1 98.81 29 ASN B N 1
ATOM 2693 C CA . ASN B 1 29 ? -11.695 29.906 23.953 1 98.81 29 ASN B CA 1
ATOM 2694 C C . ASN B 1 29 ? -10.195 29.859 24.203 1 98.81 29 ASN B C 1
ATOM 2696 O O . ASN B 1 29 ? -9.75 29.578 25.312 1 98.81 29 ASN B O 1
ATOM 2700 N N . LEU B 1 30 ? -9.492 30.062 23.219 1 98.75 30 LEU B N 1
ATOM 2701 C CA . LEU B 1 30 ? -8.039 30.109 23.312 1 98.75 30 LEU B CA 1
ATOM 2702 C C . LEU B 1 30 ? -7.52 31.484 22.906 1 98.75 30 LEU B C 1
ATOM 2704 O O . LEU B 1 30 ? -8.008 32.062 21.938 1 98.75 30 LEU B O 1
ATOM 2708 N N . GLU B 1 31 ? -6.621 32.031 23.625 1 98.75 31 GLU B N 1
ATOM 2709 C CA . GLU B 1 31 ? -5.703 33.031 23.109 1 98.75 31 GLU B CA 1
ATOM 2710 C C . GLU B 1 31 ? -4.598 32.375 22.266 1 98.75 31 GLU B C 1
ATOM 2712 O O . GLU B 1 31 ? -3.785 31.609 22.797 1 98.75 31 GLU B O 1
ATOM 2717 N N . VAL B 1 32 ? -4.594 32.625 21 1 98.88 32 VAL B N 1
ATOM 2718 C CA . VAL B 1 32 ? -3.6 31.984 20.141 1 98.88 32 VAL B CA 1
ATOM 2719 C C . VAL B 1 32 ? -2.217 32.562 20.438 1 98.88 32 VAL B C 1
ATOM 2721 O O . VAL B 1 32 ? -2.049 33.781 20.531 1 98.88 32 VAL B O 1
ATOM 2724 N N . ARG B 1 33 ? -1.289 31.672 20.609 1 98.69 33 ARG B N 1
ATOM 2725 C CA . ARG B 1 33 ? 0.07 32.125 20.891 1 98.69 33 ARG B CA 1
ATOM 2726 C C . ARG B 1 33 ? 0.934 32.094 19.641 1 98.69 33 ARG B C 1
ATOM 2728 O O . ARG B 1 33 ? 1.693 33.031 19.391 1 98.69 33 ARG B O 1
ATOM 2735 N N . ALA B 1 34 ? 0.867 31.094 18.891 1 98.81 34 ALA B N 1
ATOM 2736 C CA . ALA B 1 34 ? 1.575 30.953 17.625 1 98.81 34 ALA B CA 1
ATOM 2737 C C . ALA B 1 34 ? 0.8 30.047 16.656 1 98.81 34 ALA B C 1
ATOM 2739 O O . ALA B 1 34 ? 0.016 29.203 17.078 1 98.81 34 ALA B O 1
ATOM 2740 N N . ALA B 1 35 ? 0.944 30.266 15.383 1 98.81 35 ALA B N 1
ATOM 2741 C CA . ALA B 1 35 ? 0.277 29.484 14.336 1 98.81 35 ALA B CA 1
ATOM 2742 C C . ALA B 1 35 ? 1.18 29.328 13.117 1 98.81 35 ALA B C 1
ATOM 2744 O O . ALA B 1 35 ? 1.967 30.219 12.797 1 98.81 35 ALA B O 1
ATOM 2745 N N . GLY B 1 36 ? 1.07 28.188 12.484 1 98.56 36 GLY B N 1
ATOM 2746 C CA . GLY B 1 36 ? 1.91 27.906 11.336 1 98.56 36 GLY B CA 1
ATOM 2747 C C . GLY B 1 36 ? 1.156 27.969 10.016 1 98.56 36 GLY B C 1
ATOM 2748 O O . GLY B 1 36 ? -0.024 27.625 9.953 1 98.56 36 GLY B O 1
ATOM 2749 N N . ILE B 1 37 ? 1.849 28.391 8.984 1 98.06 37 ILE B N 1
ATOM 2750 C CA . ILE B 1 37 ? 1.3 28.344 7.633 1 98.06 37 ILE B CA 1
ATOM 2751 C C . ILE B 1 37 ? 1.625 27 6.988 1 98.06 37 ILE B C 1
ATOM 2753 O O . ILE B 1 37 ? 2.793 26.609 6.914 1 98.06 37 ILE B O 1
ATOM 2757 N N . CYS B 1 38 ? 0.637 26.281 6.617 1 95.81 38 CYS B N 1
ATOM 2758 C CA . CYS B 1 38 ? 0.795 24.984 5.992 1 95.81 38 CYS B CA 1
ATOM 2759 C C . CYS B 1 38 ? 0.689 25.078 4.473 1 95.81 38 CYS B C 1
ATOM 2761 O O . CYS B 1 38 ? 0.085 26.031 3.955 1 95.81 38 CYS B O 1
ATOM 2763 N N . GLY B 1 39 ? 1.344 24.156 3.758 1 92.44 39 GLY B N 1
ATOM 2764 C CA . GLY B 1 39 ? 1.163 24.078 2.316 1 92.44 39 GLY B CA 1
ATOM 2765 C C . GLY B 1 39 ? -0.295 24.016 1.901 1 92.44 39 GLY B C 1
ATOM 2766 O O . GLY B 1 39 ? -0.676 24.562 0.864 1 92.44 39 GLY B O 1
ATOM 2767 N N . SER B 1 40 ? -1.122 23.375 2.66 1 91.5 40 SER B N 1
ATOM 2768 C CA . SER B 1 40 ? -2.545 23.281 2.352 1 91.5 40 SER B CA 1
ATOM 2769 C C . SER B 1 40 ? -3.23 24.641 2.461 1 91.5 40 SER B C 1
ATOM 2771 O O . SER B 1 40 ? -4.203 24.906 1.751 1 91.5 40 SER B O 1
ATOM 2773 N N . ASP B 1 41 ? -2.785 25.516 3.34 1 94 41 ASP B N 1
ATOM 2774 C CA . ASP B 1 41 ? -3.287 26.891 3.377 1 94 41 ASP B CA 1
ATOM 2775 C C . ASP B 1 41 ? -3.045 27.594 2.047 1 94 41 ASP B C 1
ATOM 2777 O O . ASP B 1 41 ? -3.943 28.25 1.517 1 94 41 ASP B O 1
ATOM 2781 N N . LEU B 1 42 ? -1.839 27.422 1.598 1 93.94 42 LEU B N 1
ATOM 2782 C CA . LEU B 1 42 ? -1.445 28.062 0.347 1 93.94 42 LEU B CA 1
ATOM 2783 C C . LEU B 1 42 ? -2.242 27.5 -0.826 1 93.94 42 LEU B C 1
ATOM 2785 O O . LEU B 1 42 ? -2.664 28.25 -1.71 1 93.94 42 LEU B O 1
ATOM 2789 N N . HIS B 1 43 ? -2.367 26.203 -0.749 1 90.06 43 HIS B N 1
ATOM 2790 C CA . HIS B 1 43 ? -3.15 25.547 -1.793 1 90.06 43 HIS B CA 1
ATOM 2791 C C . HIS B 1 43 ? -4.586 26.062 -1.81 1 90.06 43 HIS B C 1
ATOM 2793 O O . HIS B 1 43 ? -5.125 26.391 -2.873 1 90.06 43 HIS B O 1
ATOM 2799 N N . ASN B 1 44 ? -5.164 26.109 -0.7 1 90.56 44 ASN B N 1
ATOM 2800 C CA . ASN B 1 44 ? -6.52 26.641 -0.58 1 90.56 44 ASN B CA 1
ATOM 2801 C C . ASN B 1 44 ? -6.605 28.078 -1.065 1 90.56 44 ASN B C 1
ATOM 2803 O O . ASN B 1 44 ? -7.559 28.453 -1.757 1 90.56 44 ASN B O 1
ATOM 2807 N N . TYR B 1 45 ? -5.668 28.844 -0.726 1 94.5 45 TYR B N 1
ATOM 2808 C CA . TYR B 1 45 ? -5.605 30.25 -1.128 1 94.5 45 TYR B CA 1
ATOM 2809 C C . TYR B 1 45 ? -5.535 30.375 -2.645 1 94.5 45 TYR B C 1
ATOM 2811 O O . TYR B 1 45 ? -6.188 31.234 -3.23 1 94.5 45 TYR B O 1
ATOM 2819 N N . ARG B 1 46 ? -4.859 29.453 -3.199 1 92.62 46 ARG B N 1
ATOM 2820 C CA . ARG B 1 46 ? -4.625 29.516 -4.637 1 92.62 46 ARG B CA 1
ATOM 2821 C C . ARG B 1 46 ? -5.797 28.922 -5.41 1 92.62 46 ARG B C 1
ATOM 2823 O O . ARG B 1 46 ? -6.141 29.391 -6.492 1 92.62 46 ARG B O 1
ATOM 2830 N N . THR B 1 47 ? -6.469 27.875 -4.871 1 89.06 47 THR B N 1
ATOM 2831 C CA . THR B 1 47 ? -7.387 27.094 -5.695 1 89.06 47 THR B CA 1
ATOM 2832 C C . THR B 1 47 ? -8.805 27.156 -5.129 1 89.06 47 THR B C 1
ATOM 2834 O O . THR B 1 47 ? -9.773 26.875 -5.836 1 89.06 47 THR B O 1
ATOM 2837 N N . GLY B 1 48 ? -8.906 27.422 -3.885 1 86.75 48 GLY B N 1
ATOM 2838 C CA . GLY B 1 48 ? -10.195 27.406 -3.217 1 86.75 48 GLY B CA 1
ATOM 2839 C C . GLY B 1 48 ? -10.75 26 -3.02 1 86.75 48 GLY B C 1
ATOM 2840 O O . GLY B 1 48 ? -11.938 25.828 -2.742 1 86.75 48 GLY B O 1
ATOM 2841 N N . GLN B 1 49 ? -9.953 25.031 -3.115 1 81.25 49 GLN B N 1
ATOM 2842 C CA . GLN B 1 49 ? -10.352 23.625 -3.193 1 81.25 49 GLN B CA 1
ATOM 2843 C C . GLN B 1 49 ? -11.133 23.203 -1.953 1 81.25 49 GLN B C 1
ATOM 2845 O O . GLN B 1 49 ? -12.117 22.469 -2.053 1 81.25 49 GLN B O 1
ATOM 2850 N N . TRP B 1 50 ? -10.727 23.625 -0.771 1 83.25 50 TRP B N 1
ATOM 2851 C CA . TRP B 1 50 ? -11.32 23.125 0.469 1 83.25 50 TRP B CA 1
ATOM 2852 C C . TRP B 1 50 ? -12.055 24.25 1.203 1 83.25 50 TRP B C 1
ATOM 2854 O O . TRP B 1 50 ? -12.359 24.125 2.391 1 83.25 50 TRP B O 1
ATOM 2864 N N . ILE B 1 51 ? -12.227 25.391 0.578 1 81.62 51 ILE B N 1
ATOM 2865 C CA . ILE B 1 51 ? -12.953 26.484 1.201 1 81.62 51 ILE B CA 1
ATOM 2866 C C . ILE B 1 51 ? -14.445 26.156 1.253 1 81.62 51 ILE B C 1
ATOM 2868 O O . ILE B 1 51 ? -15.117 26.141 0.219 1 81.62 51 ILE B O 1
ATOM 2872 N N . SER B 1 52 ? -14.953 25.812 2.348 1 86 52 SER B N 1
ATOM 2873 C CA . SER B 1 52 ? -16.359 25.469 2.484 1 86 52 SER B CA 1
ATOM 2874 C C . SER B 1 52 ? -17.141 26.578 3.17 1 86 52 SER B C 1
ATOM 2876 O O . SER B 1 52 ? -18.375 26.594 3.127 1 86 52 SER B O 1
ATOM 2878 N N . ARG B 1 53 ? -16.438 27.453 3.799 1 86.25 53 ARG B N 1
ATOM 2879 C CA . ARG B 1 53 ? -17.031 28.578 4.512 1 86.25 53 ARG B CA 1
ATOM 2880 C C . ARG B 1 53 ? -16.281 29.875 4.199 1 86.25 53 ARG B C 1
ATOM 2882 O O . ARG B 1 53 ? -15.047 29.906 4.273 1 86.25 53 ARG B O 1
ATOM 2889 N N . ARG B 1 54 ? -17.047 30.922 3.859 1 88.88 54 ARG B N 1
ATOM 2890 C CA . ARG B 1 54 ? -16.438 32.219 3.557 1 88.88 54 ARG B CA 1
ATOM 2891 C C . ARG B 1 54 ? -17.203 33.344 4.23 1 88.88 54 ARG B C 1
ATOM 2893 O O . ARG B 1 54 ? -18.438 33.375 4.223 1 88.88 54 ARG B O 1
ATOM 2900 N N . PRO B 1 55 ? -16.516 34.344 4.734 1 93 55 PRO B N 1
ATOM 2901 C CA . PRO B 1 55 ? -15.086 34.281 5.062 1 93 55 PRO B CA 1
ATOM 2902 C C . PRO B 1 55 ? -14.805 33.312 6.219 1 93 55 PRO B C 1
ATOM 2904 O O . PRO B 1 55 ? -15.711 33 7.004 1 93 55 PRO B O 1
ATOM 2907 N N . SER B 1 56 ? -13.695 32.781 6.262 1 93.88 56 SER B N 1
ATOM 2908 C CA . SER B 1 56 ? -13.203 32 7.387 1 93.88 56 SER B CA 1
ATOM 2909 C C . SER B 1 56 ? -11.852 32.5 7.871 1 93.88 56 SER B C 1
ATOM 2911 O O . SER B 1 56 ? -11.016 32.938 7.07 1 93.88 56 SER B O 1
ATOM 2913 N N . THR B 1 57 ? -11.711 32.562 9.219 1 97.25 57 THR B N 1
ATOM 2914 C CA . THR B 1 57 ? -10.352 32.781 9.719 1 97.25 57 THR B CA 1
ATOM 2915 C C . THR B 1 57 ? -9.461 31.594 9.367 1 97.25 57 THR B C 1
ATOM 2917 O O . THR B 1 57 ? -9.734 30.469 9.766 1 97.25 57 THR B O 1
ATOM 2920 N N . ALA B 1 58 ? -8.344 31.812 8.672 1 97 58 ALA B N 1
ATOM 2921 C CA . ALA B 1 58 ? -7.48 30.75 8.164 1 97 58 ALA B CA 1
ATOM 2922 C C . ALA B 1 58 ? -6.566 30.219 9.258 1 97 58 ALA B C 1
ATOM 2924 O O . ALA B 1 58 ? -6.578 30.703 10.383 1 97 58 ALA B O 1
ATOM 2925 N N . GLY B 1 59 ? -5.836 29.141 8.922 1 97.38 59 GLY B N 1
ATOM 2926 C CA . GLY B 1 59 ? -4.828 28.562 9.797 1 97.38 59 GLY B CA 1
ATOM 2927 C C . GLY B 1 59 ? -5.332 27.359 10.586 1 97.38 59 GLY B C 1
ATOM 2928 O O . GLY B 1 59 ? -6.305 27.469 11.336 1 97.38 59 GLY B O 1
ATOM 2929 N N . HIS B 1 60 ? -4.641 26.219 10.477 1 97.69 60 HIS B N 1
ATOM 2930 C CA . HIS B 1 60 ? -5.105 25.031 11.188 1 97.69 60 HIS B CA 1
ATOM 2931 C C . HIS B 1 60 ? -4.008 24.453 12.07 1 97.69 60 HIS B C 1
ATOM 2933 O O . HIS B 1 60 ? -4.242 23.484 12.805 1 97.69 60 HIS B O 1
ATOM 2939 N N . GLU B 1 61 ? -2.844 25 12.086 1 98.5 61 GLU B N 1
ATOM 2940 C CA . GLU B 1 61 ? -1.712 24.609 12.922 1 98.5 61 GLU B CA 1
ATOM 2941 C C . GLU B 1 61 ? -1.403 25.656 13.977 1 98.5 61 GLU B C 1
ATOM 2943 O O . GLU B 1 61 ? -0.752 26.672 13.68 1 98.5 61 GLU B O 1
ATOM 2948 N N . PHE B 1 62 ? -1.818 25.375 15.258 1 98.75 62 PHE B N 1
ATOM 2949 C CA . PHE B 1 62 ? -1.557 26.453 16.203 1 98.75 62 PHE B CA 1
ATOM 2950 C C . PHE B 1 62 ? -1.607 25.938 17.641 1 98.75 62 PHE B C 1
ATOM 2952 O O . PHE B 1 62 ? -2.031 24.812 17.875 1 98.75 62 PHE B O 1
ATOM 2959 N N . CYS B 1 63 ? -1.059 26.719 18.531 1 98.69 63 CYS B N 1
ATOM 2960 C CA . CYS B 1 63 ? -1.127 26.531 19.969 1 98.69 63 CYS B CA 1
ATOM 2961 C C . CYS B 1 63 ? -1.662 27.781 20.656 1 98.69 63 CYS B C 1
ATOM 2963 O O . CYS B 1 63 ? -1.778 28.828 20.031 1 98.69 63 CYS B O 1
ATOM 2965 N N . GLY B 1 64 ? -2.078 27.625 21.875 1 98.62 64 GLY B N 1
ATOM 2966 C CA . GLY B 1 64 ? -2.654 28.75 22.578 1 98.62 64 GLY B CA 1
ATOM 2967 C C . GLY B 1 64 ? -2.803 28.5 24.078 1 98.62 64 GLY B C 1
ATOM 2968 O O . GLY B 1 64 ? -2.275 27.516 24.594 1 98.62 64 GLY B O 1
ATOM 2969 N N . ARG B 1 65 ? -3.402 29.453 24.656 1 98.56 65 ARG B N 1
ATOM 2970 C CA . ARG B 1 65 ? -3.715 29.406 26.078 1 98.56 65 ARG B CA 1
ATOM 2971 C C . ARG B 1 65 ? -5.223 29.469 26.312 1 98.56 65 ARG B C 1
ATOM 2973 O O . ARG B 1 65 ? -5.914 30.312 25.75 1 98.56 65 ARG B O 1
ATOM 2980 N N . VAL B 1 66 ? -5.723 28.562 27.156 1 98.75 66 VAL B N 1
ATOM 2981 C CA . VAL B 1 66 ? -7.148 28.531 27.453 1 98.75 66 VAL B CA 1
ATOM 2982 C C . VAL B 1 66 ? -7.547 29.766 28.25 1 98.75 66 VAL B C 1
ATOM 2984 O O . VAL B 1 66 ? -6.969 30.062 29.297 1 98.75 66 VAL B O 1
ATOM 2987 N N . THR B 1 67 ? -8.523 30.5 27.734 1 98.62 67 THR B N 1
ATOM 2988 C CA . THR B 1 67 ? -8.938 31.734 28.406 1 98.62 67 THR B CA 1
ATOM 2989 C C . THR B 1 67 ? -10.352 31.594 28.953 1 98.62 67 THR B C 1
ATOM 2991 O O . THR B 1 67 ? -10.742 32.344 29.859 1 98.62 67 THR B O 1
ATOM 2994 N N . ALA B 1 68 ? -11.133 30.719 28.375 1 98.69 68 ALA B N 1
ATOM 2995 C CA . ALA B 1 68 ? -12.492 30.469 28.844 1 98.69 68 ALA B CA 1
ATOM 2996 C C . ALA B 1 68 ? -12.906 29.031 28.547 1 98.69 68 ALA B C 1
ATOM 2998 O O . ALA B 1 68 ? -12.438 28.422 27.594 1 98.69 68 ALA B O 1
ATOM 2999 N N . ILE B 1 69 ? -13.766 28.453 29.391 1 98.44 69 ILE B N 1
ATOM 3000 C CA . ILE B 1 69 ? -14.18 27.062 29.312 1 98.44 69 ILE B CA 1
ATOM 3001 C C . ILE B 1 69 ? -15.703 26.969 29.375 1 98.44 69 ILE B C 1
ATOM 3003 O O . ILE B 1 69 ? -16.328 27.562 30.25 1 98.44 69 ILE B O 1
ATOM 3007 N N . GLY B 1 70 ? -16.219 26.297 28.406 1 98.25 70 GLY B N 1
ATOM 3008 C CA . GLY B 1 70 ? -17.656 26.078 28.406 1 98.25 70 GLY B CA 1
ATOM 3009 C C . GLY B 1 70 ? -18.078 24.984 29.375 1 98.25 70 GLY B C 1
ATOM 3010 O O . GLY B 1 70 ? -17.25 24.25 29.891 1 98.25 70 GLY B O 1
ATOM 3011 N N . GLU B 1 71 ? -19.438 24.938 29.562 1 98 71 GLU B N 1
ATOM 3012 C CA . GLU B 1 71 ? -20.016 23.922 30.438 1 98 71 GLU B CA 1
ATOM 3013 C C . GLU B 1 71 ? -19.656 22.516 29.953 1 98 71 GLU B C 1
ATOM 3015 O O . GLU B 1 71 ? -19.609 22.25 28.75 1 98 71 GLU B O 1
ATOM 3020 N N . GLY B 1 72 ? -19.375 21.609 30.891 1 97.62 72 GLY B N 1
ATOM 3021 C CA . GLY B 1 72 ? -19.141 20.203 30.594 1 97.62 72 GLY B CA 1
ATOM 3022 C C . GLY B 1 72 ? -17.703 19.875 30.297 1 97.62 72 GLY B C 1
ATOM 3023 O O . GLY B 1 72 ? -17.344 18.703 30.094 1 97.62 72 GLY B O 1
ATOM 3024 N N . VAL B 1 73 ? -16.844 20.875 30.203 1 97.94 73 VAL B N 1
ATOM 3025 C CA . VAL B 1 73 ? -15.414 20.656 29.953 1 97.94 73 VAL B CA 1
ATOM 3026 C C . VAL B 1 73 ? -14.68 20.531 31.297 1 97.94 73 VAL B C 1
ATOM 3028 O O . VAL B 1 73 ? -14.633 21.484 32.062 1 97.94 73 VAL B O 1
ATOM 3031 N N . SER B 1 74 ? -14.117 19.344 31.594 1 97.12 74 SER B N 1
ATOM 3032 C CA . SER B 1 74 ? -13.508 19.125 32.906 1 97.12 74 SER B CA 1
ATOM 3033 C C . SER B 1 74 ? -12.023 18.828 32.781 1 97.12 74 SER B C 1
ATOM 3035 O O . SER B 1 74 ? -11.289 18.875 33.75 1 97.12 74 SER B O 1
ATOM 3037 N N . HIS B 1 75 ? -11.547 18.484 31.578 1 96.94 75 HIS B N 1
ATOM 3038 C CA . HIS B 1 75 ? -10.172 18.031 31.422 1 96.94 75 HIS B CA 1
ATOM 3039 C C . HIS B 1 75 ? -9.227 19.203 31.203 1 96.94 75 HIS B C 1
ATOM 3041 O O . HIS B 1 75 ? -8.016 19.016 31.078 1 96.94 75 HIS B O 1
ATOM 3047 N N . LEU B 1 76 ? -9.727 20.438 31.156 1 98.19 76 LEU B N 1
ATOM 3048 C CA . LEU B 1 76 ? -8.945 21.656 30.969 1 98.19 76 LEU B CA 1
ATOM 3049 C C . LEU B 1 76 ? -9.281 22.672 32.031 1 98.19 76 LEU B C 1
ATOM 3051 O O . LEU B 1 76 ? -10.367 22.656 32.625 1 98.19 76 LEU B O 1
ATOM 3055 N N . VAL B 1 77 ? -8.344 23.547 32.281 1 97.88 77 VAL B N 1
ATOM 3056 C CA . VAL B 1 77 ? -8.578 24.703 33.156 1 97.88 77 VAL B CA 1
ATOM 3057 C C . VAL B 1 77 ? -8.039 25.969 32.5 1 97.88 77 VAL B C 1
ATOM 3059 O O . VAL B 1 77 ? -7.184 25.891 31.594 1 97.88 77 VAL B O 1
ATOM 3062 N N . ARG B 1 78 ? -8.578 27.125 32.938 1 98 78 ARG B N 1
ATOM 3063 C CA . ARG B 1 78 ? -8.07 28.406 32.438 1 98 78 ARG B CA 1
ATOM 3064 C C . ARG B 1 78 ? -6.566 28.516 32.656 1 98 78 ARG B C 1
ATOM 3066 O O . ARG B 1 78 ? -6.07 28.156 33.719 1 98 78 ARG B O 1
ATOM 3073 N N . GLY B 1 79 ? -5.832 28.922 31.641 1 98.19 79 GLY B N 1
ATOM 3074 C CA . GLY B 1 79 ? -4.395 29.094 31.766 1 98.19 79 GLY B CA 1
ATOM 3075 C C . GLY B 1 79 ? -3.6 27.953 31.141 1 98.19 79 GLY B C 1
ATOM 3076 O O . GLY B 1 79 ? -2.406 28.109 30.875 1 98.19 79 GLY B O 1
ATOM 3077 N N . ASP B 1 80 ? -4.266 26.828 30.969 1 98.25 80 ASP B N 1
ATOM 3078 C CA . ASP B 1 80 ? -3.582 25.719 30.297 1 98.25 80 ASP B CA 1
ATOM 3079 C C . ASP B 1 80 ? -3.025 26.141 28.938 1 98.25 80 ASP B C 1
ATOM 3081 O O . ASP B 1 80 ? -3.688 26.859 28.188 1 98.25 80 ASP B O 1
ATOM 3085 N N . VAL B 1 81 ? -1.761 25.75 28.641 1 98.25 81 VAL B N 1
ATOM 3086 C CA . VAL B 1 81 ? -1.217 25.906 27.297 1 98.25 81 VAL B CA 1
ATOM 3087 C C . VAL B 1 81 ? -1.424 24.641 26.484 1 98.25 81 VAL B C 1
ATOM 3089 O O . VAL B 1 81 ? -1.238 23.531 27 1 98.25 81 VAL B O 1
ATOM 3092 N N . VAL B 1 82 ? -1.918 24.828 25.234 1 98.69 82 VAL B N 1
ATOM 3093 C CA . VAL B 1 82 ? -2.432 23.688 24.484 1 98.69 82 VAL B CA 1
ATOM 3094 C C . VAL B 1 82 ? -2.053 23.797 23.016 1 98.69 82 VAL B C 1
ATOM 3096 O O . VAL B 1 82 ? -1.743 24.891 22.531 1 98.69 82 VAL B O 1
ATOM 3099 N N . SER B 1 83 ? -1.915 22.734 22.328 1 98.75 83 SER B N 1
ATOM 3100 C CA . SER B 1 83 ? -1.87 22.641 20.875 1 98.75 83 SER B CA 1
ATOM 3101 C C . SER B 1 83 ? -3.189 22.125 20.312 1 98.75 83 SER B C 1
ATOM 3103 O O . SER B 1 83 ? -3.877 21.328 20.969 1 98.75 83 SER B O 1
ATOM 3105 N N . ALA B 1 84 ? -3.52 22.547 19.172 1 98.5 84 ALA B N 1
ATOM 3106 C CA . ALA B 1 84 ? -4.82 22.219 18.594 1 98.5 84 ALA B CA 1
ATOM 3107 C C . ALA B 1 84 ? -4.715 21.062 17.625 1 98.5 84 ALA B C 1
ATOM 3109 O O . ALA B 1 84 ? -3.727 20.938 16.891 1 98.5 84 ALA B O 1
ATOM 3110 N N . ASP B 1 85 ? -5.719 20.172 17.625 1 98.31 85 ASP B N 1
ATOM 3111 C CA . ASP B 1 85 ? -5.988 19.234 16.547 1 98.31 85 ASP B CA 1
ATOM 3112 C C . ASP B 1 85 ? -6.684 19.922 15.375 1 98.31 85 ASP B C 1
ATOM 3114 O O . ASP B 1 85 ? -7.734 20.547 15.555 1 98.31 85 ASP B O 1
ATOM 3118 N N . SER B 1 86 ? -6.113 19.844 14.234 1 97.94 86 SER B N 1
ATOM 3119 C CA . SER B 1 86 ? -6.617 20.562 13.062 1 97.94 86 SER B CA 1
ATOM 3120 C C . SER B 1 86 ? -7.891 19.922 12.531 1 97.94 86 SER B C 1
ATOM 3122 O O . SER B 1 86 ? -8.609 20.516 11.734 1 97.94 86 SER B O 1
ATOM 3124 N N . ARG B 1 87 ? -8.32 18.766 13 1 97.25 87 ARG B N 1
ATOM 3125 C CA . ARG B 1 87 ? -9.32 17.938 12.344 1 97.25 87 ARG B CA 1
ATOM 3126 C C . ARG B 1 87 ? -10.664 18.031 13.055 1 97.25 87 ARG B C 1
ATOM 3128 O O . ARG B 1 87 ? -10.75 17.797 14.266 1 97.25 87 ARG B O 1
ATOM 3135 N N . MET B 1 88 ? -11.609 18.344 12.227 1 95.5 88 MET B N 1
ATOM 3136 C CA . MET B 1 88 ? -12.992 18.312 12.703 1 95.5 88 MET B CA 1
ATOM 3137 C C . MET B 1 88 ? -13.703 17.047 12.25 1 95.5 88 MET B C 1
ATOM 3139 O O . MET B 1 88 ? -14.281 17 11.164 1 95.5 88 MET B O 1
ATOM 3143 N N . TRP B 1 89 ? -13.641 15.984 13.07 1 95.31 89 TRP B N 1
ATOM 3144 C CA . TRP B 1 89 ? -14.273 14.703 12.766 1 95.31 89 TRP B CA 1
ATOM 3145 C C . TRP B 1 89 ? -15.594 14.562 13.508 1 95.31 89 TRP B C 1
ATOM 3147 O O . TRP B 1 89 ? -15.82 15.219 14.523 1 95.31 89 TRP B O 1
ATOM 3157 N N . CYS B 1 90 ? -16.5 13.742 13.117 1 94.19 90 CYS B N 1
ATOM 3158 C CA . CYS B 1 90 ? -17.859 13.68 13.641 1 94.19 90 CYS B CA 1
ATOM 3159 C C . CYS B 1 90 ? -17.938 12.812 14.891 1 94.19 90 CYS B C 1
ATOM 3161 O O . CYS B 1 90 ? -18.812 13 15.734 1 94.19 90 CYS B O 1
ATOM 3163 N N . GLY B 1 91 ? -17.125 11.836 14.984 1 92.94 91 GLY B N 1
ATOM 3164 C CA . GLY B 1 91 ? -17.078 10.977 16.156 1 92.94 91 GLY B CA 1
ATOM 3165 C C . GLY B 1 91 ? -18.094 9.844 16.094 1 92.94 91 GLY B C 1
ATOM 3166 O O . GLY B 1 91 ? -18.078 8.945 16.938 1 92.94 91 GLY B O 1
ATOM 3167 N N . THR B 1 92 ? -18.938 9.859 14.977 1 92.44 92 THR B N 1
ATOM 3168 C CA . THR B 1 92 ? -20.047 8.914 15 1 92.44 92 THR B CA 1
ATOM 3169 C C . THR B 1 92 ? -20.016 8.008 13.773 1 92.44 92 THR B C 1
ATOM 3171 O O . THR B 1 92 ? -20.609 6.934 13.773 1 92.44 92 THR B O 1
ATOM 3174 N N . CYS B 1 93 ? -19.438 8.391 12.742 1 92.06 93 CYS B N 1
ATOM 3175 C CA . CYS B 1 93 ? -19.438 7.57 11.531 1 92.06 93 CYS B CA 1
ATOM 3176 C C . CYS B 1 93 ? -18.594 6.309 11.734 1 92.06 93 CYS B C 1
ATOM 3178 O O . CYS B 1 93 ? -17.844 6.203 12.703 1 92.06 93 CYS B O 1
ATOM 3180 N N . PRO B 1 94 ? -18.688 5.379 10.828 1 87.62 94 PRO B N 1
ATOM 3181 C CA . PRO B 1 94 ? -17.938 4.125 10.984 1 87.62 94 PRO B CA 1
ATOM 3182 C C . PRO B 1 94 ? -16.438 4.344 11.055 1 87.62 94 PRO B C 1
ATOM 3184 O O . PRO B 1 94 ? -15.742 3.664 11.82 1 87.62 94 PRO B O 1
ATOM 3187 N N . ALA B 1 95 ? -15.898 5.223 10.352 1 90.75 95 ALA B N 1
ATOM 3188 C CA . ALA B 1 95 ? -14.469 5.516 10.406 1 90.75 95 ALA B CA 1
ATOM 3189 C C . ALA B 1 95 ? -14.07 6.02 11.789 1 90.75 95 ALA B C 1
ATOM 3191 O O . ALA B 1 95 ? -13.117 5.512 12.391 1 90.75 95 ALA B O 1
ATOM 3192 N N . CYS B 1 96 ? -14.812 6.973 12.312 1 92.75 96 CYS B N 1
ATOM 3193 C CA . CYS B 1 96 ? -14.523 7.523 13.633 1 92.75 96 CYS B CA 1
ATOM 3194 C C . CYS B 1 96 ? -14.656 6.457 14.711 1 92.75 96 CYS B C 1
ATOM 3196 O O . CYS B 1 96 ? -13.828 6.383 15.617 1 92.75 96 CYS B O 1
ATOM 3198 N N . ALA B 1 97 ? -15.656 5.617 14.516 1 88.5 97 ALA B N 1
ATOM 3199 C CA . ALA B 1 97 ? -15.906 4.57 15.5 1 88.5 97 ALA B CA 1
ATOM 3200 C C . ALA B 1 97 ? -14.773 3.549 15.523 1 88.5 97 ALA B C 1
ATOM 3202 O O . ALA B 1 97 ? -14.508 2.936 16.562 1 88.5 97 ALA B O 1
ATOM 3203 N N . SER B 1 98 ? -14.125 3.42 14.406 1 85.56 98 SER B N 1
ATOM 3204 C CA . SER B 1 98 ? -13.055 2.438 14.305 1 85.56 98 SER B CA 1
ATOM 3205 C C . SER B 1 98 ? -11.695 3.07 14.602 1 85.56 98 SER B C 1
ATOM 3207 O O . SER B 1 98 ? -10.656 2.453 14.367 1 85.56 98 SER B O 1
ATOM 3209 N N . GLY B 1 99 ? -11.672 4.332 15.008 1 86.5 99 GLY B N 1
ATOM 3210 C CA . GLY B 1 99 ? -10.438 5.004 15.383 1 86.5 99 GLY B CA 1
ATOM 3211 C C . GLY B 1 99 ? -9.75 5.68 14.211 1 86.5 99 GLY B C 1
ATOM 3212 O O . GLY B 1 99 ? -8.625 6.172 14.344 1 86.5 99 GLY B O 1
ATOM 3213 N N . ARG B 1 100 ? -10.391 5.684 13.078 1 90.5 100 ARG B N 1
ATOM 3214 C CA . ARG B 1 100 ? -9.82 6.301 11.883 1 90.5 100 ARG B CA 1
ATOM 3215 C C . ARG B 1 100 ? -10.461 7.66 11.609 1 90.5 100 ARG B C 1
ATOM 3217 O O . ARG B 1 100 ? -11 7.891 10.531 1 90.5 100 ARG B O 1
ATOM 3224 N N . SER B 1 101 ? -10.258 8.531 12.562 1 94.31 101 SER B N 1
ATOM 3225 C CA . SER B 1 101 ? -10.914 9.828 12.469 1 94.31 101 SER B CA 1
ATOM 3226 C C . SER B 1 101 ? -10.336 10.648 11.312 1 94.31 101 SER B C 1
ATOM 3228 O O . SER B 1 101 ? -10.977 11.578 10.828 1 94.31 101 SER B O 1
ATOM 3230 N N . ASN B 1 102 ? -9.086 10.32 10.891 1 95.56 102 ASN B N 1
ATOM 3231 C CA . ASN B 1 102 ? -8.438 11.047 9.805 1 95.56 102 ASN B CA 1
ATOM 3232 C C . ASN B 1 102 ? -9.141 10.812 8.469 1 95.56 102 ASN B C 1
ATOM 3234 O O . ASN B 1 102 ? -8.922 11.547 7.504 1 95.56 102 ASN B O 1
ATOM 3238 N N . VAL B 1 103 ? -9.992 9.805 8.43 1 95.75 103 VAL B N 1
ATOM 3239 C CA . VAL B 1 103 ? -10.773 9.562 7.227 1 95.75 103 VAL B CA 1
ATOM 3240 C C . VAL B 1 103 ? -12.266 9.602 7.566 1 95.75 103 VAL B C 1
ATOM 3242 O O . VAL B 1 103 ? -13.055 8.844 7.004 1 95.75 103 VAL B O 1
ATOM 3245 N N . CYS B 1 104 ? -12.625 10.398 8.516 1 95.94 104 CYS B N 1
ATOM 3246 C CA . CYS B 1 104 ? -14.016 10.664 8.867 1 95.94 104 CYS B CA 1
ATOM 3247 C C . CYS B 1 104 ? -14.828 11.031 7.629 1 95.94 104 CYS B C 1
ATOM 3249 O O . CYS B 1 104 ? -14.352 11.773 6.766 1 95.94 104 CYS B O 1
ATOM 3251 N N . GLU B 1 105 ? -16.062 10.578 7.566 1 91.69 105 GLU B N 1
ATOM 3252 C CA . GLU B 1 105 ? -16.922 10.75 6.395 1 91.69 105 GLU B CA 1
ATOM 3253 C C . GLU B 1 105 ? -17.297 12.219 6.207 1 91.69 105 GLU B C 1
ATOM 3255 O O . GLU B 1 105 ? -17.656 12.633 5.102 1 91.69 105 GLU B O 1
ATOM 3260 N N . THR B 1 106 ? -17.203 13.023 7.215 1 93.19 106 THR B N 1
ATOM 3261 C CA . THR B 1 106 ? -17.5 14.445 7.133 1 93.19 106 THR B CA 1
ATOM 3262 C C . THR B 1 106 ? -16.344 15.281 7.645 1 93.19 106 THR B C 1
ATOM 3264 O O . THR B 1 106 ? -16.531 16.328 8.273 1 93.19 106 THR B O 1
ATOM 3267 N N . LEU B 1 107 ? -15.195 14.766 7.453 1 95.12 107 LEU B N 1
ATOM 3268 C CA . LEU B 1 107 ? -13.992 15.414 7.969 1 95.12 107 LEU B CA 1
ATOM 3269 C C . LEU B 1 107 ? -13.867 16.828 7.434 1 95.12 107 LEU B C 1
ATOM 3271 O O . LEU B 1 107 ? -14.062 17.062 6.238 1 95.12 107 LEU B O 1
ATOM 3275 N N . GLY B 1 108 ? -13.68 17.766 8.281 1 93.94 108 GLY B N 1
ATOM 3276 C CA . GLY B 1 108 ? -13.258 19.125 7.969 1 93.94 108 GLY B CA 1
ATOM 3277 C C . GLY B 1 108 ? -12.008 19.547 8.719 1 93.94 108 GLY B C 1
ATOM 3278 O O . GLY B 1 108 ? -11.523 18.828 9.594 1 93.94 108 GLY B O 1
ATOM 3279 N N . PHE B 1 109 ? -11.484 20.688 8.344 1 95.94 109 PHE B N 1
ATOM 3280 C CA . PHE B 1 109 ? -10.289 21.188 9.008 1 95.94 109 PHE B CA 1
ATOM 3281 C C . PHE B 1 109 ? -10.516 22.594 9.555 1 95.94 109 PHE B C 1
ATOM 3283 O O . PHE B 1 109 ? -11.266 23.375 8.969 1 95.94 109 PHE B O 1
ATOM 3290 N N . LEU B 1 110 ? -9.914 22.844 10.664 1 96.62 110 LEU B N 1
ATOM 3291 C CA . LEU B 1 110 ? -9.883 24.219 11.172 1 96.62 110 LEU B CA 1
ATOM 3292 C C . LEU B 1 110 ? -9.359 25.172 10.102 1 96.62 110 LEU B C 1
ATOM 3294 O O . LEU B 1 110 ? -8.422 24.844 9.375 1 96.62 110 LEU B O 1
ATOM 3298 N N . GLY B 1 111 ? -9.922 26.328 10.07 1 94.94 111 GLY B N 1
ATOM 3299 C CA . GLY B 1 111 ? -9.523 27.281 9.055 1 94.94 111 GLY B CA 1
ATOM 3300 C C . GLY B 1 111 ? -10.289 27.125 7.754 1 94.94 111 GLY B C 1
ATOM 3301 O O . GLY B 1 111 ? -10.219 27.984 6.879 1 94.94 111 GLY B O 1
ATOM 3302 N N . GLU B 1 112 ? -11.023 26 7.633 1 93.25 112 GLU B N 1
ATOM 3303 C CA . GLU B 1 112 ? -11.805 25.703 6.43 1 93.25 112 GLU B CA 1
ATOM 3304 C C . GLU B 1 112 ? -13.289 25.609 6.75 1 93.25 112 GLU B C 1
ATOM 3306 O O . GLU B 1 112 ? -14.086 26.453 6.332 1 93.25 112 GLU B O 1
ATOM 3311 N N . VAL B 1 113 ? -13.641 24.656 7.613 1 92.69 113 VAL B N 1
ATOM 3312 C CA . VAL B 1 113 ? -15.047 24.422 7.91 1 92.69 113 VAL B CA 1
ATOM 3313 C C . VAL B 1 113 ? -15.469 25.25 9.117 1 92.69 113 VAL B C 1
ATOM 3315 O O . VAL B 1 113 ? -16.672 25.422 9.375 1 92.69 113 VAL B O 1
ATOM 3318 N N . CYS B 1 114 ? -14.516 25.797 9.812 1 93.25 114 CYS B N 1
ATOM 3319 C CA . CYS B 1 114 ? -14.68 26.719 10.93 1 93.25 114 CYS B CA 1
ATOM 3320 C C . CYS B 1 114 ? -13.477 27.641 11.062 1 93.25 114 CYS B C 1
ATOM 3322 O O . CYS B 1 114 ? -12.531 27.547 10.273 1 93.25 114 CYS B O 1
ATOM 3324 N N . ASP B 1 115 ? -13.523 28.562 11.938 1 96.19 115 ASP B N 1
ATOM 3325 C CA . ASP B 1 115 ? -12.438 29.516 12.086 1 96.19 115 ASP B CA 1
ATOM 3326 C C . ASP B 1 115 ? -11.195 28.859 12.68 1 96.19 115 ASP B C 1
ATOM 3328 O O . ASP B 1 115 ? -11.305 28.016 13.57 1 96.19 115 ASP B O 1
ATOM 3332 N N . GLY B 1 116 ? -10.008 29.344 12.164 1 97.25 116 GLY B N 1
ATOM 3333 C CA . GLY B 1 116 ? -8.75 28.75 12.57 1 97.25 116 GLY B CA 1
ATOM 3334 C C . GLY B 1 116 ? -7.883 29.672 13.398 1 97.25 116 GLY B C 1
ATOM 3335 O O . GLY B 1 116 ? -8.398 30.547 14.094 1 97.25 116 GLY B O 1
ATOM 3336 N N . GLY B 1 117 ? -6.617 29.438 13.359 1 98.06 117 GLY B N 1
ATOM 3337 C CA . GLY B 1 117 ? -5.707 29.984 14.352 1 98.06 117 GLY B CA 1
ATOM 3338 C C . GLY B 1 117 ? -5.012 31.25 13.898 1 98.06 117 GLY B C 1
ATOM 3339 O O . GLY B 1 117 ? -4.23 31.828 14.641 1 98.06 117 GLY B O 1
ATOM 3340 N N . PHE B 1 118 ? -5.27 31.719 12.68 1 98.69 118 PHE B N 1
ATOM 3341 C CA . PHE B 1 118 ? -4.695 33 12.281 1 98.69 118 PHE B CA 1
ATOM 3342 C C . PHE B 1 118 ? -5.516 34.156 12.852 1 98.69 118 PHE B C 1
ATOM 3344 O O . PHE B 1 118 ? -6.059 34.969 12.094 1 98.69 118 PHE B O 1
ATOM 3351 N N . ALA B 1 119 ? -5.562 34.219 14.125 1 98.75 119 ALA B N 1
ATOM 3352 C CA . ALA B 1 119 ? -6.305 35.219 14.891 1 98.75 119 ALA B CA 1
ATOM 3353 C C . ALA B 1 119 ? -5.766 35.344 16.312 1 98.75 119 ALA B C 1
ATOM 3355 O O . ALA B 1 119 ? -5.039 34.469 16.781 1 98.75 119 ALA B O 1
ATOM 3356 N N . GLU B 1 120 ? -6.113 36.406 16.938 1 98.75 120 GLU B N 1
ATOM 3357 C CA . GLU B 1 120 ? -5.672 36.594 18.312 1 98.75 120 GLU B CA 1
ATOM 3358 C C . GLU B 1 120 ? -6.34 35.625 19.25 1 98.75 120 GLU B C 1
ATOM 3360 O O . GLU B 1 120 ? -5.77 35.25 20.281 1 98.75 120 GLU B O 1
ATOM 3365 N N . ALA B 1 121 ? -7.566 35.188 18.906 1 98.62 121 ALA B N 1
ATOM 3366 C CA . ALA B 1 121 ? -8.297 34.219 19.703 1 98.62 121 ALA B CA 1
ATOM 3367 C C . ALA B 1 121 ? -9.133 33.312 18.797 1 98.62 121 ALA B C 1
ATOM 3369 O O . ALA B 1 121 ? -9.453 33.656 17.672 1 98.62 121 ALA B O 1
ATOM 3370 N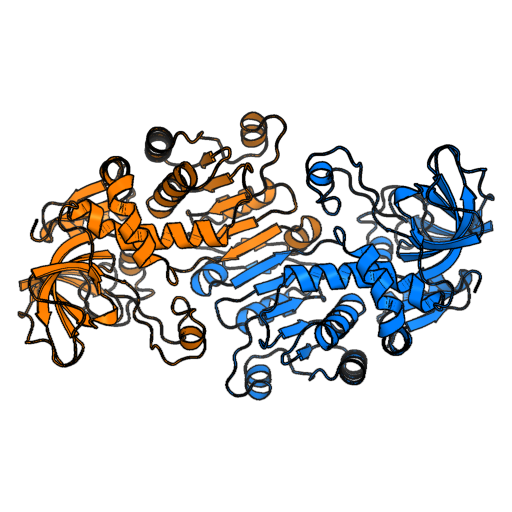 N . VAL B 1 122 ? -9.516 32.156 19.344 1 98.44 122 VAL B N 1
ATOM 3371 C CA . VAL B 1 122 ? -10.32 31.188 18.594 1 98.44 122 VAL B CA 1
ATOM 3372 C C . VAL B 1 122 ? -11.172 30.359 19.547 1 98.44 122 VAL B C 1
ATOM 3374 O O . VAL B 1 122 ? -10.805 30.172 20.703 1 98.44 122 VAL B O 1
ATOM 3377 N N . GLN B 1 123 ? -12.336 30.016 19.109 1 98.44 123 GLN B N 1
ATOM 3378 C CA . GLN B 1 123 ? -13.25 29.156 19.844 1 98.44 123 GLN B CA 1
ATOM 3379 C C . GLN B 1 123 ? -13.344 27.781 19.188 1 98.44 123 GLN B C 1
ATOM 3381 O O . GLN B 1 123 ? -13.625 27.672 17.984 1 98.44 123 GLN B O 1
ATOM 3386 N N . LEU B 1 124 ? -13.078 26.688 19.969 1 97.12 124 LEU B N 1
ATOM 3387 C CA . LEU B 1 124 ? -13.062 25.344 19.406 1 97.12 124 LEU B CA 1
ATOM 3388 C C . LEU B 1 124 ? -13.688 24.344 20.375 1 97.12 124 LEU B C 1
ATOM 3390 O O . LEU B 1 124 ? -13.773 24.609 21.578 1 97.12 124 LEU B O 1
ATOM 3394 N N . PRO B 1 125 ? -14.148 23.172 19.828 1 97.44 125 PRO B N 1
ATOM 3395 C CA . PRO B 1 125 ? -14.484 22.078 20.75 1 97.44 125 PRO B CA 1
ATOM 3396 C C . PRO B 1 125 ? -13.305 21.672 21.625 1 97.44 125 PRO B C 1
ATOM 3398 O O . PRO B 1 125 ? -12.188 21.516 21.125 1 97.44 125 PRO B O 1
ATOM 3401 N N . SER B 1 126 ? -13.594 21.438 22.906 1 97.94 126 SER B N 1
ATOM 3402 C CA . SER B 1 126 ? -12.531 21.125 23.859 1 97.94 126 SER B CA 1
ATOM 3403 C C . SER B 1 126 ? -11.82 19.812 23.5 1 97.94 126 SER B C 1
ATOM 3405 O O . SER B 1 126 ? -10.648 19.625 23.812 1 97.94 126 SER B O 1
ATOM 3407 N N . ARG B 1 127 ? -12.453 18.922 22.719 1 95.62 127 ARG B N 1
ATOM 3408 C CA . ARG B 1 127 ? -11.883 17.625 22.328 1 95.62 127 ARG B CA 1
ATOM 3409 C C . ARG B 1 127 ? -10.719 17.812 21.359 1 95.62 127 ARG B C 1
ATOM 3411 O O . ARG B 1 127 ? -9.945 16.875 21.125 1 95.62 127 ARG B O 1
ATOM 3418 N N . LEU B 1 128 ? -10.531 19.016 20.812 1 97.25 128 LEU B N 1
ATOM 3419 C CA . LEU B 1 128 ? -9.492 19.25 19.812 1 97.25 128 LEU B CA 1
ATOM 3420 C C . LEU B 1 128 ? -8.266 19.906 20.453 1 97.25 128 LEU B C 1
ATOM 3422 O O . LEU B 1 128 ? -7.328 20.281 19.75 1 97.25 128 LEU B O 1
ATOM 3426 N N . VAL B 1 129 ? -8.266 20.047 21.719 1 97.5 129 VAL B N 1
ATOM 3427 C CA . VAL B 1 129 ? -7.219 20.812 22.375 1 97.5 129 VAL B CA 1
ATOM 3428 C C . VAL B 1 129 ? -6.441 19.906 23.328 1 97.5 129 VAL B C 1
ATOM 3430 O O . VAL B 1 129 ? -7.035 19.203 24.141 1 97.5 129 VAL B O 1
ATOM 3433 N N . PHE B 1 130 ? -5.094 19.922 23.234 1 98.5 130 PHE B N 1
ATOM 3434 C CA . PHE B 1 130 ? -4.238 19.047 24.031 1 98.5 130 PHE B CA 1
ATOM 3435 C C . PHE B 1 130 ? -3.18 19.844 24.766 1 98.5 130 PHE B C 1
ATOM 3437 O O . PHE B 1 130 ? -2.469 20.656 24.156 1 98.5 130 PHE B O 1
ATOM 3444 N N . ARG B 1 131 ? -3.045 19.578 26.031 1 98.44 131 ARG B N 1
ATOM 3445 C CA . ARG B 1 131 ? -2.043 20.281 26.828 1 98.44 131 ARG B CA 1
ATOM 3446 C C . ARG B 1 131 ? -0.633 19.938 26.359 1 98.44 131 ARG B C 1
ATOM 3448 O O . ARG B 1 131 ? -0.382 18.812 25.906 1 98.44 131 ARG B O 1
ATOM 3455 N N . HIS B 1 132 ? 0.283 20.844 26.406 1 97.94 132 HIS B N 1
ATOM 3456 C CA . HIS B 1 132 ? 1.702 20.578 26.188 1 97.94 132 HIS B CA 1
ATOM 3457 C C . HIS B 1 132 ? 2.547 21.188 27.297 1 97.94 132 HIS B C 1
ATOM 3459 O O . HIS B 1 132 ? 2.023 21.891 28.172 1 97.94 132 HIS B O 1
ATOM 3465 N N . ASP B 1 133 ? 3.814 20.875 27.391 1 96.75 133 ASP B N 1
ATOM 3466 C CA . ASP B 1 133 ? 4.758 21.422 28.359 1 96.75 133 ASP B CA 1
ATOM 3467 C C . ASP B 1 133 ? 4.773 22.953 28.312 1 96.75 133 ASP B C 1
ATOM 3469 O O . ASP B 1 133 ? 5.105 23.547 27.281 1 96.75 133 ASP B O 1
ATOM 3473 N N . PRO B 1 134 ? 4.387 23.594 29.406 1 95.69 134 PRO B N 1
ATOM 3474 C CA . PRO B 1 134 ? 4.309 25.062 29.422 1 95.69 134 PRO B CA 1
ATOM 3475 C C . PRO B 1 134 ? 5.66 25.734 29.156 1 95.69 134 PRO B C 1
ATOM 3477 O O . PRO B 1 134 ? 5.715 26.922 28.875 1 95.69 134 PRO B O 1
ATOM 3480 N N . LYS B 1 135 ? 6.68 24.938 29.219 1 96.62 135 LYS B N 1
ATOM 3481 C CA . LYS B 1 135 ? 8.016 25.5 29.031 1 96.62 135 LYS B CA 1
ATOM 3482 C C . LYS B 1 135 ? 8.375 25.578 27.547 1 96.62 135 LYS B C 1
ATOM 3484 O O . LYS B 1 135 ? 9.344 26.234 27.172 1 96.62 135 LYS B O 1
ATOM 3489 N N . LEU B 1 136 ? 7.617 24.984 26.703 1 96.88 136 LEU B N 1
ATOM 3490 C CA . LEU B 1 136 ? 7.906 24.969 25.266 1 96.88 136 LEU B CA 1
ATOM 3491 C C . LEU B 1 136 ? 7.68 26.359 24.672 1 96.88 136 LEU B C 1
ATOM 3493 O O . LEU B 1 136 ? 6.711 27.031 25 1 96.88 136 LEU B O 1
ATOM 3497 N N . SER B 1 137 ? 8.641 26.719 23.812 1 97.25 137 SER B N 1
ATOM 3498 C CA . SER B 1 137 ? 8.367 27.891 22.984 1 97.25 137 SER B CA 1
ATOM 3499 C C . SER B 1 137 ? 7.074 27.719 22.188 1 97.25 137 SER B C 1
ATOM 3501 O O . SER B 1 137 ? 6.793 26.625 21.672 1 97.25 137 SER B O 1
ATOM 3503 N N . PRO B 1 138 ? 6.254 28.797 22.125 1 98.25 138 PRO B N 1
ATOM 3504 C CA . PRO B 1 138 ? 5.043 28.688 21.312 1 98.25 138 PRO B CA 1
ATOM 3505 C C . PRO B 1 138 ? 5.344 28.328 19.859 1 98.25 138 PRO B C 1
ATOM 3507 O O . PRO B 1 138 ? 4.535 27.656 19.203 1 98.25 138 PRO B O 1
ATOM 3510 N N . HIS B 1 139 ? 6.52 28.781 19.406 1 98.44 139 HIS B N 1
ATOM 3511 C CA . HIS B 1 139 ? 6.895 28.453 18.031 1 98.44 139 HIS B CA 1
ATOM 3512 C C . HIS B 1 139 ? 7.035 26.953 17.844 1 98.44 139 HIS B C 1
ATOM 3514 O O . HIS B 1 139 ? 6.559 26.406 16.844 1 98.44 139 HIS B O 1
ATOM 3520 N N . VAL B 1 140 ? 7.625 26.281 18.812 1 98.56 140 VAL B N 1
ATOM 3521 C CA . VAL B 1 140 ? 7.824 24.844 18.766 1 98.56 140 VAL B CA 1
ATOM 3522 C C . VAL B 1 140 ? 6.492 24.125 19 1 98.56 140 VAL B C 1
ATOM 3524 O O . VAL B 1 140 ? 6.184 23.141 18.328 1 98.56 140 VAL B O 1
ATOM 3527 N N . ALA B 1 141 ? 5.672 24.656 19.922 1 98.69 141 ALA B N 1
ATOM 3528 C CA . ALA B 1 141 ? 4.391 24.047 20.25 1 98.69 141 ALA B CA 1
ATOM 3529 C C . ALA B 1 141 ? 3.457 24.031 19.031 1 98.69 141 ALA B C 1
ATOM 3531 O O . ALA B 1 141 ? 2.678 23.094 18.859 1 98.69 141 ALA B O 1
ATOM 3532 N N . ALA B 1 142 ? 3.551 25.062 18.203 1 98.5 142 ALA B N 1
ATOM 3533 C CA . ALA B 1 142 ? 2.701 25.156 17.016 1 98.5 142 ALA B CA 1
ATOM 3534 C C . ALA B 1 142 ? 3.078 24.109 15.977 1 98.5 142 ALA B C 1
ATOM 3536 O O . ALA B 1 142 ? 2.328 23.875 15.031 1 98.5 142 ALA B O 1
ATOM 3537 N N . MET B 1 143 ? 4.223 23.438 16.172 1 98.75 143 MET B N 1
ATOM 3538 C CA . MET B 1 143 ? 4.688 22.406 15.25 1 98.75 143 MET B CA 1
ATOM 3539 C C . MET B 1 143 ? 4.043 21.062 15.562 1 98.75 143 MET B C 1
ATOM 3541 O O . MET B 1 143 ? 4.238 20.094 14.836 1 98.75 143 MET B O 1
ATOM 3545 N N . ALA B 1 144 ? 3.219 21 16.609 1 98.88 144 ALA B N 1
ATOM 3546 C CA . ALA B 1 144 ? 2.641 19.734 17.047 1 98.88 144 ALA B CA 1
ATOM 3547 C C . ALA B 1 144 ? 1.836 19.078 15.93 1 98.88 144 ALA B C 1
ATOM 3549 O O . ALA B 1 144 ? 2.002 17.891 15.648 1 98.88 144 ALA B O 1
ATOM 3550 N N . GLU B 1 145 ? 1.012 19.828 15.305 1 98.69 145 GLU B N 1
ATOM 3551 C CA . GLU B 1 145 ? 0.105 19.297 14.289 1 98.69 145 GLU B CA 1
ATOM 3552 C C . GLU B 1 145 ? 0.874 18.766 13.086 1 98.69 145 GLU B C 1
ATOM 3554 O O . GLU B 1 145 ? 0.709 17.609 12.695 1 98.69 145 GLU B O 1
ATOM 3559 N N . PRO B 1 146 ? 1.793 19.547 12.453 1 98.75 146 PRO B N 1
ATOM 3560 C CA . PRO B 1 146 ? 2.535 18.984 11.32 1 98.75 146 PRO B CA 1
ATOM 3561 C C . PRO B 1 146 ? 3.473 17.844 11.734 1 98.75 146 PRO B C 1
ATOM 3563 O O . PRO B 1 146 ? 3.736 16.938 10.945 1 98.75 146 PRO B O 1
ATOM 3566 N N . LEU B 1 147 ? 3.984 17.906 12.977 1 98.88 147 LEU B N 1
ATOM 3567 C CA . LEU B 1 147 ? 4.785 16.781 13.461 1 98.88 147 LEU B CA 1
ATOM 3568 C C . LEU B 1 147 ? 3.945 15.508 13.531 1 98.88 147 LEU B C 1
ATOM 3570 O O . LEU B 1 147 ? 4.438 14.414 13.234 1 98.88 147 LEU B O 1
ATOM 3574 N N . ALA B 1 148 ? 2.686 15.664 13.938 1 98.81 148 ALA B N 1
ATOM 3575 C CA . ALA B 1 148 ? 1.778 14.523 13.977 1 98.81 148 ALA B CA 1
ATOM 3576 C C . ALA B 1 148 ? 1.543 13.961 12.578 1 98.81 148 ALA B C 1
ATOM 3578 O O . ALA B 1 148 ? 1.463 12.742 12.398 1 98.81 148 ALA B O 1
ATOM 3579 N N . VAL B 1 149 ? 1.44 14.805 11.594 1 98.75 149 VAL B N 1
ATOM 3580 C CA . VAL B 1 149 ? 1.275 14.383 10.203 1 98.75 149 VAL B CA 1
ATOM 3581 C C . VAL B 1 149 ? 2.486 13.562 9.766 1 98.75 149 VAL B C 1
ATOM 3583 O O . VAL B 1 149 ? 2.336 12.469 9.203 1 98.75 149 VAL B O 1
ATOM 3586 N N . ALA B 1 150 ? 3.676 14.07 10.047 1 98.88 150 ALA B N 1
ATOM 3587 C CA . ALA B 1 150 ? 4.906 13.375 9.688 1 98.88 150 ALA B CA 1
ATOM 3588 C C . ALA B 1 150 ? 5.004 12.031 10.406 1 98.88 150 ALA B C 1
ATOM 3590 O O . ALA B 1 150 ? 5.395 11.023 9.812 1 98.88 150 ALA B O 1
ATOM 3591 N N . LEU B 1 151 ? 4.668 12.078 11.695 1 98.88 151 LEU B N 1
ATOM 3592 C CA . LEU B 1 151 ? 4.727 10.852 12.484 1 98.88 151 LEU B CA 1
ATOM 3593 C C . LEU B 1 151 ? 3.793 9.797 11.914 1 98.88 151 LEU B C 1
ATOM 3595 O O . LEU B 1 151 ? 4.156 8.617 11.836 1 98.88 151 LEU B O 1
ATOM 3599 N N . HIS B 1 152 ? 2.627 10.211 11.516 1 98.69 152 HIS B N 1
ATOM 3600 C CA . HIS B 1 152 ? 1.668 9.297 10.898 1 98.69 152 HIS B CA 1
ATOM 3601 C C . HIS B 1 152 ? 2.236 8.68 9.625 1 98.69 152 HIS B C 1
ATOM 3603 O O . HIS B 1 152 ? 2.148 7.465 9.43 1 98.69 152 HIS B O 1
ATOM 3609 N N . ALA B 1 153 ? 2.83 9.469 8.797 1 98.81 153 ALA B N 1
ATOM 3610 C CA . ALA B 1 153 ? 3.402 8.992 7.539 1 98.81 153 ALA B CA 1
ATOM 3611 C C . ALA B 1 153 ? 4.539 8.008 7.789 1 98.81 153 ALA B C 1
ATOM 3613 O O . ALA B 1 153 ? 4.617 6.961 7.141 1 98.81 153 ALA B O 1
ATOM 3614 N N . VAL B 1 154 ? 5.422 8.336 8.75 1 98.81 154 VAL B N 1
ATOM 3615 C CA . VAL B 1 154 ? 6.551 7.484 9.102 1 98.81 154 VAL B CA 1
ATOM 3616 C C . VAL B 1 154 ? 6.043 6.137 9.609 1 98.81 154 VAL B C 1
ATOM 3618 O O . VAL B 1 154 ? 6.566 5.086 9.234 1 98.81 154 VAL B O 1
ATOM 3621 N N . ARG B 1 155 ? 5.004 6.188 10.391 1 98.19 155 ARG B N 1
ATOM 3622 C CA . ARG B 1 155 ? 4.449 4.957 10.953 1 98.19 155 ARG B CA 1
ATOM 3623 C C . ARG B 1 155 ? 3.787 4.113 9.875 1 98.19 155 ARG B C 1
ATOM 3625 O O . ARG B 1 155 ? 3.916 2.885 9.867 1 98.19 155 ARG B O 1
ATOM 3632 N N . ARG B 1 156 ? 3.059 4.734 9 1 98.12 156 ARG B N 1
ATOM 3633 C CA . ARG B 1 156 ? 2.395 3.99 7.938 1 98.12 156 ARG B CA 1
ATOM 3634 C C . ARG B 1 156 ? 3.414 3.352 6.996 1 98.12 156 ARG B C 1
ATOM 3636 O O . ARG B 1 156 ? 3.193 2.248 6.492 1 98.12 156 ARG B O 1
ATOM 3643 N N . LEU B 1 157 ? 4.512 4.07 6.723 1 98.56 157 LEU B N 1
ATOM 3644 C CA . LEU B 1 157 ? 5.555 3.5 5.875 1 98.56 157 LEU B CA 1
ATOM 3645 C C . LEU B 1 157 ? 6.18 2.273 6.535 1 98.56 157 LEU B C 1
ATOM 3647 O O . LEU B 1 157 ? 6.562 1.322 5.848 1 98.56 157 LEU B O 1
ATOM 3651 N N . ALA B 1 158 ? 6.348 2.324 7.867 1 97.19 158 ALA B N 1
ATOM 3652 C CA . ALA B 1 158 ? 6.812 1.204 8.68 1 97.19 158 ALA B CA 1
ATOM 3653 C C . ALA B 1 158 ? 8.125 0.636 8.133 1 97.19 158 ALA B C 1
ATOM 3655 O O . ALA B 1 158 ? 8.227 -0.568 7.887 1 97.19 158 ALA B O 1
ATOM 3656 N N . VAL B 1 159 ? 9.117 1.435 8.008 1 97.81 159 VAL B N 1
ATOM 3657 C CA . VAL B 1 159 ? 10.422 0.991 7.527 1 97.81 159 VAL B CA 1
ATOM 3658 C C . VAL B 1 159 ? 11.008 -0.032 8.5 1 97.81 159 VAL B C 1
ATOM 3660 O O . VAL B 1 159 ? 11.078 0.215 9.703 1 97.81 159 VAL B O 1
ATOM 3663 N N . PRO B 1 160 ? 11.43 -1.199 8.016 1 95.44 160 PRO B N 1
ATOM 3664 C CA . PRO B 1 160 ? 12.07 -2.166 8.906 1 95.44 160 PRO B CA 1
ATOM 3665 C C . PRO B 1 160 ? 13.352 -1.628 9.539 1 95.44 160 PRO B C 1
ATOM 3667 O O . PRO B 1 160 ? 14.078 -0.85 8.906 1 95.44 160 PRO B O 1
ATOM 3670 N N . ASP B 1 161 ? 13.594 -2.111 10.734 1 94.38 161 ASP B N 1
ATOM 3671 C CA . ASP B 1 161 ? 14.797 -1.69 11.43 1 94.38 161 ASP B CA 1
ATOM 3672 C C . ASP B 1 161 ? 16.047 -1.959 10.586 1 94.38 161 ASP B C 1
ATOM 3674 O O . ASP B 1 161 ? 16.156 -3.01 9.953 1 94.38 161 ASP B O 1
ATOM 3678 N N . GLY B 1 162 ? 16.875 -0.98 10.523 1 95 162 GLY B N 1
ATOM 3679 C CA . GLY B 1 162 ? 18.141 -1.126 9.836 1 95 162 GLY B CA 1
ATOM 3680 C C . GLY B 1 162 ? 18.062 -0.834 8.352 1 95 162 GLY B C 1
ATOM 3681 O O . GLY B 1 162 ? 19.078 -0.622 7.688 1 95 162 GLY B O 1
ATOM 3682 N N . ALA B 1 163 ? 16.875 -0.809 7.723 1 95.94 163 ALA B N 1
ATOM 3683 C CA . ALA B 1 163 ? 16.703 -0.63 6.285 1 95.94 163 ALA B CA 1
ATOM 3684 C C . ALA B 1 163 ? 16.859 0.836 5.891 1 95.94 163 ALA B C 1
ATOM 3686 O O . ALA B 1 163 ? 16.484 1.731 6.648 1 95.94 163 ALA B O 1
ATOM 3687 N N . PRO B 1 164 ? 17.422 1.096 4.73 1 97.75 164 PRO B N 1
ATOM 3688 C CA . PRO B 1 164 ? 17.5 2.48 4.262 1 97.75 164 PRO B CA 1
ATOM 3689 C C . PRO B 1 164 ? 16.125 3.064 3.912 1 97.75 164 PRO B C 1
ATOM 3691 O O . PRO B 1 164 ? 15.211 2.324 3.545 1 97.75 164 PRO B O 1
ATOM 3694 N N . VAL B 1 165 ? 16.031 4.32 4.039 1 98.75 165 VAL B N 1
ATOM 3695 C CA . VAL B 1 165 ? 14.805 5.023 3.666 1 98.75 165 VAL B CA 1
ATOM 3696 C C . VAL B 1 165 ? 15.156 6.324 2.945 1 98.75 165 VAL B C 1
ATOM 3698 O O . VAL B 1 165 ? 16.109 7.012 3.324 1 98.75 165 VAL B O 1
ATOM 3701 N N . LEU B 1 166 ? 14.477 6.594 1.852 1 98.94 166 LEU B N 1
ATOM 3702 C CA . LEU B 1 166 ? 14.617 7.832 1.09 1 98.94 166 LEU B CA 1
ATOM 3703 C C . LEU B 1 166 ? 13.453 8.773 1.363 1 98.94 166 LEU B C 1
ATOM 3705 O O . LEU B 1 166 ? 12.289 8.391 1.215 1 98.94 166 LEU B O 1
ATOM 3709 N N . VAL B 1 167 ? 13.711 9.938 1.824 1 98.94 167 VAL B N 1
ATOM 3710 C CA . VAL B 1 167 ? 12.711 10.992 1.942 1 98.94 167 VAL B CA 1
ATOM 3711 C C . VAL B 1 167 ? 12.812 11.945 0.749 1 98.94 167 VAL B C 1
ATOM 3713 O O . VAL B 1 167 ? 13.867 12.539 0.513 1 98.94 167 VAL B O 1
ATOM 3716 N N . MET B 1 168 ? 11.742 12.031 0.033 1 98.88 168 MET B N 1
ATOM 3717 C CA . MET B 1 168 ? 11.688 12.898 -1.138 1 98.88 168 MET B CA 1
ATOM 3718 C C . MET B 1 168 ? 10.922 14.188 -0.823 1 98.88 168 MET B C 1
ATOM 3720 O O . MET B 1 168 ? 9.719 14.148 -0.561 1 98.88 168 MET B O 1
ATOM 3724 N N . GLY B 1 169 ? 11.562 15.32 -0.968 1 98.19 169 GLY B N 1
ATOM 3725 C CA . GLY B 1 169 ? 11.031 16.594 -0.529 1 98.19 169 GLY B CA 1
ATOM 3726 C C . GLY B 1 169 ? 11.477 16.984 0.872 1 98.19 169 GLY B C 1
ATOM 3727 O O . GLY B 1 169 ? 11.133 16.297 1.841 1 98.19 169 GLY B O 1
ATOM 3728 N N . CYS B 1 170 ? 12.18 18.078 0.918 1 97.88 170 CYS B N 1
ATOM 3729 C CA . CYS B 1 170 ? 12.695 18.531 2.203 1 97.88 170 CYS B CA 1
ATOM 3730 C C . CYS B 1 170 ? 11.977 19.797 2.656 1 97.88 170 CYS B C 1
ATOM 3732 O O . CYS B 1 170 ? 12.602 20.719 3.176 1 97.88 170 CYS B O 1
ATOM 3734 N N . GLY B 1 171 ? 10.68 19.875 2.32 1 97 171 GLY B N 1
ATOM 3735 C CA . GLY B 1 171 ? 9.812 20.859 2.955 1 97 171 GLY B CA 1
ATOM 3736 C C . GLY B 1 171 ? 9.453 20.5 4.383 1 97 171 GLY B C 1
ATOM 3737 O O . GLY B 1 171 ? 10.156 19.719 5.035 1 97 171 GLY B O 1
ATOM 3738 N N . THR B 1 172 ? 8.344 21.047 4.859 1 98.06 172 THR B N 1
ATOM 3739 C CA . THR B 1 172 ? 7.984 20.891 6.266 1 98.06 172 THR B CA 1
ATOM 3740 C C . THR B 1 172 ? 7.758 19.422 6.598 1 98.06 172 THR B C 1
ATOM 3742 O O . THR B 1 172 ? 8.43 18.859 7.465 1 98.06 172 THR B O 1
ATOM 3745 N N . ILE B 1 173 ? 6.871 18.766 5.863 1 98.62 173 ILE B N 1
ATOM 3746 C CA . ILE B 1 173 ? 6.5 17.391 6.191 1 98.62 173 ILE B CA 1
ATOM 3747 C C . ILE B 1 173 ? 7.68 16.453 5.93 1 98.62 173 ILE B C 1
ATOM 3749 O O . ILE B 1 173 ? 7.961 15.562 6.73 1 98.62 173 ILE B O 1
ATOM 3753 N N . GLY B 1 174 ? 8.375 16.688 4.805 1 98.69 174 GLY B N 1
ATOM 3754 C CA . GLY B 1 174 ? 9.555 15.883 4.535 1 98.69 174 GLY B CA 1
ATOM 3755 C C . GLY B 1 174 ? 10.648 16.078 5.566 1 98.69 174 GLY B C 1
ATOM 3756 O O . GLY B 1 174 ? 11.25 15.102 6.031 1 98.69 174 GLY B O 1
ATOM 3757 N N . GLY B 1 175 ? 10.938 17.297 5.895 1 98.81 175 GLY B N 1
ATOM 3758 C CA . GLY B 1 175 ? 11.938 17.578 6.914 1 98.81 175 GLY B CA 1
ATOM 3759 C C . GLY B 1 175 ? 11.586 17 8.273 1 98.81 175 GLY B C 1
ATOM 3760 O O . GLY B 1 175 ? 12.453 16.438 8.945 1 98.81 175 GLY B O 1
ATOM 3761 N N . LEU B 1 176 ? 10.336 17.141 8.664 1 98.94 176 LEU B N 1
ATOM 3762 C CA . LEU B 1 176 ? 9.891 16.578 9.938 1 98.94 176 LEU B CA 1
ATOM 3763 C C . LEU B 1 176 ? 9.938 15.055 9.906 1 98.94 176 LEU B C 1
ATOM 3765 O O . LEU B 1 176 ? 10.281 14.414 10.906 1 98.94 176 LEU B O 1
ATOM 3769 N N . SER B 1 177 ? 9.57 14.422 8.789 1 98.94 177 SER B N 1
ATOM 3770 C CA . SER B 1 177 ? 9.68 12.969 8.641 1 98.94 177 SER B CA 1
ATOM 3771 C C . SER B 1 177 ? 11.133 12.516 8.766 1 98.94 177 SER B C 1
ATOM 3773 O O . SER B 1 177 ? 11.414 11.531 9.461 1 98.94 177 SER B O 1
ATOM 3775 N N . ALA B 1 178 ? 12.023 13.258 8.102 1 98.94 178 ALA B N 1
ATOM 3776 C CA . ALA B 1 178 ? 13.453 12.945 8.195 1 98.94 178 ALA B CA 1
ATOM 3777 C C . ALA B 1 178 ? 13.938 13.055 9.641 1 98.94 178 ALA B C 1
ATOM 3779 O O . ALA B 1 178 ? 14.703 12.211 10.109 1 98.94 178 ALA B O 1
ATOM 3780 N N . LEU B 1 179 ? 13.5 14.094 10.32 1 98.94 179 LEU B N 1
ATOM 3781 C CA . LEU B 1 179 ? 13.891 14.297 11.711 1 98.94 179 LEU B CA 1
ATOM 3782 C C . LEU B 1 179 ? 13.414 13.141 12.578 1 98.94 179 LEU B C 1
ATOM 3784 O O . LEU B 1 179 ? 14.18 12.594 13.367 1 98.94 179 LEU B O 1
ATOM 3788 N N . LEU B 1 180 ? 12.148 12.773 12.398 1 98.88 180 LEU B N 1
ATOM 3789 C CA . LEU B 1 180 ? 11.602 11.656 13.164 1 98.88 180 LEU B CA 1
ATOM 3790 C C . LEU B 1 180 ? 12.344 10.359 12.844 1 98.88 180 LEU B C 1
ATOM 3792 O O . LEU B 1 180 ? 12.656 9.586 13.75 1 98.88 180 LEU B O 1
ATOM 3796 N N . LEU B 1 181 ? 12.633 10.109 11.578 1 98.81 181 LEU B N 1
ATOM 3797 C CA . LEU B 1 181 ? 13.352 8.906 11.172 1 98.81 181 LEU B CA 1
ATOM 3798 C C . LEU B 1 181 ? 14.758 8.891 11.75 1 98.81 181 LEU B C 1
ATOM 3800 O O . LEU B 1 181 ? 15.25 7.836 12.156 1 98.81 181 LEU B O 1
ATOM 3804 N N . SER B 1 182 ? 15.422 10.055 11.82 1 98.5 182 SER B N 1
ATOM 3805 C CA . SER B 1 182 ? 16.766 10.133 12.359 1 98.5 182 SER B CA 1
ATOM 3806 C C . SER B 1 182 ? 16.797 9.797 13.844 1 98.5 182 SER B C 1
ATOM 3808 O O . SER B 1 182 ? 17.844 9.398 14.383 1 98.5 182 SER B O 1
ATOM 3810 N N . ARG B 1 183 ? 15.625 9.961 14.492 1 97.56 183 ARG B N 1
ATOM 3811 C CA . ARG B 1 183 ? 15.57 9.758 15.938 1 97.56 183 ARG B CA 1
ATOM 3812 C C . ARG B 1 183 ? 14.969 8.398 16.281 1 97.56 183 ARG B C 1
ATOM 3814 O O . ARG B 1 183 ? 15.359 7.77 17.266 1 97.56 183 ARG B O 1
ATOM 3821 N N . LEU B 1 184 ? 14.008 7.953 15.461 1 96.25 184 LEU B N 1
ATOM 3822 C CA . LEU B 1 184 ? 13.195 6.805 15.844 1 96.25 184 LEU B CA 1
ATOM 3823 C C . LEU B 1 184 ? 13.555 5.578 15.008 1 96.25 184 LEU B C 1
ATOM 3825 O O . LEU B 1 184 ? 13.109 4.469 15.297 1 96.25 184 LEU B O 1
ATOM 3829 N N . HIS B 1 185 ? 14.312 5.746 13.93 1 95.25 185 HIS B N 1
ATOM 3830 C CA . HIS B 1 185 ? 14.695 4.672 13.023 1 95.25 185 HIS B CA 1
ATOM 3831 C C . HIS B 1 185 ? 16.203 4.508 12.969 1 95.25 185 HIS B C 1
ATOM 3833 O O . HIS B 1 185 ? 16.938 5.496 12.93 1 95.25 185 HIS B O 1
ATOM 3839 N N . GLN B 1 186 ? 16.641 3.193 13.031 1 93.62 186 GLN B N 1
ATOM 3840 C CA . GLN B 1 186 ? 18.062 2.883 12.922 1 93.62 186 GLN B CA 1
ATOM 3841 C C . GLN B 1 186 ? 18.406 2.414 11.508 1 93.62 186 GLN B C 1
ATOM 3843 O O . GLN B 1 186 ? 18.172 1.255 11.164 1 93.62 186 GLN B O 1
ATOM 3848 N N . GLY B 1 187 ? 18.828 3.156 10.602 1 95.44 187 GLY B N 1
ATOM 3849 C CA . GLY B 1 187 ? 19.219 2.842 9.234 1 95.44 187 GLY B CA 1
ATOM 3850 C C . GLY B 1 187 ? 19.609 4.066 8.43 1 95.44 187 GLY B C 1
ATOM 3851 O O . GLY B 1 187 ? 19.422 5.199 8.883 1 95.44 187 GLY B O 1
ATOM 3852 N N . PRO B 1 188 ? 20.156 3.834 7.277 1 97.94 188 PRO B N 1
ATOM 3853 C CA . PRO B 1 188 ? 20.547 4.957 6.43 1 97.94 188 PRO B CA 1
ATOM 3854 C C . PRO B 1 188 ? 19.375 5.844 6.023 1 97.94 188 PRO B C 1
ATOM 3856 O O . PRO B 1 188 ? 18.297 5.336 5.695 1 97.94 188 PRO B O 1
ATOM 3859 N N . LEU B 1 189 ? 19.578 7.086 6.199 1 98.69 189 LEU B N 1
ATOM 3860 C CA . LEU B 1 189 ? 18.578 8.094 5.824 1 98.69 189 LEU B CA 1
ATOM 3861 C C . LEU B 1 189 ? 19.062 8.898 4.617 1 98.69 189 LEU B C 1
ATOM 3863 O O . LEU B 1 189 ? 20.062 9.609 4.695 1 98.69 189 LEU B O 1
ATOM 3867 N N . LEU B 1 190 ? 18.391 8.734 3.498 1 98.88 190 LEU B N 1
ATOM 3868 C CA . LEU B 1 190 ? 18.688 9.484 2.279 1 98.88 190 LEU B CA 1
ATOM 3869 C C . LEU B 1 190 ? 17.672 10.594 2.059 1 98.88 190 LEU B C 1
ATOM 3871 O O . LEU B 1 190 ? 16.484 10.445 2.402 1 98.88 190 LEU B O 1
ATOM 3875 N N . LEU B 1 191 ? 18.141 11.719 1.517 1 98.88 191 LEU B N 1
ATOM 3876 C CA . LEU B 1 191 ? 17.328 12.898 1.262 1 98.88 191 LEU B CA 1
ATOM 3877 C C . LEU B 1 191 ? 17.484 13.359 -0.184 1 98.88 191 LEU B C 1
ATOM 3879 O O . LEU B 1 191 ? 18.578 13.32 -0.744 1 98.88 191 LEU B O 1
ATOM 3883 N N . THR B 1 192 ? 16.375 13.766 -0.727 1 98.75 192 THR B N 1
ATOM 3884 C CA . THR B 1 192 ? 16.469 14.398 -2.037 1 98.75 192 THR B CA 1
ATOM 3885 C C . THR B 1 192 ? 15.477 15.547 -2.152 1 98.75 192 THR B C 1
ATOM 3887 O O . THR B 1 192 ? 14.367 15.477 -1.621 1 98.75 192 THR B O 1
ATOM 3890 N N . ASP B 1 193 ? 15.883 16.609 -2.652 1 97.75 193 ASP B N 1
ATOM 3891 C CA . ASP B 1 193 ? 15.094 17.812 -2.918 1 97.75 193 ASP B CA 1
ATOM 3892 C C . ASP B 1 193 ? 15.703 18.625 -4.055 1 97.75 193 ASP B C 1
ATOM 3894 O O . ASP B 1 193 ? 16.922 18.625 -4.238 1 97.75 193 ASP B O 1
ATOM 3898 N N . LEU B 1 194 ? 14.875 19.266 -4.836 1 95.25 194 LEU B N 1
ATOM 3899 C CA . LEU B 1 194 ? 15.375 20.141 -5.891 1 95.25 194 LEU B CA 1
ATOM 3900 C C . LEU B 1 194 ? 15.977 21.422 -5.301 1 95.25 194 LEU B C 1
ATOM 3902 O O . LEU B 1 194 ? 16.812 22.062 -5.93 1 95.25 194 LEU B O 1
ATOM 3906 N N . ASN B 1 195 ? 15.453 21.875 -4.145 1 95.62 195 ASN B N 1
ATOM 3907 C CA . ASN B 1 195 ? 16.031 23 -3.422 1 95.62 195 ASN B CA 1
ATOM 3908 C C . ASN B 1 195 ? 17.234 22.578 -2.588 1 95.62 195 ASN B C 1
ATOM 3910 O O . ASN B 1 195 ? 17.078 21.984 -1.521 1 95.62 195 ASN B O 1
ATOM 3914 N N . ALA B 1 196 ? 18.406 22.953 -2.982 1 96.06 196 ALA B N 1
ATOM 3915 C CA . ALA B 1 196 ? 19.656 22.5 -2.371 1 96.06 196 ALA B CA 1
ATOM 3916 C C . ALA B 1 196 ? 19.797 23.016 -0.941 1 96.06 196 ALA B C 1
ATOM 3918 O O . ALA B 1 196 ? 20.328 22.328 -0.071 1 96.06 196 ALA B O 1
ATOM 3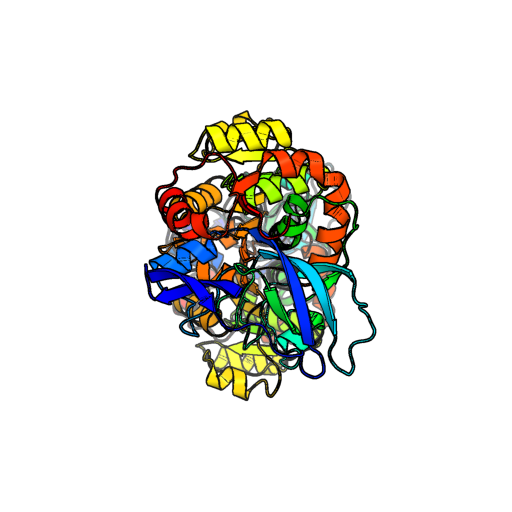919 N N . ASP B 1 197 ? 19.297 24.188 -0.737 1 96.5 197 ASP B N 1
ATOM 3920 C CA . ASP B 1 197 ? 19.422 24.797 0.587 1 96.5 197 ASP B CA 1
ATOM 3921 C C . ASP B 1 197 ? 18.562 24.047 1.609 1 96.5 197 ASP B C 1
ATOM 3923 O O . ASP B 1 197 ? 19.016 23.797 2.73 1 96.5 197 ASP B O 1
ATOM 3927 N N . LYS B 1 198 ? 17.375 23.703 1.241 1 97.12 198 LYS B N 1
ATOM 3928 C CA . LYS B 1 198 ? 16.5 22.953 2.143 1 97.12 198 LYS B CA 1
ATOM 3929 C C . LYS B 1 198 ? 17.062 21.562 2.414 1 97.12 198 LYS B C 1
ATOM 3931 O O . LYS B 1 198 ? 17.062 21.094 3.559 1 97.12 198 LYS B O 1
ATOM 3936 N N . ALA B 1 199 ? 17.547 20.922 1.352 1 98.06 199 ALA B N 1
ATOM 3937 C CA . ALA B 1 199 ? 18.141 19.594 1.521 1 98.06 199 ALA B CA 1
ATOM 3938 C C . ALA B 1 199 ? 19.344 19.656 2.467 1 98.06 199 ALA B C 1
ATOM 3940 O O . ALA B 1 199 ? 19.484 18.797 3.34 1 98.06 199 ALA B O 1
ATOM 3941 N N . ALA B 1 200 ? 20.156 20.672 2.283 1 98.25 200 ALA B N 1
ATOM 3942 C CA . ALA B 1 200 ? 21.344 20.828 3.113 1 98.25 200 ALA B CA 1
ATOM 3943 C C . ALA B 1 200 ? 20.969 21.062 4.574 1 98.25 200 ALA B C 1
ATOM 3945 O O . ALA B 1 200 ? 21.594 20.5 5.48 1 98.25 200 ALA B O 1
ATOM 3946 N N . LEU B 1 201 ? 19.969 21.875 4.746 1 98.31 201 LEU B N 1
ATOM 3947 C CA . LEU B 1 201 ? 19.531 22.172 6.105 1 98.31 201 LEU B CA 1
ATOM 3948 C C . LEU B 1 201 ? 19.031 20.906 6.797 1 98.31 201 LEU B C 1
ATOM 3950 O O . LEU B 1 201 ? 19.406 20.609 7.934 1 98.31 201 LEU B O 1
ATOM 3954 N N . VAL B 1 202 ? 18.156 20.125 6.141 1 98.81 202 VAL B N 1
ATOM 3955 C CA . VAL B 1 202 ? 17.609 18.906 6.723 1 98.81 202 VAL B CA 1
ATOM 3956 C C . VAL B 1 202 ? 18.734 17.906 6.969 1 98.81 202 VAL B C 1
ATOM 3958 O O . VAL B 1 202 ? 18.766 17.219 8 1 98.81 202 VAL B O 1
ATOM 3961 N N . ALA B 1 203 ? 19.688 17.828 6.027 1 98.81 203 ALA B N 1
ATOM 3962 C CA . ALA B 1 203 ? 20.828 16.938 6.195 1 98.81 203 ALA B CA 1
ATOM 3963 C C . ALA B 1 203 ? 21.641 17.312 7.43 1 98.81 203 ALA B C 1
ATOM 3965 O O . ALA B 1 203 ? 22.047 16.453 8.211 1 98.81 203 ALA B O 1
ATOM 3966 N N . GLU B 1 204 ? 21.875 18.594 7.582 1 98.62 204 GLU B N 1
ATOM 3967 C CA . GLU B 1 204 ? 22.656 19.078 8.719 1 98.62 204 GLU B CA 1
ATOM 3968 C C . GLU B 1 204 ? 21.969 18.734 10.039 1 98.62 204 GLU B C 1
ATOM 3970 O O . GLU B 1 204 ? 22.625 18.328 11 1 98.62 204 GLU B O 1
ATOM 3975 N N . VAL B 1 205 ? 20.688 18.859 10.07 1 98.56 205 VAL B N 1
ATOM 3976 C CA . VAL B 1 205 ? 19.906 18.688 11.297 1 98.56 205 VAL B CA 1
ATOM 3977 C C . VAL B 1 205 ? 19.766 17.203 11.609 1 98.56 205 VAL B C 1
ATOM 3979 O O . VAL B 1 205 ? 19.766 16.797 12.781 1 98.56 205 VAL B O 1
ATOM 3982 N N . THR B 1 206 ? 19.688 16.312 10.586 1 98.69 206 THR B N 1
ATOM 3983 C CA . THR B 1 206 ? 19.25 14.938 10.797 1 98.69 206 THR B CA 1
ATOM 3984 C C . THR B 1 206 ? 20.422 13.977 10.617 1 98.69 206 THR B C 1
ATOM 3986 O O . THR B 1 206 ? 20.359 12.82 11.039 1 98.69 206 THR B O 1
ATOM 3989 N N . GLY B 1 207 ? 21.484 14.414 9.93 1 98.38 207 GLY B N 1
ATOM 3990 C CA . GLY B 1 207 ? 22.578 13.523 9.578 1 98.38 207 GLY B CA 1
ATOM 3991 C C . GLY B 1 207 ? 22.281 12.695 8.336 1 98.38 207 GLY B C 1
ATOM 3992 O O . GLY B 1 207 ? 23.047 11.773 8.016 1 98.38 207 GLY B O 1
ATOM 3993 N N . GLY B 1 208 ? 21.203 12.961 7.602 1 98.5 208 GLY B N 1
ATOM 3994 C CA . GLY B 1 208 ? 20.891 12.266 6.363 1 98.5 208 GLY B CA 1
ATOM 3995 C C . GLY B 1 208 ? 21.859 12.602 5.234 1 98.5 208 GLY B C 1
ATOM 3996 O O . GLY B 1 208 ? 22.594 13.586 5.312 1 98.5 208 GLY B O 1
ATOM 3997 N N . VAL B 1 209 ? 21.828 11.836 4.215 1 98.62 209 VAL B N 1
ATOM 3998 C CA . VAL B 1 209 ? 22.703 12.023 3.059 1 98.62 209 VAL B CA 1
ATOM 3999 C C . VAL B 1 209 ? 21.875 12.508 1.867 1 98.62 209 VAL B C 1
ATOM 4001 O O . VAL B 1 209 ? 20.906 11.859 1.477 1 98.62 209 VAL B O 1
ATOM 4004 N N . VAL B 1 210 ? 22.266 13.625 1.333 1 98.81 210 VAL B N 1
ATOM 4005 C CA . VAL B 1 210 ? 21.578 14.156 0.163 1 98.81 210 VAL B CA 1
ATOM 4006 C C . VAL B 1 210 ? 22.016 13.398 -1.087 1 98.81 210 VAL B C 1
ATOM 4008 O O . VAL B 1 210 ? 23.219 13.219 -1.318 1 98.81 210 VAL B O 1
ATOM 4011 N N . VAL B 1 211 ? 21.078 12.961 -1.883 1 98.69 211 VAL B N 1
ATOM 4012 C CA . VAL B 1 211 ? 21.375 12.227 -3.104 1 98.69 211 VAL B CA 1
ATOM 4013 C C . VAL B 1 211 ? 20.5 12.727 -4.242 1 98.69 211 VAL B C 1
ATOM 4015 O O . VAL B 1 211 ? 19.422 13.281 -4.004 1 98.69 211 VAL B O 1
ATOM 4018 N N . ALA B 1 212 ? 21 12.555 -5.5 1 98.06 212 ALA B N 1
ATOM 4019 C CA . ALA B 1 212 ? 20.125 12.75 -6.652 1 98.06 212 ALA B CA 1
ATOM 4020 C C . ALA B 1 212 ? 19.078 11.641 -6.742 1 98.06 212 ALA B C 1
ATOM 4022 O O . ALA B 1 212 ? 19.312 10.523 -6.281 1 98.06 212 ALA B O 1
ATOM 4023 N N . LEU B 1 213 ? 17.938 11.984 -7.293 1 97.94 213 LEU B N 1
ATOM 4024 C CA . LEU B 1 213 ? 16.875 10.992 -7.453 1 97.94 213 LEU B CA 1
ATOM 4025 C C . LEU B 1 213 ? 17.109 10.148 -8.703 1 97.94 213 LEU B C 1
ATOM 4027 O O . LEU B 1 213 ? 16.312 10.203 -9.648 1 97.94 213 LEU B O 1
ATOM 4031 N N . ASP B 1 214 ? 18.062 9.352 -8.656 1 96.25 214 ASP B N 1
ATOM 4032 C CA . ASP B 1 214 ? 18.391 8.43 -9.75 1 96.25 214 ASP B CA 1
ATOM 4033 C C . ASP B 1 214 ? 19.062 7.168 -9.219 1 96.25 214 ASP B C 1
ATOM 4035 O O . ASP B 1 214 ? 19.703 7.191 -8.156 1 96.25 214 ASP B O 1
ATOM 4039 N N . GLY B 1 215 ? 18.953 6.156 -9.977 1 95.31 215 GLY B N 1
ATOM 4040 C CA . GLY B 1 215 ? 19.359 4.832 -9.547 1 95.31 215 GLY B CA 1
ATOM 4041 C C . GLY B 1 215 ? 20.844 4.746 -9.234 1 95.31 215 GLY B C 1
ATOM 4042 O O . GLY B 1 215 ? 21.234 4.176 -8.211 1 95.31 215 GLY B O 1
ATOM 4043 N N . ALA B 1 216 ? 21.703 5.273 -10.047 1 95.94 216 ALA B N 1
ATOM 4044 C CA . ALA B 1 216 ? 23.141 5.195 -9.867 1 95.94 216 ALA B CA 1
ATOM 4045 C C . ALA B 1 216 ? 23.578 5.918 -8.602 1 95.94 216 ALA B C 1
ATOM 4047 O O . ALA B 1 216 ? 24.406 5.406 -7.84 1 95.94 216 ALA B O 1
ATOM 4048 N N . ALA B 1 217 ? 23.031 7.137 -8.344 1 97.31 217 ALA B N 1
ATOM 4049 C CA . ALA B 1 217 ? 23.359 7.914 -7.156 1 97.31 217 ALA B CA 1
ATOM 4050 C C . ALA B 1 217 ? 22.953 7.184 -5.883 1 97.31 217 ALA B C 1
ATOM 4052 O O . ALA B 1 217 ? 23.688 7.188 -4.891 1 97.31 217 ALA B O 1
ATOM 4053 N N . ILE B 1 218 ? 21.781 6.578 -5.91 1 97 218 ILE B N 1
ATOM 4054 C CA . ILE B 1 218 ? 21.266 5.848 -4.758 1 97 218 ILE B CA 1
ATOM 4055 C C . ILE B 1 218 ? 22.125 4.621 -4.488 1 97 218 ILE B C 1
ATOM 4057 O O . ILE B 1 218 ? 22.469 4.336 -3.34 1 97 218 ILE B O 1
ATOM 4061 N N . GLU B 1 219 ? 22.469 3.879 -5.523 1 94.44 219 GLU B N 1
ATOM 4062 C CA . GLU B 1 219 ? 23.328 2.707 -5.375 1 94.44 219 GLU B CA 1
ATOM 4063 C C . GLU B 1 219 ? 24.672 3.086 -4.785 1 94.44 219 GLU B C 1
ATOM 4065 O O . GLU B 1 219 ? 25.234 2.355 -3.959 1 94.44 219 GLU B O 1
ATOM 4070 N N . GLU B 1 220 ? 25.219 4.211 -5.273 1 96.69 220 GLU B N 1
ATOM 4071 C CA . GLU B 1 220 ? 26.5 4.688 -4.758 1 96.69 220 GLU B CA 1
ATOM 4072 C C . GLU B 1 220 ? 26.406 5.027 -3.273 1 96.69 220 GLU B C 1
ATOM 4074 O O . GLU B 1 220 ? 27.344 4.766 -2.512 1 96.69 220 GLU B O 1
ATOM 4079 N N . ALA B 1 221 ? 25.281 5.559 -2.838 1 97.31 221 ALA B N 1
ATOM 4080 C CA . ALA B 1 221 ? 25.078 5.988 -1.454 1 97.31 221 ALA B CA 1
ATOM 4081 C C . ALA B 1 221 ? 24.812 4.793 -0.543 1 97.31 221 ALA B C 1
ATOM 4083 O O . ALA B 1 221 ? 24.938 4.898 0.68 1 97.31 221 ALA B O 1
ATOM 4084 N N . LEU B 1 222 ? 24.344 3.695 -1.076 1 95.62 222 LEU B N 1
ATOM 4085 C CA . LEU B 1 222 ? 23.984 2.508 -0.31 1 95.62 222 LEU B CA 1
ATOM 4086 C C . LEU B 1 222 ? 24.781 1.296 -0.777 1 95.62 222 LEU B C 1
ATOM 4088 O O . LEU B 1 222 ? 24.203 0.322 -1.271 1 95.62 222 LEU B O 1
ATOM 4092 N N . PRO B 1 223 ? 26.062 1.341 -0.524 1 88.44 223 PRO B N 1
ATOM 4093 C CA . PRO B 1 223 ? 26.844 0.187 -0.991 1 88.44 223 PRO B CA 1
ATOM 4094 C C . PRO B 1 223 ? 26.391 -1.121 -0.34 1 88.44 223 PRO B C 1
ATOM 4096 O O . PRO B 1 223 ? 26.328 -1.213 0.889 1 88.44 223 PRO B O 1
ATOM 4099 N N . GLY B 1 224 ? 26 -2.074 -1.111 1 84 224 GLY B N 1
ATOM 4100 C CA . GLY B 1 224 ? 25.719 -3.424 -0.648 1 84 224 GLY B CA 1
ATOM 4101 C C . GLY B 1 224 ? 24.312 -3.594 -0.138 1 84 224 GLY B C 1
ATOM 4102 O O . GLY B 1 224 ? 23.938 -4.664 0.361 1 84 224 GLY B O 1
ATOM 4103 N N . THR B 1 225 ? 23.562 -2.506 -0.018 1 89.81 225 THR B N 1
ATOM 4104 C CA . THR B 1 225 ? 22.172 -2.6 0.412 1 89.81 225 THR B CA 1
ATOM 4105 C C . THR B 1 225 ? 21.234 -1.959 -0.616 1 89.81 225 THR B C 1
ATOM 4107 O O . THR B 1 225 ? 21.672 -1.134 -1.422 1 89.81 225 THR B O 1
ATOM 4110 N N . ARG B 1 226 ? 20 -2.389 -0.681 1 93.19 226 ARG B N 1
ATOM 4111 C CA . ARG B 1 226 ? 19.047 -1.886 -1.657 1 93.19 226 ARG B CA 1
ATOM 4112 C C . ARG B 1 226 ? 18.047 -0.946 -1.001 1 93.19 226 ARG B C 1
ATOM 4114 O O . ARG B 1 226 ? 17.703 -1.106 0.176 1 93.19 226 ARG B O 1
ATOM 4121 N N . LEU B 1 227 ? 17.609 0.02 -1.776 1 97 227 LEU B N 1
ATOM 4122 C CA . LEU B 1 227 ? 16.547 0.904 -1.337 1 97 227 LEU B CA 1
ATOM 4123 C C . LEU B 1 227 ? 15.18 0.299 -1.646 1 97 227 LEU B C 1
ATOM 4125 O O . LEU B 1 227 ? 14.859 0.03 -2.809 1 97 227 LEU B O 1
ATOM 4129 N N . ARG B 1 228 ? 14.359 0.099 -0.571 1 97.19 228 ARG B N 1
ATOM 4130 C CA . ARG B 1 228 ? 13.055 -0.507 -0.783 1 97.19 228 ARG B CA 1
ATOM 4131 C C . ARG B 1 228 ? 11.938 0.39 -0.25 1 97.19 228 ARG B C 1
ATOM 4133 O O . ARG B 1 228 ? 10.766 0.177 -0.55 1 97.19 228 ARG B O 1
ATOM 4140 N N . HIS B 1 229 ? 12.305 1.43 0.539 1 98.5 229 HIS B N 1
ATOM 4141 C CA . HIS B 1 229 ? 11.312 2.271 1.196 1 98.5 229 HIS B CA 1
ATOM 4142 C C . HIS B 1 229 ? 11.586 3.75 0.937 1 98.5 229 HIS B C 1
ATOM 4144 O O . HIS B 1 229 ? 12.727 4.199 1.023 1 98.5 229 HIS B O 1
ATOM 4150 N N . ALA B 1 230 ? 10.578 4.457 0.588 1 98.94 230 ALA B N 1
ATOM 4151 C CA . ALA B 1 230 ? 10.68 5.895 0.361 1 98.94 230 ALA B CA 1
ATOM 4152 C C . ALA B 1 230 ? 9.414 6.613 0.825 1 98.94 230 ALA B C 1
ATOM 4154 O O . ALA B 1 230 ? 8.352 6 0.93 1 98.94 230 ALA B O 1
ATOM 4155 N N . LEU B 1 231 ? 9.523 7.816 1.207 1 98.94 231 LEU B N 1
ATOM 4156 C CA . LEU B 1 231 ? 8.43 8.711 1.579 1 98.94 231 LEU B CA 1
ATOM 4157 C C . LEU B 1 231 ? 8.383 9.93 0.665 1 98.94 231 LEU B C 1
ATOM 4159 O O . LEU B 1 231 ? 9.367 10.664 0.558 1 98.94 231 LEU B O 1
ATOM 4163 N N . ASP B 1 232 ? 7.309 10.125 0.006 1 98.94 232 ASP B N 1
ATOM 4164 C CA . ASP B 1 232 ? 7.145 11.273 -0.878 1 98.94 232 ASP B CA 1
ATOM 4165 C C . ASP B 1 232 ? 6.379 12.398 -0.181 1 98.94 232 ASP B C 1
ATOM 4167 O O . ASP B 1 232 ? 5.188 12.266 0.099 1 98.94 232 ASP B O 1
ATOM 4171 N N . ALA B 1 233 ? 7.02 13.453 0.027 1 98.44 233 ALA B N 1
ATOM 4172 C CA . ALA B 1 233 ? 6.402 14.648 0.596 1 98.44 233 ALA B CA 1
ATOM 4173 C C . ALA B 1 233 ? 6.352 15.781 -0.427 1 98.44 233 ALA B C 1
ATOM 4175 O O . ALA B 1 233 ? 6.238 16.953 -0.06 1 98.44 233 ALA B O 1
ATOM 4176 N N . THR B 1 234 ? 6.496 15.477 -1.719 1 97 234 THR B N 1
ATOM 4177 C CA . THR B 1 234 ? 6.52 16.5 -2.762 1 97 234 THR B CA 1
ATOM 4178 C C . THR B 1 234 ? 5.164 16.578 -3.461 1 97 234 THR B C 1
ATOM 4180 O O . THR B 1 234 ? 4.719 17.672 -3.828 1 97 234 THR B O 1
ATOM 4183 N N . GLY B 1 235 ? 4.566 15.422 -3.699 1 96 235 GLY B N 1
ATOM 4184 C CA . GLY B 1 235 ? 3.387 15.336 -4.543 1 96 235 GLY B CA 1
ATOM 4185 C C . GLY B 1 235 ? 3.705 15.406 -6.023 1 96 235 GLY B C 1
ATOM 4186 O O . GLY B 1 235 ? 2.799 15.445 -6.859 1 96 235 GLY B O 1
ATOM 4187 N N . SER B 1 236 ? 4.988 15.391 -6.371 1 97.06 236 SER B N 1
ATOM 4188 C CA . SER B 1 236 ? 5.418 15.5 -7.762 1 97.06 236 SER B CA 1
ATOM 4189 C C . SER B 1 236 ? 5.238 14.18 -8.5 1 97.06 236 SER B C 1
ATOM 4191 O O . SER B 1 236 ? 5.82 13.164 -8.109 1 97.06 236 SER B O 1
ATOM 4193 N N . ILE B 1 237 ? 4.5 14.258 -9.633 1 97.94 237 ILE B N 1
ATOM 4194 C CA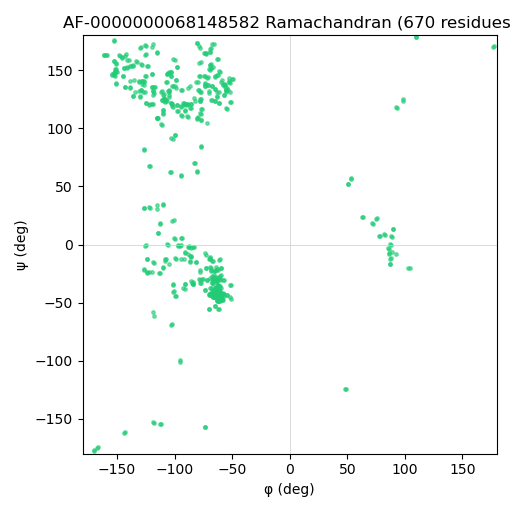 . ILE B 1 237 ? 4.262 13.062 -10.438 1 97.94 237 ILE B CA 1
ATOM 4195 C C . ILE B 1 237 ? 5.59 12.508 -10.945 1 97.94 237 ILE B C 1
ATOM 4197 O O . ILE B 1 237 ? 5.812 11.297 -10.914 1 97.94 237 ILE B O 1
ATOM 4201 N N . GLN B 1 238 ? 6.477 13.383 -11.305 1 97.38 238 GLN B N 1
ATOM 4202 C CA . GLN B 1 238 ? 7.781 12.969 -11.812 1 97.38 238 GLN B CA 1
ATOM 4203 C C . GLN B 1 238 ? 8.602 12.289 -10.727 1 97.38 238 GLN B C 1
ATOM 4205 O O . GLN B 1 238 ? 9.258 11.273 -10.977 1 97.38 238 GLN B O 1
ATOM 4210 N N . ALA B 1 239 ? 8.602 12.836 -9.555 1 98.25 239 ALA B N 1
ATOM 4211 C CA . ALA B 1 239 ? 9.359 12.25 -8.445 1 98.25 239 ALA B CA 1
ATOM 4212 C C . ALA B 1 239 ? 8.805 10.883 -8.07 1 98.25 239 ALA B C 1
ATOM 4214 O O . ALA B 1 239 ? 9.57 9.938 -7.852 1 98.25 239 ALA B O 1
ATOM 4215 N N . ILE B 1 240 ? 7.508 10.797 -8.016 1 98.56 240 ILE B N 1
ATOM 4216 C CA . ILE B 1 240 ? 6.852 9.539 -7.668 1 98.56 240 ILE B CA 1
ATOM 4217 C C . ILE B 1 240 ? 7.191 8.477 -8.711 1 98.56 240 ILE B C 1
ATOM 4219 O O . ILE B 1 240 ? 7.559 7.352 -8.359 1 98.56 240 ILE B O 1
ATOM 4223 N N . ALA B 1 241 ? 7.086 8.852 -9.984 1 98.06 241 ALA B N 1
ATOM 4224 C CA . ALA B 1 241 ? 7.41 7.922 -11.062 1 98.06 241 ALA B CA 1
ATOM 4225 C C . ALA B 1 241 ? 8.867 7.465 -10.969 1 98.06 241 ALA B C 1
ATOM 4227 O O . ALA B 1 241 ? 9.156 6.273 -11.117 1 98.06 241 ALA B O 1
ATOM 4228 N N . ARG B 1 242 ? 9.773 8.367 -10.734 1 97.81 242 ARG B N 1
ATOM 4229 C CA . ARG B 1 242 ? 11.195 8.039 -10.625 1 97.81 242 ARG B CA 1
ATOM 4230 C C . ARG B 1 242 ? 11.453 7.125 -9.438 1 97.81 242 ARG B C 1
ATOM 4232 O O . ARG B 1 242 ? 12.266 6.203 -9.523 1 97.81 242 ARG B O 1
ATOM 4239 N N . ALA B 1 243 ? 10.789 7.414 -8.312 1 98.38 243 ALA B N 1
ATOM 4240 C CA . ALA B 1 243 ? 10.945 6.57 -7.129 1 98.38 243 ALA B CA 1
ATOM 4241 C C . ALA B 1 243 ? 10.539 5.129 -7.426 1 98.38 243 ALA B C 1
ATOM 4243 O O . ALA B 1 243 ? 11.219 4.188 -7.012 1 98.38 243 ALA B O 1
ATOM 4244 N N . LEU B 1 244 ? 9.461 4.926 -8.141 1 97.75 244 LEU B N 1
ATOM 4245 C CA . LEU B 1 244 ? 8.977 3.596 -8.492 1 97.75 244 LEU B CA 1
ATOM 4246 C C . LEU B 1 244 ? 9.992 2.865 -9.367 1 97.75 244 LEU B C 1
ATOM 4248 O O . LEU B 1 244 ? 10.117 1.642 -9.297 1 97.75 244 LEU B O 1
ATOM 4252 N N . ASP B 1 245 ? 10.688 3.662 -10.133 1 96.38 245 ASP B N 1
ATOM 4253 C CA . ASP B 1 245 ? 11.711 3.076 -11 1 96.38 245 ASP B CA 1
ATOM 4254 C C . ASP B 1 245 ? 12.945 2.682 -10.195 1 96.38 245 ASP B C 1
ATOM 4256 O O . ASP B 1 245 ? 13.641 1.722 -10.539 1 96.38 245 ASP B O 1
ATOM 4260 N N . ILE B 1 246 ? 13.203 3.385 -9.133 1 96.69 246 ILE B N 1
ATOM 4261 C CA . ILE B 1 246 ? 14.461 3.258 -8.398 1 96.69 246 ILE B CA 1
ATOM 4262 C C . ILE B 1 246 ? 14.32 2.199 -7.309 1 96.69 246 ILE B C 1
ATOM 4264 O O . ILE B 1 246 ? 15.273 1.485 -7 1 96.69 246 ILE B O 1
ATOM 4268 N N . LEU B 1 247 ? 13.188 2.059 -6.707 1 97.06 247 LEU B N 1
ATOM 4269 C CA . LEU B 1 247 ? 12.984 1.164 -5.574 1 97.06 247 LEU B CA 1
ATOM 4270 C C . LEU B 1 247 ? 13.18 -0.291 -5.984 1 97.06 247 LEU B C 1
ATOM 4272 O O . LEU B 1 247 ? 12.734 -0.701 -7.059 1 97.06 247 LEU B O 1
ATOM 4276 N N . SER B 1 248 ? 13.93 -0.992 -5.145 1 95.31 248 SER B N 1
ATOM 4277 C CA . SER B 1 248 ? 13.969 -2.441 -5.301 1 95.31 248 SER B CA 1
ATOM 4278 C C . SER B 1 248 ? 12.672 -3.086 -4.832 1 95.31 248 SER B C 1
ATOM 4280 O O . SER B 1 248 ? 11.875 -2.453 -4.137 1 95.31 248 SER B O 1
ATOM 4282 N N . GLY B 1 249 ? 12.484 -4.277 -5.195 1 95.81 249 GLY B N 1
ATOM 4283 C CA . GLY B 1 249 ? 11.234 -4.957 -4.922 1 95.81 249 GLY B CA 1
ATOM 4284 C C . GLY B 1 249 ? 11.023 -5.25 -3.447 1 95.81 249 GLY B C 1
ATOM 4285 O O . GLY B 1 249 ? 11.984 -5.414 -2.697 1 95.81 249 GLY B O 1
ATOM 4286 N N . GLY B 1 250 ? 9.672 -5.363 -3.059 1 96.19 250 GLY B N 1
ATOM 4287 C CA . GLY B 1 250 ? 9.305 -5.816 -1.726 1 96.19 250 GLY B CA 1
ATOM 4288 C C . GLY B 1 250 ? 9.18 -4.684 -0.724 1 96.19 250 GLY B C 1
ATOM 4289 O O . GLY B 1 250 ? 9.18 -4.914 0.486 1 96.19 250 GLY B O 1
ATOM 4290 N N . GLY B 1 251 ? 9.141 -3.508 -1.216 1 96.31 251 GLY B N 1
ATOM 4291 C CA . GLY B 1 251 ? 9.078 -2.373 -0.308 1 96.31 251 GLY B CA 1
ATOM 4292 C C . GLY B 1 251 ? 7.816 -1.549 -0.479 1 96.31 251 GLY B C 1
ATOM 4293 O O . GLY B 1 251 ? 6.75 -2.09 -0.783 1 96.31 251 GLY B O 1
ATOM 4294 N N . ALA B 1 252 ? 7.938 -0.22 -0.104 1 98.62 252 ALA B N 1
ATOM 4295 C CA . ALA B 1 252 ? 6.762 0.647 -0.126 1 98.62 252 ALA B CA 1
ATOM 4296 C C . ALA B 1 252 ? 7.16 2.104 -0.353 1 98.62 252 ALA B C 1
ATOM 4298 O O . ALA B 1 252 ? 8.273 2.51 -0.012 1 98.62 252 ALA B O 1
ATOM 4299 N N . LEU B 1 253 ? 6.332 2.789 -0.986 1 98.88 253 LEU B N 1
ATOM 4300 C CA . LEU B 1 253 ? 6.395 4.238 -1.151 1 98.88 253 LEU B CA 1
ATOM 4301 C C . LEU B 1 253 ? 5.219 4.914 -0.456 1 98.88 253 LEU B C 1
ATOM 4303 O O . LEU B 1 253 ? 4.074 4.777 -0.887 1 98.88 253 LEU B O 1
ATOM 4307 N N . ALA B 1 254 ? 5.469 5.594 0.642 1 98.94 254 ALA B N 1
ATOM 4308 C CA . ALA B 1 254 ? 4.434 6.363 1.323 1 98.94 254 ALA B CA 1
ATOM 4309 C C . ALA B 1 254 ? 4.195 7.699 0.625 1 98.94 254 ALA B C 1
ATOM 4311 O O . ALA B 1 254 ? 5.148 8.406 0.274 1 98.94 254 ALA B O 1
ATOM 4312 N N . LEU B 1 255 ? 2.982 8.008 0.415 1 98.88 255 LEU B N 1
ATOM 4313 C CA . LEU B 1 255 ? 2.58 9.25 -0.241 1 98.88 255 LEU B CA 1
ATOM 4314 C C . LEU B 1 255 ? 1.909 10.195 0.75 1 98.88 255 LEU B C 1
ATOM 4316 O O . LEU B 1 255 ? 0.843 9.883 1.286 1 98.88 255 LEU B O 1
ATOM 4320 N N . VAL B 1 256 ? 2.508 11.289 0.985 1 98.12 256 VAL B N 1
ATOM 4321 C CA . VAL B 1 256 ? 1.927 12.258 1.91 1 98.12 256 VAL B CA 1
ATOM 4322 C C . VAL B 1 256 ? 1.814 13.625 1.231 1 98.12 256 VAL B C 1
ATOM 4324 O O . VAL B 1 256 ? 0.983 14.445 1.616 1 98.12 256 VAL B O 1
ATOM 4327 N N . GLY B 1 257 ? 2.58 13.859 0.185 1 96.19 257 GLY B N 1
ATOM 4328 C CA . GLY B 1 257 ? 2.52 15.109 -0.558 1 96.19 257 GLY B CA 1
ATOM 4329 C C . GLY B 1 257 ? 1.289 15.219 -1.438 1 96.19 257 GLY B C 1
ATOM 4330 O O . GLY B 1 257 ? 0.82 14.219 -1.989 1 96.19 257 GLY B O 1
ATOM 4331 N N . ILE B 1 258 ? 0.796 16.391 -1.553 1 92.12 258 ILE B N 1
ATOM 4332 C CA . ILE B 1 258 ? -0.331 16.688 -2.432 1 92.12 258 ILE B CA 1
ATOM 4333 C C . ILE B 1 258 ? 0.147 17.516 -3.619 1 92.12 258 ILE B C 1
ATOM 4335 O O . ILE B 1 258 ? 0.915 18.469 -3.453 1 92.12 258 ILE B O 1
ATOM 4339 N N . GLY B 1 259 ? -0.184 17.109 -4.805 1 90.25 259 GLY B N 1
ATOM 4340 C CA . GLY B 1 259 ? 0.249 17.812 -5.996 1 90.25 259 GLY B CA 1
ATOM 4341 C C . GLY B 1 259 ? -0.791 17.812 -7.102 1 90.25 259 GLY B C 1
ATOM 4342 O O . GLY B 1 259 ? -1.993 17.797 -6.828 1 90.25 259 GLY B O 1
ATOM 4343 N N . HIS B 1 260 ? -0.315 18.094 -8.227 1 90.31 260 HIS B N 1
ATOM 4344 C CA . HIS B 1 260 ? -1.18 18.125 -9.406 1 90.31 260 HIS B CA 1
ATOM 4345 C C . HIS B 1 260 ? -0.726 17.125 -10.453 1 90.31 260 HIS B C 1
ATOM 4347 O O . HIS B 1 260 ? 0.465 16.812 -10.555 1 90.31 260 HIS B O 1
ATOM 4353 N N . GLY B 1 261 ? -1.74 16.625 -11.109 1 93.69 261 GLY B N 1
ATOM 4354 C CA . GLY B 1 261 ? -1.434 15.727 -12.203 1 93.69 261 GLY B CA 1
ATOM 4355 C C . GLY B 1 261 ? -1.803 14.281 -11.906 1 93.69 261 GLY B C 1
ATOM 4356 O O . GLY B 1 261 ? -2.361 13.984 -10.852 1 93.69 261 GLY B O 1
ATOM 4357 N N . LYS B 1 262 ? -1.552 13.445 -12.938 1 96.81 262 LYS B N 1
ATOM 4358 C CA . LYS B 1 262 ? -1.892 12.031 -12.836 1 96.81 262 LYS B CA 1
ATOM 4359 C C . LYS B 1 262 ? -0.684 11.148 -13.148 1 96.81 262 LYS B C 1
ATOM 4361 O O . LYS B 1 262 ? 0.124 11.484 -14.016 1 96.81 262 LYS B O 1
ATOM 4366 N N . LEU B 1 263 ? -0.549 10.148 -12.438 1 97.12 263 LEU B N 1
ATOM 4367 C CA . LEU B 1 263 ? 0.486 9.133 -12.633 1 97.12 263 LEU B CA 1
ATOM 4368 C C . LEU B 1 263 ? 0.037 8.086 -13.648 1 97.12 263 LEU B C 1
ATOM 4370 O O . LEU B 1 263 ? -1.007 7.457 -13.469 1 97.12 263 LEU B O 1
ATOM 4374 N N . ASP B 1 264 ? 0.728 7.965 -14.758 1 96.62 264 ASP B N 1
ATOM 4375 C CA . ASP B 1 264 ? 0.49 6.902 -15.727 1 96.62 264 ASP B CA 1
ATOM 4376 C C . ASP B 1 264 ? 1.085 5.578 -15.25 1 96.62 264 ASP B C 1
ATOM 4378 O O . ASP B 1 264 ? 2.184 5.199 -15.664 1 96.62 264 ASP B O 1
ATOM 4382 N N . LEU B 1 265 ? 0.353 4.863 -14.445 1 97.62 265 LEU B N 1
ATOM 4383 C CA . LEU B 1 265 ? 0.885 3.742 -13.68 1 97.62 265 LEU B CA 1
ATOM 4384 C C . LEU B 1 265 ? 0.507 2.412 -14.32 1 97.62 265 LEU B C 1
ATOM 4386 O O . LEU B 1 265 ? -0.676 2.129 -14.516 1 97.62 265 LEU B O 1
ATOM 4390 N N . ASP B 1 266 ? 1.453 1.63 -14.727 1 97.25 266 ASP B N 1
ATOM 4391 C CA . ASP B 1 266 ? 1.227 0.216 -15.008 1 97.25 266 ASP B CA 1
ATOM 4392 C C . ASP B 1 266 ? 1.143 -0.594 -13.719 1 97.25 266 ASP B C 1
ATOM 4394 O O . ASP B 1 266 ? 2.158 -0.83 -13.062 1 97.25 266 ASP B O 1
ATOM 4398 N N . PRO B 1 267 ? -0.06 -1.066 -13.32 1 97.5 267 PRO B N 1
ATOM 4399 C CA . PRO B 1 267 ? -0.192 -1.769 -12.039 1 97.5 267 PRO B CA 1
ATOM 4400 C C . PRO B 1 267 ? 0.68 -3.02 -11.961 1 97.5 267 PRO B C 1
ATOM 4402 O O . PRO B 1 267 ? 0.995 -3.49 -10.867 1 97.5 267 PRO B O 1
ATOM 4405 N N . ASN B 1 268 ? 1.106 -3.553 -13.102 1 95.81 268 ASN B N 1
ATOM 4406 C CA . ASN B 1 268 ? 1.957 -4.738 -13.102 1 95.81 268 ASN B CA 1
ATOM 4407 C C . ASN B 1 268 ? 3.283 -4.477 -12.391 1 95.81 268 ASN B C 1
ATOM 4409 O O . ASN B 1 268 ? 3.875 -5.391 -11.812 1 95.81 268 ASN B O 1
ATOM 4413 N N . ILE B 1 269 ? 3.734 -3.227 -12.422 1 96.69 269 ILE B N 1
ATOM 4414 C CA . ILE B 1 269 ? 4.992 -2.885 -11.766 1 96.69 269 ILE B CA 1
ATOM 4415 C C . ILE B 1 269 ? 4.875 -3.123 -10.266 1 96.69 269 ILE B C 1
ATOM 4417 O O . ILE B 1 269 ? 5.785 -3.67 -9.641 1 96.69 269 ILE B O 1
ATOM 4421 N N . LEU B 1 270 ? 3.684 -2.738 -9.688 1 98.5 270 LEU B N 1
ATOM 4422 C CA . LEU B 1 270 ? 3.455 -2.963 -8.266 1 98.5 270 LEU B CA 1
ATOM 4423 C C . LEU B 1 270 ? 3.391 -4.453 -7.957 1 98.5 270 LEU B C 1
ATOM 4425 O O . LEU B 1 270 ? 3.943 -4.91 -6.953 1 98.5 270 LEU B O 1
ATOM 4429 N N . VAL B 1 271 ? 2.762 -5.219 -8.797 1 97.81 271 VAL B N 1
ATOM 4430 C CA . VAL B 1 271 ? 2.596 -6.652 -8.57 1 97.81 271 VAL B CA 1
ATOM 4431 C C . VAL B 1 271 ? 3.939 -7.359 -8.727 1 97.81 271 VAL B C 1
ATOM 4433 O O . VAL B 1 271 ? 4.426 -7.992 -7.785 1 97.81 271 VAL B O 1
ATOM 4436 N N . GLU B 1 272 ? 4.613 -7.215 -9.836 1 95.25 272 GLU B N 1
ATOM 4437 C CA . GLU B 1 272 ? 5.82 -7.961 -10.18 1 95.25 272 GLU B CA 1
ATOM 4438 C C . GLU B 1 272 ? 6.961 -7.637 -9.219 1 95.25 272 GLU B C 1
ATOM 4440 O O . GLU B 1 272 ? 7.805 -8.492 -8.938 1 95.25 272 GLU B O 1
ATOM 4445 N N . ARG B 1 273 ? 6.934 -6.41 -8.734 1 97 273 ARG B N 1
ATOM 4446 C CA . ARG B 1 273 ? 8.023 -6 -7.852 1 97 273 ARG B CA 1
ATOM 4447 C C . ARG B 1 273 ? 7.562 -5.945 -6.398 1 97 273 ARG B C 1
ATOM 4449 O O . ARG B 1 273 ? 8.336 -5.586 -5.508 1 97 273 ARG B O 1
ATOM 4456 N N . GLU B 1 274 ? 6.293 -6.273 -6.234 1 98.25 274 GLU B N 1
ATOM 4457 C CA . GLU B 1 274 ? 5.691 -6.281 -4.906 1 98.25 274 GLU B CA 1
ATOM 4458 C C . GLU B 1 274 ? 5.953 -4.969 -4.172 1 98.25 274 GLU B C 1
ATOM 4460 O O . GLU B 1 274 ? 6.457 -4.973 -3.047 1 98.25 274 GLU B O 1
ATOM 4465 N N . ILE B 1 275 ? 5.645 -3.871 -4.789 1 98.5 275 ILE B N 1
ATOM 4466 C CA . ILE B 1 275 ? 5.762 -2.539 -4.203 1 98.5 275 ILE B CA 1
ATOM 4467 C C . ILE B 1 275 ? 4.383 -2.043 -3.773 1 98.5 275 ILE B C 1
ATOM 4469 O O . ILE B 1 275 ? 3.398 -2.227 -4.492 1 98.5 275 ILE B O 1
ATOM 4473 N N . SER B 1 276 ? 4.297 -1.452 -2.607 1 98.81 276 SER B N 1
ATOM 4474 C CA . SER B 1 276 ? 3.055 -0.854 -2.127 1 98.81 276 SER B CA 1
ATOM 4475 C C . SER B 1 276 ? 3.104 0.667 -2.213 1 98.81 276 SER B C 1
ATOM 4477 O O . SER B 1 276 ? 4.125 1.28 -1.891 1 98.81 276 SER B O 1
ATOM 4479 N N . LEU B 1 277 ? 2.092 1.257 -2.746 1 98.88 277 LEU B N 1
ATOM 4480 C CA . LEU B 1 277 ? 1.826 2.682 -2.586 1 98.88 277 LEU B CA 1
ATOM 4481 C C . LEU B 1 277 ? 0.918 2.936 -1.388 1 98.88 277 LEU B C 1
ATOM 4483 O O . LEU B 1 277 ? -0.216 2.451 -1.35 1 98.88 277 LEU B O 1
ATOM 4487 N N . VAL B 1 278 ? 1.418 3.707 -0.431 1 98.81 278 VAL B N 1
ATOM 4488 C CA . VAL B 1 278 ? 0.73 3.867 0.846 1 98.81 278 VAL B CA 1
ATOM 4489 C C . VAL B 1 278 ? 0.273 5.316 1.01 1 98.81 278 VAL B C 1
ATOM 4491 O O . VAL B 1 278 ? 1.092 6.211 1.231 1 98.81 278 VAL B O 1
ATOM 4494 N N . GLY B 1 279 ? -1.005 5.5 0.915 1 98.75 279 GLY B N 1
ATOM 4495 C CA . GLY B 1 279 ? -1.533 6.832 1.156 1 98.75 279 GLY B CA 1
ATOM 4496 C C . GLY B 1 279 ? -1.517 7.227 2.621 1 98.75 279 GLY B C 1
ATOM 4497 O O . GLY B 1 279 ? -1.875 6.426 3.488 1 98.75 279 GLY B O 1
ATOM 4498 N N . CYS B 1 280 ? -1.118 8.414 2.9 1 98.56 280 CYS B N 1
ATOM 4499 C CA . CYS B 1 280 ? -1.086 8.945 4.258 1 98.56 280 CYS B CA 1
ATOM 4500 C C . CYS B 1 280 ? -1.883 10.242 4.348 1 98.56 280 CYS B C 1
ATOM 4502 O O . CYS B 1 280 ? -1.594 11.211 3.639 1 98.56 280 CYS B O 1
ATOM 4504 N N . HIS B 1 281 ? -2.869 10.258 5.211 1 98 281 HIS B N 1
ATOM 4505 C CA . HIS B 1 281 ? -3.744 11.414 5.324 1 98 281 HIS B CA 1
ATOM 4506 C C . HIS B 1 281 ? -3.73 11.984 6.742 1 98 281 HIS B C 1
ATOM 4508 O O . HIS B 1 281 ? -4.125 11.297 7.691 1 98 281 HIS B O 1
ATOM 4514 N N . ALA B 1 282 ? -3.34 13.219 6.852 1 97.06 282 ALA B N 1
ATOM 4515 C CA . ALA B 1 282 ? -3.33 13.891 8.148 1 97.06 282 ALA B CA 1
ATOM 4516 C C . ALA B 1 282 ? -2.654 13.031 9.211 1 97.06 282 ALA B C 1
ATOM 4518 O O . ALA B 1 282 ? -1.495 12.641 9.055 1 97.06 282 ALA B O 1
ATOM 4519 N N . PHE B 1 283 ? -3.344 12.781 10.25 1 97.5 283 PHE B N 1
ATOM 4520 C CA . PHE B 1 283 ? -2.883 11.867 11.289 1 97.5 283 PH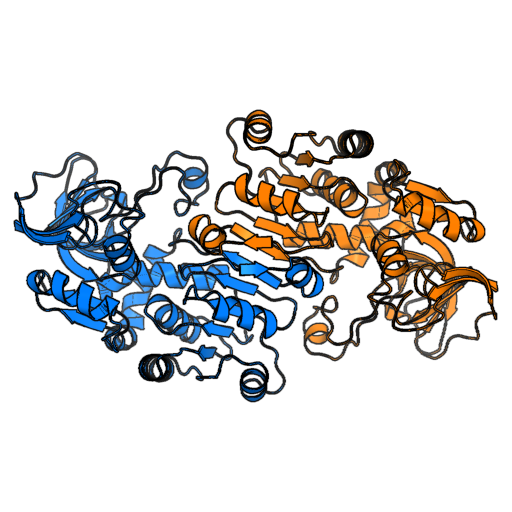E B CA 1
ATOM 4521 C C . PHE B 1 283 ? -4.062 11.242 12.023 1 97.5 283 PHE B C 1
ATOM 4523 O O . PHE B 1 283 ? -5.195 11.719 11.906 1 97.5 283 PHE B O 1
ATOM 4530 N N . ALA B 1 284 ? -3.855 10.141 12.625 1 93.75 284 ALA B N 1
ATOM 4531 C CA . ALA B 1 284 ? -4.879 9.453 13.414 1 93.75 284 ALA B CA 1
ATOM 4532 C C . ALA B 1 284 ? -4.754 9.805 14.891 1 93.75 284 ALA B C 1
ATOM 4534 O O . ALA B 1 284 ? -5.062 10.922 15.305 1 93.75 284 ALA B O 1
ATOM 4535 N N . GLY B 1 285 ? -4.176 9.047 15.703 1 94.75 285 GLY B N 1
ATOM 4536 C CA . GLY B 1 285 ? -4.055 9.258 17.141 1 94.75 285 GLY B CA 1
ATOM 4537 C C . GLY B 1 285 ? -2.686 9.758 17.547 1 94.75 285 GLY B C 1
ATOM 4538 O O . GLY B 1 285 ? -2.34 9.734 18.734 1 94.75 285 GLY B O 1
ATOM 4539 N N . GLU B 1 286 ? -1.913 10.352 16.578 1 97.56 286 GLU B N 1
ATOM 4540 C CA . GLU B 1 286 ? -0.492 10.578 16.812 1 97.56 286 GLU B CA 1
ATOM 4541 C C . GLU B 1 286 ? -0.259 11.914 17.531 1 97.56 286 GLU B C 1
ATOM 4543 O O . GLU B 1 286 ? 0.839 12.172 18.016 1 97.56 286 GLU B O 1
ATOM 4548 N N . LEU B 1 287 ? -1.222 12.82 17.594 1 98.19 287 LEU B N 1
ATOM 4549 C CA . LEU B 1 287 ? -0.974 14.188 18.047 1 98.19 287 LEU B CA 1
ATOM 4550 C C . LEU B 1 287 ? -0.461 14.195 19.484 1 98.19 287 LEU B C 1
ATOM 4552 O O . LEU B 1 287 ? 0.53 14.867 19.797 1 98.19 287 LEU B O 1
ATOM 4556 N N . PRO B 1 288 ? -1.043 13.445 20.469 1 98.19 288 PRO B N 1
ATOM 4557 C CA . PRO B 1 288 ? -0.486 13.445 21.828 1 98.19 288 PRO B CA 1
ATOM 4558 C C . PRO B 1 288 ? 0.978 13.016 21.859 1 98.19 288 PRO B C 1
ATOM 4560 O O . PRO B 1 288 ? 1.79 13.625 22.562 1 98.19 288 PRO B O 1
ATOM 4563 N N . GLU B 1 289 ? 1.29 12.008 21.109 1 98.44 289 GLU B N 1
ATOM 4564 C CA . GLU B 1 289 ? 2.678 11.555 21.062 1 98.44 289 GLU B CA 1
ATOM 4565 C C . GLU B 1 289 ? 3.578 12.602 20.422 1 98.44 289 GLU B C 1
ATOM 4567 O O . GLU B 1 289 ? 4.707 12.82 20.859 1 98.44 289 GLU B O 1
ATOM 4572 N N . ALA B 1 290 ? 3.092 13.18 19.312 1 98.81 290 ALA B N 1
ATOM 4573 C CA . ALA B 1 290 ? 3.852 14.258 18.688 1 98.81 290 ALA B CA 1
ATOM 4574 C C . ALA B 1 290 ? 4.16 15.367 19.688 1 98.81 290 ALA B C 1
ATOM 4576 O O . ALA B 1 290 ? 5.285 15.875 19.734 1 98.81 290 ALA B O 1
ATOM 4577 N N . ILE B 1 291 ? 3.176 15.742 20.484 1 98.75 291 ILE B N 1
ATOM 4578 C CA . ILE B 1 291 ? 3.334 16.781 21.484 1 98.75 291 ILE B CA 1
ATOM 4579 C C . ILE B 1 291 ? 4.402 16.375 22.5 1 98.75 291 ILE B C 1
ATOM 4581 O O . ILE B 1 291 ? 5.258 17.172 22.875 1 98.75 291 ILE B O 1
ATOM 4585 N N . GLU B 1 292 ? 4.395 15.133 22.859 1 98.44 292 GLU B N 1
ATOM 4586 C CA . GLU B 1 292 ? 5.363 14.633 23.812 1 98.44 292 GLU B CA 1
ATOM 4587 C C . GLU B 1 292 ? 6.785 14.703 23.266 1 98.44 292 GLU B C 1
ATOM 4589 O O . GLU B 1 292 ? 7.742 14.883 24.016 1 98.44 292 GLU B O 1
ATOM 4594 N N . LEU B 1 293 ? 6.934 14.609 22 1 98.62 293 LEU B N 1
ATOM 4595 C CA . LEU B 1 293 ? 8.242 14.586 21.359 1 98.62 293 LEU B CA 1
ATOM 4596 C C . LEU B 1 293 ? 8.797 16 21.203 1 98.62 293 LEU B C 1
ATOM 4598 O O . LEU B 1 293 ? 9.992 16.172 20.953 1 98.62 293 LEU B O 1
ATOM 4602 N N . LEU B 1 294 ? 7.996 17.031 21.344 1 98.69 294 LEU B N 1
ATOM 4603 C CA . LEU B 1 294 ? 8.367 18.406 21 1 98.69 294 LEU B CA 1
ATOM 4604 C C . LEU B 1 294 ? 9.555 18.859 21.844 1 98.69 294 LEU B C 1
ATOM 4606 O O . LEU B 1 294 ? 10.477 19.5 21.328 1 98.69 294 LEU B O 1
ATOM 4610 N N . ALA B 1 295 ? 9.516 18.547 23.094 1 97.88 295 ALA B N 1
ATOM 4611 C CA . ALA B 1 295 ? 10.57 19.047 23.984 1 97.88 295 ALA B CA 1
ATOM 4612 C C . ALA B 1 295 ? 11.945 18.547 23.531 1 97.88 295 ALA B C 1
ATOM 4614 O O . ALA B 1 295 ? 12.883 19.328 23.406 1 97.88 295 ALA B O 1
ATOM 4615 N N . ASP B 1 296 ? 12.023 17.266 23.281 1 97.88 296 ASP B N 1
ATOM 4616 C CA . ASP B 1 296 ? 13.281 16.641 22.859 1 97.88 296 ASP B CA 1
ATOM 4617 C C . ASP B 1 296 ? 13.695 17.141 21.484 1 97.88 296 ASP B C 1
ATOM 4619 O O . ASP B 1 296 ? 14.891 17.266 21.188 1 97.88 296 ASP B O 1
ATOM 4623 N N . LEU B 1 297 ? 12.781 17.484 20.609 1 98.62 297 LEU B N 1
ATOM 4624 C CA . LEU B 1 297 ? 13.062 17.844 19.219 1 98.62 297 LEU B CA 1
ATOM 4625 C C . LEU B 1 297 ? 13.195 19.359 19.078 1 98.62 297 LEU B C 1
ATOM 4627 O O . LEU B 1 297 ? 13.508 19.859 17.984 1 98.62 297 LEU B O 1
ATOM 4631 N N . ALA B 1 298 ? 13.039 20.094 20.125 1 98.5 298 ALA B N 1
ATOM 4632 C CA . ALA B 1 298 ? 12.906 21.547 20.094 1 98.5 298 ALA B CA 1
ATOM 4633 C C . ALA B 1 298 ? 14.117 22.188 19.438 1 98.5 298 ALA B C 1
ATOM 4635 O O . ALA B 1 298 ? 13.977 23.047 18.562 1 98.5 298 ALA B O 1
ATOM 4636 N N . PRO B 1 299 ? 15.375 21.719 19.75 1 98.31 299 PRO B N 1
ATOM 4637 C CA . PRO B 1 299 ? 16.516 22.375 19.109 1 98.31 299 PRO B CA 1
ATOM 4638 C C . PRO B 1 299 ? 16.516 22.203 17.594 1 98.31 299 PRO B C 1
ATOM 4640 O O . PRO B 1 299 ? 16.828 23.141 16.859 1 98.31 299 PRO B O 1
ATOM 4643 N N . ALA B 1 300 ? 16.156 21.047 17.125 1 98.69 300 ALA B N 1
ATOM 4644 C CA . ALA B 1 300 ? 16.094 20.766 15.688 1 98.69 300 ALA B CA 1
ATOM 4645 C C . ALA B 1 300 ? 14.945 21.531 15.039 1 98.69 300 ALA B C 1
ATOM 4647 O O . ALA B 1 300 ? 15.102 22.109 13.961 1 98.69 300 ALA B O 1
ATOM 4648 N N . LEU B 1 301 ? 13.789 21.547 15.703 1 98.81 301 LEU B N 1
ATOM 4649 C CA . LEU B 1 301 ? 12.602 22.203 15.164 1 98.81 301 LEU B CA 1
ATOM 4650 C C . LEU B 1 301 ? 12.844 23.703 15 1 98.81 301 LEU B C 1
ATOM 4652 O O . LEU B 1 301 ? 12.398 24.297 14.016 1 98.81 301 LEU B O 1
ATOM 4656 N N . GLN B 1 302 ? 13.516 24.266 15.93 1 98.5 302 GLN B N 1
ATOM 4657 C CA . GLN B 1 302 ? 13.797 25.703 15.875 1 98.5 302 GLN B CA 1
ATOM 4658 C C . GLN B 1 302 ? 14.602 26.047 14.625 1 98.5 302 GLN B C 1
ATOM 4660 O O . GLN B 1 302 ? 14.422 27.125 14.055 1 98.5 302 GLN B O 1
ATOM 4665 N N . ARG B 1 303 ? 15.414 25.125 14.156 1 98.31 303 ARG B N 1
ATOM 4666 C CA . ARG B 1 303 ? 16.234 25.359 12.961 1 98.31 303 ARG B CA 1
ATOM 4667 C C . ARG B 1 303 ? 15.375 25.359 11.703 1 98.31 303 ARG B C 1
ATOM 4669 O O . ARG B 1 303 ? 15.789 25.875 10.664 1 98.31 303 ARG B O 1
ATOM 4676 N N . PHE B 1 304 ? 14.188 24.781 11.766 1 98.44 304 PHE B N 1
ATOM 4677 C CA . PHE B 1 304 ? 13.312 24.672 10.609 1 98.44 304 PHE B CA 1
ATOM 4678 C C . PHE B 1 304 ? 12.367 25.859 10.516 1 98.44 304 PHE B C 1
ATOM 4680 O O . PHE B 1 304 ? 11.672 26.031 9.516 1 98.44 304 PHE B O 1
ATOM 4687 N N . ILE B 1 305 ? 12.328 26.75 11.5 1 98.25 305 ILE B N 1
ATOM 4688 C CA . ILE B 1 305 ? 11.25 27.719 11.672 1 98.25 305 ILE B CA 1
ATOM 4689 C C . ILE B 1 305 ? 11.742 29.109 11.258 1 98.25 305 ILE B C 1
ATOM 4691 O O . ILE B 1 305 ? 12.859 29.5 11.594 1 98.25 305 ILE B O 1
ATOM 4695 N N . GLU B 1 306 ? 10.969 29.75 10.492 1 97.75 306 GLU B N 1
ATOM 4696 C CA . GLU B 1 306 ? 11.016 31.203 10.383 1 97.75 306 GLU B CA 1
ATOM 4697 C C . GLU B 1 306 ? 9.82 31.859 11.078 1 97.75 306 GLU B C 1
ATOM 4699 O O . GLU B 1 306 ? 8.703 31.344 11.008 1 97.75 306 GLU B O 1
ATOM 4704 N N . VAL B 1 307 ? 10.039 33 11.781 1 97.75 307 VAL B N 1
ATOM 4705 C CA . VAL B 1 307 ? 8.977 33.594 12.586 1 97.75 307 VAL B CA 1
ATOM 4706 C C . VAL B 1 307 ? 8.508 34.875 11.938 1 97.75 307 VAL B C 1
ATOM 4708 O O . VAL B 1 307 ? 9.328 35.75 11.578 1 97.75 307 VAL B O 1
ATOM 4711 N N . LEU B 1 308 ? 7.258 34.969 11.695 1 97.25 308 LEU B N 1
ATOM 4712 C CA . LEU B 1 308 ? 6.594 36.219 11.375 1 97.25 308 LEU B CA 1
ATOM 4713 C C . LEU B 1 308 ? 6.16 36.938 12.648 1 97.25 308 LEU B C 1
ATOM 4715 O O . LEU B 1 308 ? 5.508 36.344 13.516 1 97.25 308 LEU B O 1
ATOM 4719 N N . PRO B 1 309 ? 6.387 38.188 12.672 1 96.5 309 PRO B N 1
ATOM 4720 C CA . PRO B 1 309 ? 6.176 38.844 13.953 1 96.5 309 PRO B CA 1
ATOM 4721 C C . PRO B 1 309 ? 4.699 39.125 14.234 1 96.5 309 PRO B C 1
ATOM 4723 O O . PRO B 1 309 ? 4.316 39.344 15.391 1 96.5 309 PRO B O 1
ATOM 4726 N N . THR B 1 310 ? 3.889 39.344 13.125 1 96.88 310 THR B N 1
ATOM 4727 C CA . THR B 1 310 ? 2.498 39.688 13.383 1 96.88 310 THR B CA 1
ATOM 4728 C C . THR B 1 310 ? 1.574 39.031 12.359 1 96.88 310 THR B C 1
ATOM 4730 O O . THR B 1 310 ? 2.023 38.594 11.297 1 96.88 310 THR B O 1
ATOM 4733 N N . LEU B 1 311 ? 0.295 39 12.703 1 98.44 311 LEU B N 1
ATOM 4734 C CA . LEU B 1 311 ? -0.747 38.531 11.797 1 98.44 311 LEU B CA 1
ATOM 4735 C C . LEU B 1 311 ? -0.793 39.375 10.539 1 98.44 311 LEU B C 1
ATOM 4737 O O . LEU B 1 311 ? -1.182 38.906 9.469 1 98.44 311 LEU B O 1
ATOM 4741 N N . ASP B 1 312 ? -0.355 40.656 10.633 1 97.94 312 ASP B N 1
ATOM 4742 C CA . ASP B 1 312 ? -0.39 41.562 9.5 1 97.94 312 ASP B CA 1
ATOM 4743 C C . ASP B 1 312 ? 0.526 41.094 8.375 1 97.94 312 ASP B C 1
ATOM 4745 O O . ASP B 1 312 ? 0.36 41.5 7.223 1 97.94 312 ASP B O 1
ATOM 4749 N N . ASP B 1 313 ? 1.452 40.25 8.711 1 97.5 313 ASP B N 1
ATOM 4750 C CA . ASP B 1 313 ? 2.467 39.844 7.754 1 97.5 313 ASP B CA 1
ATOM 4751 C C . ASP B 1 313 ? 1.988 38.625 6.953 1 97.5 313 ASP B C 1
ATOM 4753 O O . ASP B 1 313 ? 2.621 38.219 5.969 1 97.5 313 ASP B O 1
ATOM 4757 N N . VAL B 1 314 ? 0.862 38 7.309 1 98.19 314 VAL B N 1
ATOM 4758 C CA . VAL B 1 314 ? 0.45 36.688 6.805 1 98.19 314 VAL B CA 1
ATOM 4759 C C . VAL B 1 314 ? 0.15 36.781 5.309 1 98.19 314 VAL B C 1
ATOM 4761 O O . VAL B 1 314 ? 0.627 35.969 4.52 1 98.19 314 VAL B O 1
ATOM 4764 N N . PRO B 1 315 ? -0.606 37.844 4.836 1 97.5 315 PRO B N 1
ATOM 4765 C CA . PRO B 1 315 ? -0.902 37.875 3.402 1 97.5 315 PRO B CA 1
ATOM 4766 C C . PRO B 1 315 ? 0.357 37.938 2.541 1 97.5 315 PRO B C 1
ATOM 4768 O O . PRO B 1 315 ? 0.476 37.219 1.558 1 97.5 315 PRO B O 1
ATOM 4771 N N . GLU B 1 316 ? 1.248 38.781 2.91 1 96.62 316 GLU B N 1
ATOM 4772 C CA . GLU B 1 316 ? 2.494 38.875 2.154 1 96.62 316 GLU B CA 1
ATOM 4773 C C . GLU B 1 316 ? 3.287 37.562 2.232 1 96.62 316 GLU B C 1
ATOM 4775 O O . GLU B 1 316 ? 3.934 37.188 1.261 1 96.62 316 GLU B O 1
ATOM 4780 N N . ALA B 1 317 ? 3.303 36.938 3.383 1 97.44 317 ALA B N 1
ATOM 4781 C CA . ALA B 1 317 ? 3.996 35.656 3.549 1 97.44 317 ALA B CA 1
ATOM 4782 C C . ALA B 1 317 ? 3.42 34.594 2.615 1 97.44 317 ALA B C 1
ATOM 4784 O O . ALA B 1 317 ? 4.164 33.781 2.053 1 97.44 317 ALA B O 1
ATOM 4785 N N . TYR B 1 318 ? 2.043 34.531 2.49 1 97.31 318 TYR B N 1
ATOM 4786 C CA . TYR B 1 318 ? 1.408 33.625 1.56 1 97.31 318 TYR B CA 1
ATOM 4787 C C . TYR B 1 318 ? 1.99 33.75 0.159 1 97.31 318 TYR B C 1
ATOM 4789 O O . TYR B 1 318 ? 2.369 32.781 -0.471 1 97.31 318 TYR B O 1
ATOM 4797 N N . GLU B 1 319 ? 2.131 35.031 -0.282 1 96 319 GLU B N 1
ATOM 4798 C CA . GLU B 1 319 ? 2.637 35.312 -1.623 1 96 319 GLU B CA 1
ATOM 4799 C C . GLU B 1 319 ? 4.098 34.875 -1.76 1 96 319 GLU B C 1
ATOM 4801 O O . GLU B 1 319 ? 4.48 34.281 -2.756 1 96 319 GLU B O 1
ATOM 4806 N N . ARG B 1 320 ? 4.863 35.188 -0.801 1 95.25 320 ARG B N 1
ATOM 4807 C CA . ARG B 1 320 ? 6.281 34.844 -0.802 1 95.25 320 ARG B CA 1
ATOM 4808 C C . ARG B 1 320 ? 6.473 33.344 -0.856 1 95.25 320 ARG B C 1
ATOM 4810 O O . ARG B 1 320 ? 7.297 32.844 -1.623 1 95.25 320 ARG B O 1
ATOM 4817 N N . LEU B 1 321 ? 5.707 32.625 -0.061 1 95.06 321 LEU B N 1
ATOM 4818 C CA . LEU B 1 321 ? 5.812 31.172 0.019 1 95.06 321 LEU B CA 1
ATOM 4819 C C . LEU B 1 321 ? 5.344 30.516 -1.279 1 95.06 321 LEU B C 1
ATOM 4821 O O . LEU B 1 321 ? 5.926 29.531 -1.726 1 95.06 321 LEU B O 1
ATOM 4825 N N . LEU B 1 322 ? 4.309 31.078 -1.884 1 93.06 322 LEU B N 1
ATOM 4826 C CA . LEU B 1 322 ? 3.803 30.547 -3.145 1 93.06 322 LEU B CA 1
ATOM 4827 C C . LEU B 1 322 ? 4.84 30.688 -4.254 1 93.06 322 LEU B C 1
ATOM 4829 O O . LEU B 1 322 ? 4.871 29.891 -5.195 1 93.06 322 LEU B O 1
ATOM 4833 N N . ARG B 1 323 ? 5.738 31.766 -4.098 1 89.94 323 ARG B N 1
ATOM 4834 C CA . ARG B 1 323 ? 6.793 32 -5.082 1 89.94 323 ARG B CA 1
ATOM 4835 C C . ARG B 1 323 ? 8.031 31.156 -4.762 1 89.94 323 ARG B C 1
ATOM 4837 O O . ARG B 1 323 ? 9.023 31.203 -5.5 1 89.94 323 ARG B O 1
ATOM 4844 N N . GLY B 1 324 ? 7.883 30.453 -3.633 1 87.81 324 GLY B N 1
ATOM 4845 C CA . GLY B 1 324 ? 9 29.594 -3.258 1 87.81 324 GLY B CA 1
ATOM 4846 C C . GLY B 1 324 ? 10.172 30.359 -2.68 1 87.81 324 GLY B C 1
ATOM 4847 O O . GLY B 1 324 ? 11.32 29.922 -2.779 1 87.81 324 GLY B O 1
ATOM 4848 N N . GLU B 1 325 ? 9.875 31.484 -2.201 1 86.81 325 GLU B N 1
ATOM 4849 C CA . GLU B 1 325 ? 10.922 32.375 -1.694 1 86.81 325 GLU B CA 1
ATOM 4850 C C . GLU B 1 325 ? 11.102 32.188 -0.189 1 86.81 325 GLU B C 1
ATOM 4852 O O . GLU B 1 325 ? 10.875 33.125 0.58 1 86.81 325 GLU B O 1
ATOM 4857 N N . SER B 1 326 ? 11.398 31.109 0.32 1 86.88 326 SER B N 1
ATOM 4858 C CA . SER B 1 326 ? 11.75 30.844 1.711 1 86.88 326 SER B CA 1
ATOM 4859 C C . SER B 1 326 ? 12.703 29.656 1.821 1 86.88 326 SER B C 1
ATOM 4861 O O . SER B 1 326 ? 12.562 28.672 1.1 1 86.88 326 SER B O 1
ATOM 4863 N N . ASN B 1 327 ? 13.633 29.797 2.643 1 86.56 327 ASN B N 1
ATOM 4864 C CA . ASN B 1 327 ? 14.57 28.703 2.895 1 86.56 327 ASN B CA 1
ATOM 4865 C C . ASN B 1 327 ? 14.203 27.938 4.168 1 86.56 327 ASN B C 1
ATOM 4867 O O . ASN B 1 327 ? 14.758 26.875 4.434 1 86.56 327 ASN B O 1
ATOM 4871 N N . ALA B 1 328 ? 13.305 28.562 4.914 1 94.5 328 ALA B N 1
ATOM 4872 C CA . ALA B 1 328 ? 12.82 27.844 6.09 1 94.5 328 ALA B CA 1
ATOM 4873 C C . ALA B 1 328 ? 11.805 26.781 5.699 1 94.5 328 ALA B C 1
ATOM 4875 O O . ALA B 1 328 ? 11.242 26.828 4.602 1 94.5 328 ALA B O 1
ATOM 4876 N N . LEU B 1 329 ? 11.664 25.828 6.523 1 97.62 329 LEU B N 1
ATOM 4877 C CA . LEU B 1 329 ? 10.711 24.766 6.242 1 97.62 329 LEU B CA 1
ATOM 4878 C C . LEU B 1 329 ? 9.305 25.172 6.691 1 97.62 329 LEU B C 1
ATOM 4880 O O . LEU B 1 329 ? 8.32 24.812 6.051 1 97.62 329 LEU B O 1
ATOM 4884 N N . LYS B 1 330 ? 9.227 25.906 7.746 1 98.38 330 LYS B N 1
ATOM 4885 C CA . LYS B 1 330 ? 7.938 26.281 8.328 1 98.38 330 LYS B CA 1
ATOM 4886 C C . LYS B 1 330 ? 7.91 27.75 8.727 1 98.38 330 LYS B C 1
ATOM 4888 O O . LYS B 1 330 ? 8.828 28.234 9.383 1 98.38 330 LYS B O 1
ATOM 4893 N N . THR B 1 331 ? 6.918 28.438 8.266 1 98.44 331 THR B N 1
ATOM 4894 C CA . THR B 1 331 ? 6.668 29.812 8.695 1 98.44 331 THR B CA 1
ATOM 4895 C C . THR B 1 331 ? 5.668 29.844 9.844 1 98.44 331 THR B C 1
ATOM 4897 O O . THR B 1 331 ? 4.535 29.375 9.711 1 98.44 331 THR B O 1
ATOM 4900 N N . ILE B 1 332 ? 6.105 30.344 10.977 1 98.62 332 ILE B N 1
ATOM 4901 C CA . ILE B 1 332 ? 5.293 30.453 12.188 1 98.62 332 ILE B CA 1
ATOM 4902 C C . ILE B 1 332 ? 4.992 31.922 12.484 1 98.62 332 ILE B C 1
ATOM 4904 O O . ILE B 1 332 ? 5.891 32.75 12.453 1 98.62 332 ILE B O 1
ATOM 4908 N N . ILE B 1 333 ? 3.773 32.219 12.742 1 98.62 333 ILE B N 1
ATOM 4909 C CA . ILE B 1 333 ? 3.342 33.562 13.148 1 98.62 333 ILE B CA 1
ATOM 4910 C C . ILE B 1 333 ? 3.344 33.656 14.672 1 98.62 333 ILE B C 1
ATOM 4912 O O . ILE B 1 333 ? 2.725 32.844 15.359 1 98.62 333 ILE B O 1
ATOM 4916 N N . GLU B 1 334 ? 4.074 34.562 15.148 1 98.06 334 GLU B N 1
ATOM 4917 C CA . GLU B 1 334 ? 3.945 34.906 16.562 1 98.06 334 GLU B CA 1
ATOM 4918 C C . GLU B 1 334 ? 2.715 35.75 16.812 1 98.06 334 GLU B C 1
ATOM 4920 O O . GLU B 1 334 ? 2.615 36.875 16.297 1 98.06 334 GLU B O 1
ATOM 4925 N N . VAL B 1 335 ? 1.76 35.312 17.562 1 97.56 335 VAL B N 1
ATOM 4926 C CA . VAL B 1 335 ? 0.505 36.031 17.781 1 97.56 335 VAL B CA 1
ATOM 4927 C C . VAL B 1 335 ? 0.515 36.688 19.156 1 97.56 335 VAL B C 1
ATOM 4929 O O . VAL B 1 335 ? 0.457 37.906 19.25 1 97.56 335 VAL B O 1
ATOM 4932 N N . ALA B 1 336 ? 0.47 36.031 20.297 1 89.31 336 ALA B N 1
ATOM 4933 C CA . ALA B 1 336 ? 0.565 36.594 21.641 1 89.31 336 ALA B CA 1
ATOM 4934 C C . ALA B 1 336 ? 1.819 36.125 22.359 1 89.31 336 ALA B C 1
ATOM 4936 O O . ALA B 1 336 ? 1.98 36.344 23.562 1 89.31 336 ALA B O 1
ATOM 4937 N N . GLY B 1 337 ? 2.957 35.906 21.656 1 72.56 337 GLY B N 1
ATOM 4938 C CA . GLY B 1 337 ? 4.23 35.438 22.203 1 72.56 337 GLY B CA 1
ATOM 4939 C C . GLY B 1 337 ? 4.078 34.531 23.406 1 72.56 337 GLY B C 1
ATOM 4940 O O . GLY B 1 337 ? 3.041 34.562 24.078 1 72.56 337 GLY B O 1
#

Sequence (674 aa):
MKAVRLYDIRDLRVEEVAELAAPPPGFVNLEVRAAGICGSDLHNYRTGQWISRRPSTAGHEFCGRVTAIGEGVSHLVRGDVVSADSRMWCGTCPACASGRSNVCETLGFLGEVCDGGFAEAVQLPSRLVFRHDPKLSPHVAAMAEPLAVALHAVRRLAVPDGAPVLVMGCGTIGGLSALLLSRLHQGPLLLTDLNADKAALVAEVTGGVVVALDGAAIEEALPGTRLRHALDATGSIQAIARALDILSGGGALALVGIGHGKLDLDPNILVEREISLVGCHAFAGELPEAIELLADLAPALQRFIEVLPTLDDVPEAYERLLRGESNALKTIIEVAGMKAVRLYDIRDLRVEEVAELAAPPPGFVNLEVRAAGICGSDLHNYRTGQWISRRPSTAGHEFCGRVTAIGEGVSHLVRGDVVSADSRMWCGTCPACASGRSNVCETLGFLGEVCDGGFAEAVQLPSRLVFRHDPKLSPHVAAMAEPLAVALHAVRRLAVPDGAPVLVMGCGTIGGLSALLLSRLHQGPLLLTDLNADKAALVAEVTGGVVVALDGAAIEEALPGTRLRHALDATGSIQAIARALDILSGGGALALVGIGHGKLDLDPNILVEREISLVGCHAFAGELPEAIELLADLAPALQRFIEVLPTLDDVPEAYERLLRGESNALKTIIEVAG

Solvent-accessible surface area (backbone atoms only — not comparable to full-atom values): 33547 Å² total; per-residue (Å²): 70,51,30,32,32,36,59,47,62,79,36,61,42,70,43,79,45,79,70,82,70,82,42,54,73,43,19,24,27,27,39,23,19,13,23,30,65,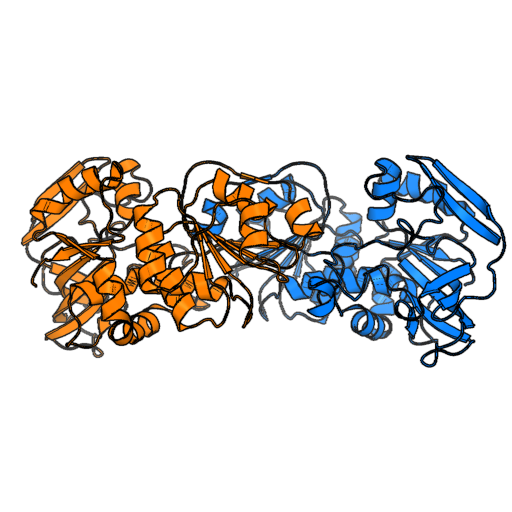48,72,65,55,51,47,29,36,70,66,35,78,66,57,77,40,71,68,15,28,25,34,40,23,19,16,28,30,32,70,41,75,9,56,89,56,76,94,67,56,74,66,44,36,30,30,36,55,35,64,43,49,80,67,69,48,72,36,26,67,72,61,36,40,50,41,20,91,69,54,37,35,37,22,21,69,40,60,17,39,39,24,50,52,40,71,43,57,48,89,34,55,40,78,48,69,80,82,55,52,46,71,56,43,15,43,25,44,58,40,8,29,17,50,36,40,52,57,73,53,54,74,57,83,57,46,39,36,37,36,33,23,39,44,46,54,20,33,45,31,46,43,48,40,56,73,76,43,59,45,54,44,36,31,30,46,92,53,61,67,30,35,49,51,44,22,70,71,41,69,34,43,78,43,62,94,44,56,69,49,46,47,67,74,31,74,96,54,72,49,28,34,35,37,36,41,52,28,44,48,67,58,53,54,45,47,65,69,51,43,42,52,67,27,35,38,22,34,60,27,68,60,68,71,60,38,83,38,47,64,50,58,27,16,68,28,20,29,24,43,34,26,31,35,64,34,61,82,36,46,69,57,28,44,66,44,39,72,83,42,35,73,59,51,57,72,33,51,36,77,37,79,39,68,78,50,46,57,60,46,52,54,36,53,76,71,60,66,63,75,52,42,33,47,29,31,33,58,60,107,70,53,30,31,31,34,58,46,62,78,37,60,42,70,42,79,44,82,69,81,70,82,42,54,72,43,19,23,27,27,40,22,21,13,23,29,65,48,72,65,56,52,46,30,34,70,66,35,78,65,60,75,40,70,67,15,28,27,34,40,24,20,17,26,29,32,69,41,74,10,57,91,55,75,94,65,55,75,65,44,37,28,29,37,54,35,64,42,51,79,66,69,47,72,36,27,67,70,62,36,42,50,41,20,92,69,52,37,36,36,22,21,71,39,61,18,40,38,24,49,52,42,71,44,57,47,89,33,54,40,78,50,69,80,82,54,52,47,71,56,43,15,42,25,43,59,41,8,28,17,51,36,38,53,56,72,54,55,74,56,83,57,47,40,36,37,36,33,23,39,44,47,52,21,34,44,31,46,44,48,40,54,72,77,44,59,45,54,44,36,34,29,47,93,52,60,66,29,35,49,51,43,22,69,72,38,70,35,44,76,43,63,92,44,54,68,51,47,48,67,75,32,74,96,52,73,48,27,34,36,38,36,40,52,28,44,48,67,58,53,53,45,47,65,70,50,43,41,50,66,28,34,37,23,34,58,29,69,61,68,71,60,36,81,38,47,65,50,58,28,16,68,30,19,30,25,43,35,26,31,34,64,36,60,83,37,45,68,58,29,44,66,44,38,72,83,41,36,75,60,52,56,70,33,49,37,78,37,78,39,68,78,48,47,57,60,48,51,54,36,54,75,70,61,66,62,76,52,41,35,47,28,31,34,59,59,108